Protein AF-0000000085035807 (afdb_homodimer)

Secondary structure (DSSP, 8-state):
-------------TTGGG-HHHHHHHHHHHTTTS-HHHHHHHHTS-HHHHHHHHTTSS---HHHHHHHHHHHHHTTHHHHHHHHH--B-TTS-B-HHHHHT-HHHHHHHHHHHHHHHTTS---EEEEEGGGHHHHHHHHHHHT-EEEEEBSS--TT-SSEEEEEEEETTTTEEEEEEEES-PPTT-EEEEEEEEESS-TTHHHHHHHHHHTT-EEEEEEEEEES-SHHHHHHHHTT--EEEEEEEPP-/-------------TTGGG-HHHHHHHHHHHTTTS-HHHHHHHHTS-HHHHHHHHTTSS---HHHHHHHHHHHHHTTHHHHHHHHH--B-TTS-B-HHHHHT-HHHHHHHHHHHHHHHTTS---EEEEEGGGHHHHHHHHHHHT-EEEEEBSS--TT-SSEEEEEEEETTTTEEEEEEEES-PPTT-EEEEEEEEESS-TTHHHHHHHHHHTT-EEEEEEEEEES-SHHHHHHHHTT--EEEEEEEPP-

Radius of gyration: 22.24 Å; Cα contacts (8 Å, |Δi|>4): 921; chains: 2; bounding box: 63×56×52 Å

Structure (mmCIF, N/CA/C/O backbone):
data_AF-0000000085035807-model_v1
#
loop_
_entity.id
_entity.type
_entity.pdbx_description
1 polymer 'Adenine/guanine phosphoribosyltransferase-related PRPP-binding protein'
#
loop_
_atom_site.group_PDB
_atom_site.id
_atom_site.type_symbol
_atom_site.label_atom_id
_atom_site.label_alt_id
_atom_site.label_comp_id
_atom_site.label_asym_id
_atom_site.label_entity_id
_atom_site.label_seq_id
_atom_site.pdbx_PDB_ins_code
_atom_site.Cartn_x
_atom_site.Cartn_y
_atom_site.Cartn_z
_atom_site.occupancy
_atom_site.B_iso_or_equiv
_atom_site.auth_seq_id
_atom_site.auth_comp_id
_atom_site.auth_asym_id
_atom_site.auth_atom_id
_atom_site.pdbx_PDB_model_num
ATOM 1 N N . MET A 1 1 ? -29.656 -14.234 -16.031 1 18.81 1 MET A N 1
ATOM 2 C CA . MET A 1 1 ? -28.766 -14.711 -14.977 1 18.81 1 MET A CA 1
ATOM 3 C C . MET A 1 1 ? -28.375 -13.578 -14.039 1 18.81 1 MET A C 1
ATOM 5 O O . MET A 1 1 ? -27.812 -12.57 -14.469 1 18.81 1 MET A O 1
ATOM 9 N N . SER A 1 2 ? -29.172 -13.398 -13.008 1 22.33 2 SER A N 1
ATOM 10 C CA . SER A 1 2 ? -29.234 -12.344 -12 1 22.33 2 SER A CA 1
ATOM 11 C C . SER A 1 2 ? -27.891 -12.203 -11.273 1 22.33 2 SER A C 1
ATOM 13 O O . SER A 1 2 ? -27.281 -13.211 -10.891 1 22.33 2 SER A O 1
ATOM 15 N N . TYR A 1 3 ? -27.109 -11.336 -11.719 1 24.78 3 TYR A N 1
ATOM 16 C CA . TYR A 1 3 ? -25.859 -10.922 -11.078 1 24.78 3 TYR A CA 1
ATOM 17 C C . TYR A 1 3 ? -26.016 -10.859 -9.562 1 24.78 3 TYR A C 1
ATOM 19 O O . TYR A 1 3 ? -26.906 -10.164 -9.055 1 24.78 3 TYR A O 1
ATOM 27 N N . ALA A 1 4 ? -25.969 -11.992 -8.938 1 27.95 4 ALA A N 1
ATOM 28 C CA . ALA A 1 4 ? -26.062 -12.016 -7.477 1 27.95 4 ALA A CA 1
ATOM 29 C C . ALA A 1 4 ? -25.281 -10.867 -6.852 1 27.95 4 ALA A C 1
ATOM 31 O O . ALA A 1 4 ? -24.062 -10.805 -6.965 1 27.95 4 ALA A O 1
ATOM 32 N N . SER A 1 5 ? -25.766 -9.656 -7.055 1 31.05 5 SER A N 1
ATOM 33 C CA . SER A 1 5 ? -25.406 -8.492 -6.246 1 31.05 5 SER A CA 1
ATOM 34 C C . SER A 1 5 ? -25.094 -8.891 -4.809 1 31.05 5 SER A C 1
ATOM 36 O O . SER A 1 5 ? -25.812 -9.688 -4.211 1 31.05 5 SER A O 1
ATOM 38 N N . TRP A 1 6 ? -23.969 -9.211 -4.57 1 27.73 6 TRP A N 1
ATOM 39 C CA . TRP A 1 6 ? -23.641 -9.414 -3.164 1 27.73 6 TRP A CA 1
ATOM 40 C C . TRP A 1 6 ? -24.516 -8.539 -2.27 1 27.73 6 TRP A C 1
ATOM 42 O O . TRP A 1 6 ? -24.391 -7.309 -2.297 1 27.73 6 TRP A O 1
ATOM 52 N N . LYS A 1 7 ? -25.734 -8.719 -2.174 1 34.59 7 LYS A N 1
ATOM 53 C CA . LYS A 1 7 ? -26.672 -8.188 -1.187 1 34.59 7 LYS A CA 1
ATOM 54 C C . LYS A 1 7 ? -26.094 -8.289 0.224 1 34.59 7 LYS A C 1
ATOM 56 O O . LYS A 1 7 ? -26.828 -8.211 1.208 1 34.59 7 LYS A O 1
ATOM 61 N N . GLY A 1 8 ? -25 -8.938 0.329 1 32.62 8 GLY A N 1
ATOM 62 C CA . GLY A 1 8 ? -24.656 -8.836 1.738 1 32.62 8 GLY A CA 1
ATOM 63 C C . GLY A 1 8 ? -24.453 -7.41 2.209 1 32.62 8 GLY A C 1
ATOM 64 O O . GLY A 1 8 ? -23.594 -6.695 1.688 1 32.62 8 GLY A O 1
ATOM 65 N N . LYS A 1 9 ? -25.438 -6.824 2.668 1 33.78 9 LYS A N 1
ATOM 66 C CA . LYS A 1 9 ? -25.422 -5.543 3.361 1 33.78 9 LYS A CA 1
ATOM 67 C C . LYS A 1 9 ? -24.156 -5.402 4.227 1 33.78 9 LYS A C 1
ATOM 69 O O . LYS A 1 9 ? -23.875 -6.277 5.043 1 33.78 9 LYS A O 1
ATOM 74 N N . VAL A 1 10 ? -23.062 -4.879 3.674 1 35.53 10 VAL A N 1
ATOM 75 C CA . VAL A 1 10 ? -22.031 -4.43 4.594 1 35.53 10 VAL A CA 1
ATOM 76 C C . VAL A 1 10 ? -22.656 -4.039 5.93 1 35.53 10 VAL A C 1
ATOM 78 O O . VAL A 1 10 ? -23.438 -3.088 6.004 1 35.53 10 VAL A O 1
ATOM 81 N N . VAL A 1 11 ? -22.984 -5 6.691 1 36.94 11 VAL A N 1
ATOM 82 C CA . VAL A 1 11 ? -23.469 -4.633 8.016 1 36.94 11 VAL A CA 1
ATOM 83 C C . VAL A 1 11 ? -22.469 -3.711 8.695 1 36.94 11 VAL A C 1
ATOM 85 O O . VAL A 1 11 ? -21.344 -4.129 9.023 1 36.94 11 VAL A O 1
ATOM 88 N N . MET A 1 12 ? -22.391 -2.533 8.344 1 41.81 12 MET A N 1
ATOM 89 C CA . MET A 1 12 ? -21.562 -1.516 9 1 41.81 12 MET A CA 1
ATOM 90 C C . MET A 1 12 ? -21.906 -1.417 10.484 1 41.81 12 MET A C 1
ATOM 92 O O . MET A 1 12 ? -23.078 -1.415 10.859 1 41.81 12 MET A O 1
ATOM 96 N N . ARG A 1 13 ? -20.984 -1.816 11.305 1 45.69 13 ARG A N 1
ATOM 97 C CA . ARG A 1 13 ? -21.172 -1.625 12.734 1 45.69 13 ARG A CA 1
ATOM 98 C C . ARG A 1 13 ? -21.594 -0.192 13.047 1 45.69 13 ARG A C 1
ATOM 100 O O . ARG A 1 13 ? -21.172 0.745 12.367 1 45.69 13 ARG A O 1
ATOM 107 N N . ASN A 1 14 ? -22.562 -0.029 13.844 1 47.03 14 ASN A N 1
ATOM 108 C CA . ASN A 1 14 ? -23.281 1.172 14.273 1 47.03 14 ASN A CA 1
ATOM 109 C C . ASN A 1 14 ? -22.312 2.336 14.508 1 47.03 14 ASN A C 1
ATOM 111 O O . ASN A 1 14 ? -22.562 3.451 14.039 1 47.03 14 ASN A O 1
ATOM 115 N N . GLY A 1 15 ? -21.125 2.176 15.164 1 53.28 15 GLY A N 1
ATOM 116 C CA . GLY A 1 15 ? -20.266 3.299 15.5 1 53.28 15 GLY A CA 1
ATOM 117 C C . GLY A 1 15 ? -19.375 3.742 14.344 1 53.28 15 GLY A C 1
ATOM 118 O O . GLY A 1 15 ? -19 4.91 14.266 1 53.28 15 GLY A O 1
ATOM 119 N N . ARG A 1 16 ? -19.266 2.875 13.383 1 66.44 16 ARG A N 1
ATOM 120 C CA . ARG A 1 16 ? -18.469 3.168 12.203 1 66.44 16 ARG A CA 1
ATOM 121 C C . ARG A 1 16 ? -19.219 4.059 11.227 1 66.44 16 ARG A C 1
ATOM 123 O O . ARG A 1 16 ? -18.625 4.902 10.562 1 66.44 16 ARG A O 1
ATOM 130 N N . LEU A 1 17 ? -20.484 3.998 11.359 1 72.69 17 LEU A N 1
ATOM 131 C CA . LEU A 1 17 ? -21.297 4.762 10.422 1 72.69 17 LEU A CA 1
ATOM 132 C C . LEU A 1 17 ? -21.312 6.242 10.797 1 72.69 17 LEU A C 1
ATOM 134 O O . LEU A 1 17 ? -21.625 7.094 9.961 1 72.69 17 LEU A O 1
ATOM 138 N N . GLU A 1 18 ? -20.859 6.496 11.953 1 76.75 18 GLU A N 1
ATOM 139 C CA . GLU A 1 18 ? -20.906 7.891 12.391 1 76.75 18 GLU A CA 1
ATOM 140 C C . GLU A 1 18 ? -19.5 8.477 12.523 1 76.75 18 GLU A C 1
ATOM 142 O O . GLU A 1 18 ? -19.312 9.523 13.148 1 76.75 18 GLU A O 1
ATOM 147 N N . SER A 1 19 ? -18.672 7.902 11.883 1 89.94 19 SER A N 1
ATOM 148 C CA . SER A 1 19 ? -17.281 8.289 12.062 1 89.94 19 SER A CA 1
ATOM 149 C C . SER A 1 19 ? -16.875 9.367 11.062 1 89.94 19 SER A C 1
ATOM 151 O O . SER A 1 19 ? -16.859 9.125 9.852 1 89.94 19 SER A O 1
ATOM 153 N N . PRO A 1 20 ? -16.578 10.586 11.547 1 93.25 20 PRO A N 1
ATOM 154 C CA . PRO A 1 20 ? -16.031 11.602 10.656 1 93.25 20 PRO A CA 1
ATOM 155 C C . PRO A 1 20 ? -14.766 11.125 9.93 1 93.25 20 PRO A C 1
ATOM 157 O O . PRO A 1 20 ? -14.57 11.43 8.75 1 93.25 20 PRO A O 1
ATOM 160 N N . TYR A 1 21 ? -14.039 10.32 10.648 1 93.62 21 TYR A N 1
ATOM 161 C CA . TYR A 1 21 ? -12.812 9.766 10.094 1 93.62 21 TYR A CA 1
ATOM 162 C C . TYR A 1 21 ? -13.094 8.914 8.867 1 93.62 21 TYR A C 1
ATOM 164 O O . TYR A 1 21 ? -12.469 9.094 7.82 1 93.62 21 TYR A O 1
ATOM 172 N N . ILE A 1 22 ? -14.055 8.086 8.93 1 96.69 22 ILE A N 1
ATOM 173 C CA . ILE A 1 22 ? -14.406 7.18 7.84 1 96.69 22 ILE A CA 1
ATOM 174 C C . ILE A 1 22 ? -15 7.973 6.68 1 96.69 22 ILE A C 1
ATOM 176 O O . ILE A 1 22 ? -14.633 7.762 5.52 1 96.69 22 ILE A O 1
ATOM 180 N N . SER A 1 23 ? -15.891 8.914 6.988 1 97.12 23 SER A N 1
ATOM 181 C CA . SER A 1 23 ? -16.547 9.672 5.934 1 97.12 23 SER A CA 1
ATOM 182 C C . SER A 1 23 ? -15.539 10.492 5.129 1 97.12 23 SER A C 1
ATOM 184 O O . SER A 1 23 ? -15.609 10.539 3.9 1 97.12 23 SER A O 1
ATOM 186 N N . VAL A 1 24 ? -14.57 11.109 5.805 1 96.88 24 VAL A N 1
ATOM 187 C CA . VAL A 1 24 ? -13.578 11.938 5.129 1 96.88 24 VAL A CA 1
ATOM 188 C C . VAL A 1 24 ? -12.672 11.055 4.266 1 96.88 24 VAL A C 1
ATOM 190 O O . VAL A 1 24 ? -12.352 11.414 3.129 1 96.88 24 VAL A O 1
ATOM 193 N N . ARG A 1 25 ? -12.281 9.898 4.812 1 96.81 25 ARG A N 1
ATOM 194 C CA . ARG A 1 25 ? -11.445 8.977 4.055 1 96.81 25 ARG A CA 1
ATOM 195 C C . ARG A 1 25 ? -12.156 8.5 2.795 1 96.81 25 ARG A C 1
ATOM 197 O O . ARG A 1 25 ? -11.547 8.414 1.726 1 96.81 25 ARG A O 1
ATOM 204 N N . LEU A 1 26 ? -13.422 8.219 2.939 1 98.31 26 LEU A N 1
ATOM 205 C CA . LEU A 1 26 ? -14.195 7.758 1.792 1 98.31 26 LEU A CA 1
ATOM 206 C C . LEU A 1 26 ? -14.352 8.875 0.762 1 98.31 26 LEU A C 1
ATOM 208 O O . LEU A 1 26 ? -14.195 8.641 -0.438 1 98.31 26 LEU A O 1
ATOM 212 N N . LEU A 1 27 ? -14.641 10.078 1.202 1 98.06 27 LEU A N 1
ATOM 213 C CA . LEU A 1 27 ? -14.773 11.211 0.293 1 98.06 27 LEU A CA 1
ATOM 214 C C . LEU A 1 27 ? -13.477 11.461 -0.465 1 98.06 27 LEU A C 1
ATOM 216 O O . LEU A 1 27 ? -13.484 11.641 -1.685 1 98.06 27 LEU A O 1
ATOM 220 N N . SER A 1 28 ? -12.406 11.43 0.285 1 97.25 28 SER A N 1
ATOM 221 C CA . SER A 1 28 ? -11.094 11.656 -0.319 1 97.25 28 SER A CA 1
ATOM 222 C C . SER A 1 28 ? -10.781 10.586 -1.366 1 97.25 28 SER A C 1
ATOM 224 O O . SER A 1 28 ? -10.219 10.891 -2.418 1 97.25 28 SER A O 1
ATOM 226 N N . SER A 1 29 ? -11.148 9.352 -1.085 1 98.38 29 SER A N 1
ATOM 227 C CA . SER A 1 29 ? -10.883 8.242 -1.999 1 98.38 29 SER A CA 1
ATOM 228 C C . SER A 1 29 ? -11.766 8.336 -3.242 1 98.38 29 SER A C 1
ATOM 230 O O . SER A 1 29 ? -11.281 8.141 -4.363 1 98.38 29 SER A O 1
ATOM 232 N N . LEU A 1 30 ? -13.008 8.68 -3.041 1 98.5 30 LEU A N 1
ATOM 233 C CA . LEU A 1 30 ? -13.953 8.742 -4.148 1 98.5 30 LEU A CA 1
ATOM 234 C C . LEU A 1 30 ? -13.602 9.883 -5.098 1 98.5 30 LEU A C 1
ATOM 236 O O . LEU A 1 30 ? -13.922 9.828 -6.289 1 98.5 30 LEU A O 1
ATOM 240 N N . LYS A 1 31 ? -12.945 10.883 -4.57 1 97.38 31 LYS A N 1
ATOM 241 C CA . LYS A 1 31 ? -12.5 12 -5.402 1 97.38 31 LYS A CA 1
ATOM 242 C C . LYS A 1 31 ? -11.555 11.531 -6.5 1 97.38 31 LYS A C 1
ATOM 244 O O . LYS A 1 31 ? -11.375 12.219 -7.508 1 97.38 31 LYS A O 1
ATOM 249 N N . GLY A 1 32 ? -10.953 10.375 -6.289 1 97 32 GLY A N 1
ATOM 250 C CA . GLY A 1 32 ? -10.094 9.805 -7.316 1 97 32 GLY A CA 1
ATOM 251 C C . GLY A 1 32 ? -10.867 9.266 -8.508 1 97 32 GLY A C 1
ATOM 252 O O . GLY A 1 32 ? -10.289 9 -9.562 1 97 32 GLY A O 1
ATOM 253 N N . PHE A 1 33 ? -12.164 9.195 -8.414 1 97.94 33 PHE A N 1
ATOM 254 C CA . PHE A 1 33 ? -12.961 8.531 -9.438 1 97.94 33 PHE A CA 1
ATOM 255 C C . PHE A 1 33 ? -14.102 9.438 -9.906 1 97.94 33 PHE A C 1
ATOM 257 O O . PHE A 1 33 ? -14.695 9.195 -10.961 1 97.94 33 PHE A O 1
ATOM 264 N N . PHE A 1 34 ? -14.445 10.391 -9.102 1 98.06 34 PHE A N 1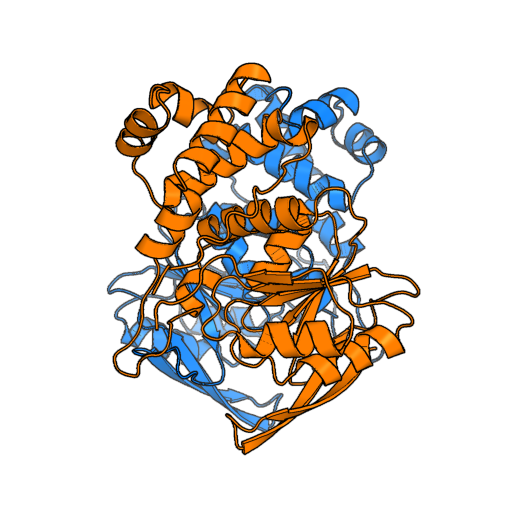
ATOM 265 C CA . PHE A 1 34 ? -15.531 11.32 -9.391 1 98.06 34 PHE A CA 1
ATOM 266 C C . PHE A 1 34 ? -15.055 12.766 -9.297 1 98.06 34 PHE A C 1
ATOM 268 O O . PHE A 1 34 ? -14.211 13.094 -8.453 1 98.06 34 PHE A O 1
ATOM 275 N N . THR A 1 35 ? -15.617 13.633 -10.141 1 97.31 35 THR A N 1
ATOM 276 C CA . THR A 1 35 ? -15.398 15.062 -9.969 1 97.31 35 THR A CA 1
ATOM 277 C C . THR A 1 35 ? -16.156 15.586 -8.75 1 97.31 35 THR A C 1
ATOM 279 O O . THR A 1 35 ? -17.062 14.914 -8.242 1 97.31 35 THR A O 1
ATOM 282 N N . LEU A 1 36 ? -15.758 16.688 -8.25 1 97.06 36 LEU A N 1
ATOM 283 C CA . LEU A 1 36 ? -16.469 17.297 -7.129 1 97.06 36 LEU A CA 1
ATOM 284 C C . LEU A 1 36 ? -17.922 17.547 -7.48 1 97.06 36 LEU A C 1
ATOM 286 O O . LEU A 1 36 ? -18.812 17.391 -6.637 1 97.06 36 LEU A O 1
ATOM 290 N N . LYS A 1 37 ? -18.188 17.875 -8.695 1 97.44 37 LYS A N 1
ATOM 291 C CA . LYS A 1 37 ? -19.547 18.109 -9.148 1 97.44 37 LYS A CA 1
ATOM 292 C C . LYS A 1 37 ? -20.375 16.828 -9.125 1 97.44 37 LYS A C 1
ATOM 294 O O . LYS A 1 37 ? -21.531 16.844 -8.727 1 97.44 37 LYS A O 1
ATOM 299 N N . GLU A 1 38 ? -19.828 15.688 -9.594 1 98.12 38 GLU A N 1
ATOM 300 C CA . GLU A 1 38 ? -20.5 14.398 -9.516 1 98.12 38 GLU A CA 1
ATOM 301 C C . GLU A 1 38 ? -20.812 14.016 -8.078 1 98.12 38 GLU A C 1
ATOM 303 O O . GLU A 1 38 ? -21.922 13.562 -7.777 1 98.12 38 GLU A O 1
ATOM 308 N N . LEU A 1 39 ? -19.812 14.25 -7.188 1 98.38 39 LEU A N 1
ATOM 309 C CA . LEU A 1 39 ? -20 13.898 -5.785 1 98.38 39 LEU A CA 1
ATOM 310 C C . LEU A 1 39 ? -21.078 14.773 -5.148 1 98.38 39 LEU A C 1
ATOM 312 O O . LEU A 1 39 ? -21.891 14.281 -4.355 1 98.38 39 LEU A O 1
ATOM 316 N N . GLU A 1 40 ? -21.062 16.047 -5.48 1 98.19 40 GLU A N 1
ATOM 317 C CA . GLU A 1 40 ? -22.109 16.938 -4.996 1 98.19 40 GLU A CA 1
ATOM 318 C C . GLU A 1 40 ? -23.484 16.453 -5.41 1 98.19 40 GLU A C 1
ATOM 320 O O . GLU A 1 40 ? -24.406 16.375 -4.582 1 98.19 40 GLU A O 1
ATOM 325 N N . SER A 1 41 ? -23.641 16.125 -6.641 1 98.12 41 SER A N 1
ATOM 326 C CA . SER A 1 41 ? -24.922 15.656 -7.168 1 98.12 41 SER A CA 1
ATOM 327 C C . SER A 1 41 ? -25.359 14.352 -6.508 1 98.12 41 SER A C 1
ATOM 329 O O . SER A 1 41 ? -26.531 14.18 -6.164 1 98.12 41 SER A O 1
ATOM 331 N N . LYS A 1 42 ? -24.469 13.445 -6.273 1 97.69 42 LYS A N 1
ATOM 332 C CA . LYS A 1 42 ? -24.781 12.117 -5.754 1 97.69 42 LYS A CA 1
ATOM 333 C C . LYS A 1 42 ? -25.016 12.156 -4.25 1 97.69 42 LYS A C 1
ATOM 335 O O . LYS A 1 42 ? -25.875 11.438 -3.73 1 97.69 42 LYS A O 1
ATOM 340 N N . LEU A 1 43 ? -24.266 12.992 -3.57 1 97.88 43 LEU A N 1
ATOM 341 C CA . LEU A 1 43 ? -24.297 12.945 -2.113 1 97.88 43 LEU A CA 1
ATOM 342 C C . LEU A 1 43 ? -25.203 14.039 -1.555 1 97.88 43 LEU A C 1
ATOM 344 O O . LEU A 1 43 ? -25.609 13.984 -0.388 1 97.88 43 LEU A O 1
ATOM 348 N N . GLY A 1 44 ? -25.453 15.094 -2.344 1 96.62 44 GLY A N 1
ATOM 349 C CA . GLY A 1 44 ? -26.297 16.188 -1.89 1 96.62 44 GLY A CA 1
ATOM 350 C C . GLY A 1 44 ? -25.578 17.141 -0.956 1 96.62 44 GLY A C 1
ATOM 351 O O . GLY A 1 44 ? -26.188 17.703 -0.046 1 96.62 44 GLY A O 1
ATOM 352 N N . ILE A 1 45 ? -24.312 17.172 -0.996 1 97.06 45 ILE A N 1
ATOM 353 C CA . ILE A 1 45 ? -23.453 18.062 -0.228 1 97.06 45 ILE A CA 1
ATOM 354 C C . ILE A 1 45 ? -22.719 19.016 -1.174 1 97.06 45 ILE A C 1
ATOM 356 O O . ILE A 1 45 ? -22.141 18.578 -2.176 1 97.06 45 ILE A O 1
ATOM 360 N N . PRO A 1 46 ? -22.766 20.312 -0.911 1 97.38 46 PRO A N 1
ATOM 361 C CA . PRO A 1 46 ? -22.047 21.234 -1.793 1 97.38 46 PRO A CA 1
ATOM 362 C C . PRO A 1 46 ? -20.578 20.891 -1.947 1 97.38 46 PRO A C 1
ATOM 364 O O . PRO A 1 46 ? -19.938 20.484 -0.981 1 97.38 46 PRO A O 1
ATOM 367 N N . TYR A 1 47 ? -20.047 21.125 -3.158 1 97.19 47 TYR A N 1
ATOM 368 C CA . TYR A 1 47 ? -18.688 20.719 -3.436 1 97.19 47 TYR A CA 1
ATOM 369 C C . TYR A 1 47 ? -17.703 21.484 -2.559 1 97.19 47 TYR A C 1
ATOM 371 O O . TYR A 1 47 ? -16.641 20.953 -2.191 1 97.19 47 TYR A O 1
ATOM 379 N N . GLN A 1 48 ? -18 22.672 -2.127 1 97 48 GLN A N 1
ATOM 380 C CA . GLN A 1 48 ? -17.109 23.438 -1.245 1 97 48 GLN A CA 1
ATOM 381 C C . GLN A 1 48 ? -16.969 22.75 0.113 1 97 48 GLN A C 1
ATOM 383 O O . GLN A 1 48 ? -15.898 22.766 0.716 1 97 48 GLN A O 1
ATOM 388 N N . VAL A 1 49 ? -18.109 22.219 0.568 1 97.56 49 VAL A N 1
ATOM 389 C CA . VAL A 1 49 ? -18.109 21.531 1.85 1 97.56 49 VAL A CA 1
ATOM 390 C C . VAL A 1 49 ? -17.328 20.219 1.734 1 97.56 49 VAL A C 1
ATOM 392 O O . VAL A 1 49 ? -16.516 19.891 2.613 1 97.56 49 VAL A O 1
ATOM 395 N N . ILE A 1 50 ? -17.5 19.484 0.63 1 97.62 50 ILE A N 1
ATOM 396 C CA . ILE A 1 50 ? -16.75 18.266 0.384 1 97.62 50 ILE A CA 1
ATOM 397 C C . ILE A 1 50 ? -15.258 18.562 0.383 1 97.62 50 ILE A C 1
ATOM 399 O O . ILE A 1 50 ? -14.477 17.844 1.011 1 97.62 50 ILE A O 1
ATOM 403 N N . TRP A 1 51 ? -14.891 19.656 -0.225 1 95.94 51 TRP A N 1
ATOM 404 C CA . TRP A 1 51 ? -13.492 20.047 -0.318 1 95.94 51 TRP A CA 1
ATOM 405 C C . TRP A 1 51 ? -12.922 20.375 1.06 1 95.94 51 TRP A C 1
ATOM 407 O O . TRP A 1 51 ? -11.781 20.016 1.367 1 95.94 51 TRP A O 1
ATOM 417 N N . ARG A 1 52 ? -13.688 21.016 1.859 1 94.88 52 ARG A N 1
ATOM 418 C CA . ARG A 1 52 ? -13.227 21.359 3.201 1 94.88 52 ARG A CA 1
ATOM 419 C C . ARG A 1 52 ? -13 20.094 4.039 1 94.88 52 ARG A C 1
ATOM 421 O O . ARG A 1 52 ? -12.078 20.047 4.852 1 94.88 52 ARG A O 1
ATOM 428 N N . TYR A 1 53 ? -13.922 19.109 3.877 1 95.69 53 TYR A N 1
ATOM 429 C CA . TYR A 1 53 ? -13.75 17.859 4.594 1 95.69 53 TYR A CA 1
ATOM 430 C C . TYR A 1 53 ? -12.469 17.156 4.156 1 95.69 53 TYR A C 1
ATOM 432 O O . TYR A 1 53 ? -11.656 16.75 4.996 1 95.69 53 TYR A O 1
ATOM 440 N N . ILE A 1 54 ? -12.195 17.125 2.844 1 95.19 54 ILE A N 1
ATOM 441 C CA . ILE A 1 54 ? -11.086 16.359 2.285 1 95.19 54 ILE A CA 1
ATOM 442 C C . ILE A 1 54 ? -9.766 17.047 2.633 1 95.19 54 ILE A C 1
ATOM 444 O O . ILE A 1 54 ? -8.758 16.375 2.865 1 95.19 54 ILE A O 1
ATOM 448 N N . SER A 1 55 ? -9.82 18.391 2.793 1 92.38 55 SER A N 1
ATOM 449 C CA . SER A 1 55 ? -8.609 19.156 3.094 1 92.38 55 SER A CA 1
ATOM 450 C C . SER A 1 55 ? -8.445 19.359 4.598 1 92.38 55 SER A C 1
ATOM 452 O O . SER A 1 55 ? -7.492 20 5.039 1 92.38 55 SER A O 1
ATOM 454 N N . LEU A 1 56 ? -9.406 18.891 5.371 1 94.06 56 LEU A N 1
ATOM 455 C CA . LEU A 1 56 ? -9.414 18.938 6.828 1 94.06 56 LEU A CA 1
ATOM 456 C C . LEU A 1 56 ? -9.438 20.375 7.324 1 94.06 56 LEU A C 1
ATOM 458 O O . LEU A 1 56 ? -8.828 20.688 8.344 1 94.06 56 LEU A O 1
ATOM 462 N N . LYS A 1 57 ? -10.023 21.188 6.504 1 92.12 57 LYS A N 1
ATOM 463 C CA . LYS A 1 57 ? -10.336 22.531 6.992 1 92.12 57 LYS A CA 1
ATOM 464 C C . LYS A 1 57 ? -11.508 22.5 7.965 1 92.12 57 LYS A C 1
ATOM 466 O O . LYS A 1 57 ? -11.648 23.391 8.812 1 92.12 57 LYS A O 1
ATOM 471 N N . SER A 1 58 ? -12.305 21.438 7.84 1 92.62 58 SER A N 1
ATOM 472 C CA . SER A 1 58 ? -13.383 21.125 8.773 1 92.62 58 SER A CA 1
ATOM 473 C C . SER A 1 58 ? -13.68 19.641 8.805 1 92.62 58 SER A C 1
ATOM 475 O O . SER A 1 58 ? -13.234 18.891 7.926 1 92.62 58 SER A O 1
ATOM 477 N N . THR A 1 59 ? -14.375 19.25 9.82 1 94.06 59 THR A N 1
ATOM 478 C CA . THR A 1 59 ? -14.781 17.844 9.945 1 94.06 59 THR A CA 1
ATOM 479 C C . THR A 1 59 ? -16.297 17.734 10.031 1 94.06 59 THR A C 1
ATOM 481 O O . THR A 1 59 ? -16.953 18.594 10.641 1 94.06 59 THR A O 1
ATOM 484 N N . PRO A 1 60 ? -16.844 16.719 9.406 1 94.81 60 PRO A N 1
ATOM 485 C CA . PRO A 1 60 ? -18.297 16.562 9.508 1 94.81 60 PRO A CA 1
ATOM 486 C C . PRO A 1 60 ? -18.75 16.125 10.906 1 94.81 60 PRO A C 1
ATOM 488 O O . PRO A 1 60 ? -18.047 15.352 11.57 1 94.81 60 PRO A O 1
ATOM 491 N N . GLU A 1 61 ? -19.891 16.594 11.242 1 93.25 61 GLU A N 1
ATOM 492 C CA . GLU A 1 61 ? -20.516 16.094 12.461 1 93.25 61 GLU A CA 1
ATOM 493 C C . GLU A 1 61 ? -20.969 14.641 12.289 1 93.25 61 GLU A C 1
ATOM 495 O O . GLU A 1 61 ? -21.078 14.148 11.164 1 93.25 61 GLU A O 1
ATOM 500 N N . LYS A 1 62 ? -21.25 14.039 13.414 1 93.56 62 LYS A N 1
ATOM 501 C CA . LYS A 1 62 ? -21.578 12.617 13.422 1 93.56 62 LYS A CA 1
ATOM 502 C C . LYS A 1 62 ? -22.766 12.312 12.508 1 93.56 62 LYS A C 1
ATOM 504 O O . LYS A 1 62 ? -22.734 11.352 11.742 1 93.56 62 LYS A O 1
ATOM 509 N N . THR A 1 63 ? -23.797 13.156 12.555 1 94.31 63 THR A N 1
ATOM 510 C CA . THR A 1 63 ? -25 12.938 11.758 1 94.31 63 THR A CA 1
ATOM 511 C C . THR A 1 63 ? -24.688 13.086 10.266 1 94.31 63 THR A C 1
ATOM 513 O O . THR A 1 63 ? -25.172 12.297 9.453 1 94.31 63 THR A O 1
ATOM 516 N N . THR A 1 64 ? -23.891 14.086 9.93 1 95.12 64 THR A N 1
ATOM 517 C CA . THR A 1 64 ? -23.5 14.312 8.539 1 95.12 64 THR A CA 1
ATOM 518 C C . THR A 1 64 ? -22.609 13.172 8.039 1 95.12 64 THR A C 1
ATOM 520 O O . THR A 1 64 ? -22.781 12.695 6.91 1 95.12 64 THR A O 1
ATOM 523 N N . ALA A 1 65 ? -21.703 12.734 8.898 1 96.12 65 ALA A N 1
ATOM 524 C CA . ALA A 1 65 ? -20.844 11.617 8.555 1 96.12 65 ALA A CA 1
ATOM 525 C C . ALA A 1 65 ? -21.656 10.367 8.242 1 96.12 65 ALA A C 1
ATOM 527 O O . ALA A 1 65 ? -21.391 9.68 7.246 1 96.12 65 ALA A O 1
ATOM 528 N N . ARG A 1 66 ? -22.625 10.141 9.016 1 95.62 66 ARG A N 1
ATOM 529 C CA . ARG A 1 66 ? -23.5 8.984 8.812 1 95.62 66 ARG A CA 1
ATOM 530 C C . ARG A 1 66 ? -24.219 9.07 7.469 1 95.62 66 ARG A C 1
ATOM 532 O O . ARG A 1 66 ? -24.266 8.094 6.723 1 95.62 66 ARG A O 1
ATOM 539 N N . LYS A 1 67 ? -24.75 10.227 7.184 1 95.81 67 LYS A N 1
ATOM 540 C CA . LYS A 1 67 ? -25.469 10.422 5.93 1 95.81 67 LYS A CA 1
ATOM 541 C C . LYS A 1 67 ? -24.562 10.195 4.73 1 95.81 67 LYS A C 1
ATOM 543 O O . LYS A 1 67 ? -24.969 9.578 3.742 1 95.81 67 LYS A O 1
ATOM 548 N N . ILE A 1 68 ? -23.359 10.719 4.836 1 97.25 68 ILE A N 1
ATOM 549 C CA . ILE A 1 68 ? -22.391 10.578 3.762 1 97.25 68 ILE A CA 1
ATOM 550 C C . ILE A 1 68 ? -22.109 9.094 3.518 1 97.25 68 ILE A C 1
ATOM 552 O O . ILE A 1 68 ? -22.188 8.617 2.381 1 97.25 68 ILE A O 1
ATOM 556 N N . ILE A 1 69 ? -21.812 8.359 4.555 1 97.25 69 ILE A N 1
ATOM 557 C CA . ILE A 1 69 ? -21.453 6.945 4.445 1 97.25 69 ILE A CA 1
ATOM 558 C C . ILE A 1 69 ? -22.641 6.148 3.91 1 97.25 69 ILE A C 1
ATOM 560 O O . ILE A 1 69 ? -22.5 5.324 3.01 1 97.25 69 ILE A O 1
ATOM 564 N N . GLU A 1 70 ? -23.828 6.426 4.391 1 96.19 70 GLU A N 1
ATOM 565 C CA . GLU A 1 70 ? -25.031 5.734 3.957 1 96.19 70 GLU A CA 1
ATOM 566 C C . GLU A 1 70 ? -25.297 5.965 2.471 1 96.19 70 GLU A C 1
ATOM 568 O O . GLU A 1 70 ? -25.688 5.039 1.754 1 96.19 70 GLU A O 1
ATOM 573 N N . ARG A 1 71 ? -25.156 7.172 2.066 1 96.94 71 ARG A N 1
ATOM 574 C CA . ARG A 1 71 ? -25.375 7.496 0.661 1 96.94 71 ARG A CA 1
ATOM 575 C C . ARG A 1 71 ? -24.359 6.797 -0.233 1 96.94 71 ARG A C 1
ATOM 577 O O . ARG A 1 71 ? -24.703 6.289 -1.3 1 96.94 71 ARG A O 1
ATOM 584 N N . ILE A 1 72 ? -23.109 6.785 0.225 1 97.69 72 ILE A N 1
ATOM 585 C CA . ILE A 1 72 ? -22.062 6.117 -0.53 1 97.69 72 ILE A CA 1
ATOM 586 C C . ILE A 1 72 ? -22.406 4.637 -0.698 1 97.69 72 ILE A C 1
ATOM 588 O O . ILE A 1 72 ? -22.281 4.082 -1.792 1 97.69 72 ILE A O 1
ATOM 592 N N . GLU A 1 73 ? -22.922 4.074 0.348 1 96.25 73 GLU A N 1
ATOM 593 C CA . GLU A 1 73 ? -23.266 2.656 0.327 1 96.25 73 GLU A CA 1
ATOM 594 C C . GLU A 1 73 ? -24.531 2.41 -0.495 1 96.25 73 GLU A C 1
ATOM 596 O O . GLU A 1 73 ? -24.562 1.5 -1.326 1 96.25 73 GLU A O 1
ATOM 601 N N . SER A 1 74 ? -25.547 3.223 -0.299 1 96.38 74 SER A N 1
ATOM 602 C CA . SER A 1 74 ? -26.844 3.006 -0.947 1 96.38 74 SER A CA 1
ATOM 603 C C . SER A 1 74 ? -26.734 3.209 -2.455 1 96.38 74 SER A C 1
ATOM 605 O O . SER A 1 74 ? -27.453 2.553 -3.223 1 96.38 74 SER A O 1
ATOM 607 N N . LEU A 1 75 ? -25.844 4.074 -2.869 1 97.44 75 LEU A N 1
ATOM 608 C CA . LEU A 1 75 ? -25.688 4.371 -4.289 1 97.44 75 LEU A CA 1
ATOM 609 C C . LEU A 1 75 ? -24.641 3.467 -4.926 1 97.44 75 LEU A C 1
ATOM 611 O O . LEU A 1 75 ? -24.344 3.594 -6.113 1 97.44 75 LEU A O 1
ATOM 615 N N . ASN A 1 76 ? -23.984 2.564 -4.172 1 97.44 76 ASN A N 1
ATOM 616 C CA . ASN A 1 76 ? -22.953 1.632 -4.637 1 97.44 76 ASN A CA 1
ATOM 617 C C . ASN A 1 76 ? -21.812 2.357 -5.336 1 97.44 76 ASN A C 1
ATOM 619 O O . ASN A 1 76 ? -21.375 1.944 -6.41 1 97.44 76 ASN A O 1
ATOM 623 N N . LEU A 1 77 ? -21.406 3.494 -4.695 1 98.38 77 LEU A N 1
ATOM 624 C CA . LEU A 1 77 ? -20.391 4.34 -5.32 1 98.38 77 LEU A CA 1
ATOM 625 C C . LEU A 1 77 ? -19.031 3.629 -5.359 1 98.38 77 LEU A C 1
ATOM 627 O O . LEU A 1 77 ? -18.219 3.881 -6.25 1 98.38 77 LEU A O 1
ATOM 631 N N . ILE A 1 78 ? -18.766 2.715 -4.395 1 98.5 78 ILE A N 1
ATOM 632 C CA . ILE A 1 78 ? -17.516 1.984 -4.379 1 98.5 78 ILE A CA 1
ATOM 633 C C . ILE A 1 78 ? -17.469 1.004 -5.551 1 98.5 78 ILE A C 1
ATOM 635 O O . ILE A 1 78 ? -16.438 0.876 -6.223 1 98.5 78 ILE A O 1
ATOM 639 N N . GLU A 1 79 ? -18.531 0.335 -5.809 1 98.25 79 GLU A N 1
ATOM 640 C CA . GLU A 1 79 ? -18.609 -0.544 -6.969 1 98.25 79 GLU A CA 1
ATOM 641 C C . GLU A 1 79 ? -18.453 0.244 -8.266 1 98.25 79 GLU A C 1
ATOM 643 O O . GLU A 1 79 ? -17.812 -0.216 -9.211 1 98.25 79 GLU A O 1
ATOM 648 N N . GLU A 1 80 ? -19.109 1.388 -8.32 1 98.12 80 GLU A N 1
ATOM 649 C CA . GLU A 1 80 ? -18.969 2.232 -9.508 1 98.12 80 GLU A CA 1
ATOM 650 C C . GLU A 1 80 ? -17.5 2.627 -9.727 1 98.12 80 GLU A C 1
ATOM 652 O O . GLU A 1 80 ? -17.031 2.639 -10.867 1 98.12 80 GLU A O 1
ATOM 657 N N . ALA A 1 81 ? -16.797 3.004 -8.641 1 98.12 81 ALA A N 1
ATOM 658 C CA . ALA A 1 81 ? -15.383 3.324 -8.742 1 98.12 81 ALA A CA 1
ATOM 659 C C . ALA A 1 81 ? -14.594 2.154 -9.328 1 98.12 81 ALA A C 1
ATOM 661 O O . ALA A 1 81 ? -13.727 2.348 -10.18 1 98.12 81 ALA A O 1
ATOM 662 N N . LEU A 1 82 ? -14.891 0.89 -8.875 1 98.19 82 LEU A N 1
ATOM 663 C CA . LEU A 1 82 ? -14.25 -0.306 -9.414 1 98.19 82 LEU A CA 1
ATOM 664 C C . LEU A 1 82 ? -14.516 -0.436 -10.906 1 98.19 82 LEU A C 1
ATOM 666 O O . LEU A 1 82 ? -13.586 -0.641 -11.688 1 98.19 82 LEU A O 1
ATOM 670 N N . ARG A 1 83 ? -15.727 -0.284 -11.312 1 97.06 83 ARG A N 1
ATOM 671 C CA . ARG A 1 83 ? -16.125 -0.48 -12.711 1 97.06 83 ARG A CA 1
ATOM 672 C C . ARG A 1 83 ? -15.453 0.543 -13.617 1 97.06 83 ARG A C 1
ATOM 674 O O . ARG A 1 83 ? -15.07 0.224 -14.742 1 97.06 83 ARG A O 1
ATOM 681 N N . ARG A 1 84 ? -15.281 1.756 -13.133 1 95.69 84 ARG A N 1
ATOM 682 C CA . ARG A 1 84 ? -14.641 2.814 -13.906 1 95.69 84 ARG A CA 1
ATOM 683 C C . ARG A 1 84 ? -13.164 2.5 -14.148 1 95.69 84 ARG A C 1
ATOM 685 O O . ARG A 1 84 ? -12.57 2.998 -15.109 1 95.69 84 ARG A O 1
ATOM 692 N N . ASN A 1 85 ? -12.602 1.629 -13.312 1 93.62 85 ASN A N 1
ATOM 693 C CA . ASN A 1 85 ? -11.164 1.37 -13.391 1 93.62 85 ASN A CA 1
ATOM 694 C C . ASN A 1 85 ? -10.883 -0.063 -13.836 1 93.62 85 ASN A C 1
ATOM 696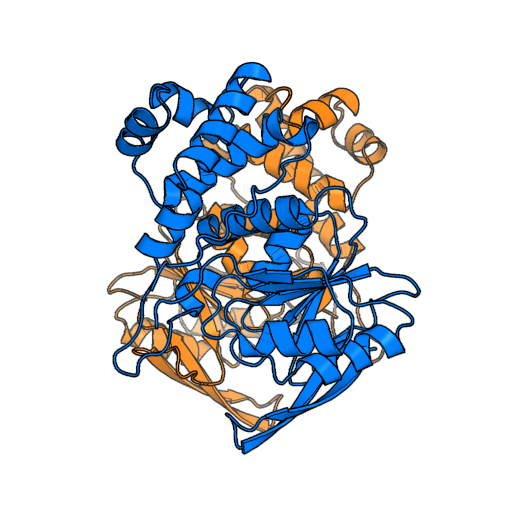 O O . ASN A 1 85 ? -9.719 -0.443 -14.008 1 93.62 85 ASN A O 1
ATOM 700 N N . LEU A 1 86 ? -11.914 -0.829 -14 1 96.38 86 LEU A N 1
ATOM 701 C CA . LEU A 1 86 ? -11.781 -2.229 -14.391 1 96.38 86 LEU A CA 1
ATOM 702 C C . LEU A 1 86 ? -11.461 -2.352 -15.875 1 96.38 86 LEU A C 1
ATOM 704 O O . LEU A 1 86 ? -12.125 -1.744 -16.719 1 96.38 86 LEU A O 1
ATOM 708 N N . ARG A 1 87 ? -10.391 -2.992 -16.234 1 96.19 87 ARG A N 1
ATOM 709 C CA . ARG A 1 87 ? -9.984 -3.232 -17.609 1 96.19 87 ARG A CA 1
ATOM 710 C C . ARG A 1 87 ? -9.711 -4.711 -17.859 1 96.19 87 ARG A C 1
ATOM 712 O O . ARG A 1 87 ? -9.062 -5.367 -17.031 1 96.19 87 ARG A O 1
ATOM 719 N N . VAL A 1 88 ? -10.242 -5.242 -18.859 1 96.12 88 VAL A N 1
ATOM 720 C CA . VAL A 1 88 ? -9.977 -6.59 -19.359 1 96.12 88 VAL A CA 1
ATOM 721 C C . VAL A 1 88 ? -9.227 -6.512 -20.688 1 96.12 88 VAL A C 1
ATOM 723 O O . VAL A 1 88 ? -9.664 -5.832 -21.609 1 96.12 88 VAL A O 1
ATOM 726 N N . ASN A 1 89 ? -8.125 -7.207 -20.75 1 95 89 ASN A N 1
ATOM 727 C CA . ASN A 1 89 ? -7.293 -7.055 -21.938 1 95 89 ASN A CA 1
ATOM 728 C C . ASN A 1 89 ? -7.738 -7.984 -23.062 1 95 89 ASN A C 1
ATOM 730 O O . ASN A 1 89 ? -8.742 -8.688 -22.922 1 95 89 ASN A O 1
ATOM 734 N N . ARG A 1 90 ? -7.031 -7.891 -24.188 1 93.81 90 ARG A N 1
ATOM 735 C CA . ARG A 1 90 ? -7.426 -8.602 -25.406 1 93.81 90 ARG A CA 1
ATOM 736 C C . ARG A 1 90 ? -7.363 -10.109 -25.203 1 93.81 90 ARG A C 1
ATOM 738 O O . ARG A 1 90 ? -7.934 -10.867 -26 1 93.81 90 ARG A O 1
ATOM 745 N N . TYR A 1 91 ? -6.684 -10.578 -24.078 1 92.19 91 TYR A N 1
ATOM 746 C CA . TYR A 1 91 ? -6.578 -12 -23.781 1 92.19 91 TYR A CA 1
ATOM 747 C C . TYR A 1 91 ? -7.598 -12.414 -22.719 1 92.19 91 TYR A C 1
ATOM 749 O O . TYR A 1 91 ? -7.535 -13.523 -22.203 1 92.19 91 TYR A O 1
ATOM 757 N N . ASN A 1 92 ? -8.445 -11.484 -22.297 1 92 92 ASN A N 1
ATOM 758 C CA . ASN A 1 92 ? -9.531 -11.711 -21.344 1 92 92 ASN A CA 1
ATOM 759 C C . ASN A 1 92 ? -9.016 -11.828 -19.906 1 92 92 ASN A C 1
ATOM 761 O O . ASN A 1 92 ? -9.602 -12.531 -19.094 1 92 92 ASN A O 1
ATOM 765 N N . TYR A 1 93 ? -7.879 -11.227 -19.781 1 94.56 93 TYR A N 1
ATOM 766 C CA . TYR A 1 93 ? -7.359 -11.125 -18.422 1 94.56 93 TYR A CA 1
ATOM 767 C C . TYR A 1 93 ? -7.645 -9.75 -17.828 1 94.56 93 TYR A C 1
ATOM 769 O O . TYR A 1 93 ? -7.562 -8.734 -18.531 1 94.56 93 TYR A O 1
ATOM 777 N N . ILE A 1 94 ? -7.949 -9.789 -16.578 1 96.69 94 ILE A N 1
ATOM 778 C CA . ILE A 1 94 ? -8.148 -8.531 -15.867 1 96.69 94 ILE A CA 1
ATOM 779 C C . ILE A 1 94 ? -6.801 -7.883 -15.57 1 96.69 94 ILE A C 1
ATOM 781 O O . ILE A 1 94 ? -5.883 -8.547 -15.078 1 96.69 94 ILE A O 1
ATOM 785 N N . GLU A 1 95 ? -6.621 -6.645 -15.922 1 96.56 95 GLU A N 1
ATOM 786 C CA . GLU A 1 95 ? -5.41 -5.898 -15.586 1 96.56 95 GLU A CA 1
ATOM 787 C C . GLU A 1 95 ? -5.445 -5.41 -14.141 1 96.56 95 GLU A C 1
ATOM 789 O O . GLU A 1 95 ? -5.473 -4.203 -13.883 1 96.56 95 GLU A O 1
ATOM 794 N N . SER A 1 96 ? -5.23 -6.363 -13.242 1 95.88 96 SER A N 1
ATOM 795 C CA . SER A 1 96 ? -5.426 -6.098 -11.82 1 95.88 96 SER A CA 1
ATOM 796 C C . SER A 1 96 ? -4.344 -5.172 -11.273 1 95.88 96 SER A C 1
ATOM 798 O O . SER A 1 96 ? -4.52 -4.559 -10.219 1 95.88 96 SER A O 1
ATOM 800 N N . TRP A 1 97 ? -3.191 -5.082 -12.023 1 95.69 97 TRP A N 1
ATOM 801 C CA . TRP A 1 97 ? -2.141 -4.172 -11.586 1 95.69 97 TRP A CA 1
ATOM 802 C C . TRP A 1 97 ? -2.654 -2.736 -11.523 1 95.69 97 TRP A C 1
ATOM 804 O O . TRP A 1 97 ? -2.221 -1.953 -10.672 1 95.69 97 TRP A O 1
ATOM 814 N N . ARG A 1 98 ? -3.631 -2.373 -12.367 1 96.62 98 ARG A N 1
ATOM 815 C CA . ARG A 1 98 ? -4.211 -1.034 -12.367 1 96.62 98 ARG A CA 1
ATOM 816 C C . ARG A 1 98 ? -4.934 -0.747 -11.055 1 96.62 98 ARG A C 1
ATOM 818 O O . ARG A 1 98 ? -4.859 0.365 -10.531 1 96.62 98 ARG A O 1
ATOM 825 N N . LEU A 1 99 ? -5.617 -1.772 -10.547 1 97.75 99 LEU A N 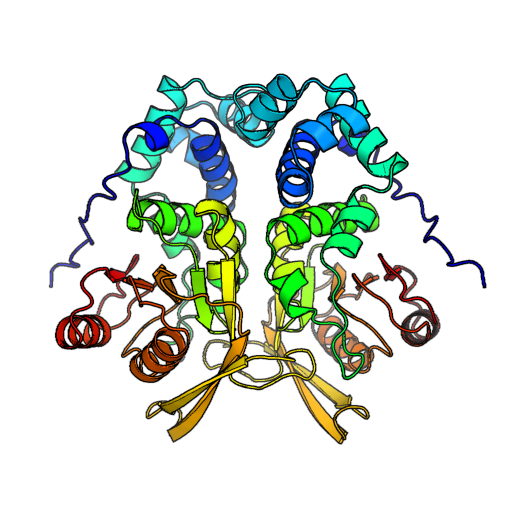1
ATOM 826 C CA . LEU A 1 99 ? -6.336 -1.635 -9.289 1 97.75 99 LEU A CA 1
ATOM 827 C C . LEU A 1 99 ? -5.371 -1.603 -8.109 1 97.75 99 LEU A C 1
ATOM 829 O O . LEU A 1 99 ? -5.527 -0.792 -7.195 1 97.75 99 LEU A O 1
ATOM 833 N N . MET A 1 100 ? -4.289 -2.402 -8.172 1 97.94 100 MET A N 1
ATOM 834 C CA . MET A 1 100 ? -3.352 -2.562 -7.066 1 97.94 100 MET A CA 1
ATOM 835 C C . MET A 1 100 ? -2.381 -1.39 -7 1 97.94 100 MET A C 1
ATOM 837 O O . MET A 1 100 ? -1.697 -1.2 -5.992 1 97.94 100 MET A O 1
ATOM 841 N N . SER A 1 101 ? -2.408 -0.587 -8.078 1 98.06 101 SER A N 1
ATOM 842 C CA . SER A 1 101 ? -1.525 0.574 -8.102 1 98.06 101 SER A CA 1
ATOM 843 C C . SER A 1 101 ? -2.289 1.856 -7.785 1 98.06 101 SER A C 1
ATOM 845 O O . SER A 1 101 ? -1.717 2.947 -7.812 1 98.06 101 SER A O 1
ATOM 847 N N . ASN A 1 102 ? -3.562 1.721 -7.582 1 98.38 102 ASN A N 1
ATOM 848 C CA . ASN A 1 102 ? -4.406 2.883 -7.324 1 98.38 102 ASN A CA 1
ATOM 849 C C . ASN A 1 102 ? -4.703 3.037 -5.832 1 98.38 102 ASN A C 1
ATOM 851 O O . ASN A 1 102 ? -5.594 2.373 -5.305 1 98.38 102 ASN A O 1
ATOM 855 N N . TYR A 1 103 ? -4.023 3.934 -5.207 1 98.62 103 TYR A N 1
ATOM 856 C CA . TYR A 1 103 ? -4.125 4.137 -3.766 1 98.62 103 TYR A CA 1
ATOM 857 C C . TYR A 1 103 ? -5.566 4.418 -3.357 1 98.62 103 TYR A C 1
ATOM 859 O O . TYR A 1 103 ? -6.059 3.861 -2.371 1 98.62 103 TYR A O 1
ATOM 867 N N . LYS A 1 104 ? -6.211 5.305 -4.078 1 98.56 104 LYS A N 1
ATOM 868 C CA . LYS A 1 104 ? -7.578 5.695 -3.736 1 98.56 104 LYS A CA 1
ATOM 869 C C . LYS A 1 104 ? -8.523 4.504 -3.834 1 98.56 104 LYS A C 1
ATOM 871 O O . LYS A 1 104 ? -9.414 4.344 -2.996 1 98.56 104 LYS A O 1
ATOM 876 N N . PHE A 1 105 ? -8.352 3.703 -4.809 1 98.75 105 PHE A N 1
ATOM 877 C CA . PHE A 1 105 ? -9.164 2.502 -4.93 1 98.75 105 PHE A CA 1
ATOM 878 C C . PHE A 1 105 ? -8.945 1.568 -3.748 1 98.75 105 PHE A C 1
ATOM 880 O O . PHE A 1 105 ? -9.898 1.035 -3.18 1 98.75 105 PHE A O 1
ATOM 887 N N . LEU A 1 106 ? -7.688 1.388 -3.434 1 98.88 106 LEU A N 1
ATOM 888 C CA . LEU A 1 106 ? -7.348 0.459 -2.361 1 98.88 106 LEU A CA 1
ATOM 889 C C . LEU A 1 106 ? -7.875 0.961 -1.021 1 98.88 106 LEU A C 1
ATOM 891 O O . LEU A 1 106 ? -8.25 0.163 -0.16 1 98.88 106 LEU A O 1
ATOM 895 N N . GLU A 1 107 ? -7.926 2.295 -0.837 1 98.62 107 GLU A N 1
ATOM 896 C CA . GLU A 1 107 ? -8.547 2.867 0.353 1 98.62 107 GLU A CA 1
ATOM 897 C C . GLU A 1 107 ? -10.023 2.482 0.444 1 98.62 107 GLU A C 1
ATOM 899 O O . GLU A 1 107 ? -10.523 2.164 1.525 1 98.62 107 GLU A O 1
ATOM 904 N N . LEU A 1 108 ? -10.703 2.547 -0.68 1 98.75 108 LEU A N 1
ATOM 905 C CA . LEU A 1 108 ? -12.102 2.123 -0.702 1 98.75 108 LEU A CA 1
ATOM 906 C C . LEU A 1 108 ? -12.227 0.648 -0.332 1 98.75 108 LEU A C 1
ATOM 908 O O . LEU A 1 108 ? -13.117 0.271 0.434 1 98.75 108 LEU A O 1
ATOM 912 N N . MET A 1 109 ? -11.328 -0.144 -0.829 1 98.69 109 MET A N 1
ATOM 913 C CA . MET A 1 109 ? -11.352 -1.568 -0.508 1 98.69 109 MET A CA 1
ATOM 914 C C . MET A 1 109 ? -11.047 -1.799 0.968 1 98.69 109 MET A C 1
ATOM 916 O O . MET A 1 109 ? -11.578 -2.727 1.579 1 98.69 109 MET A O 1
ATOM 920 N N . GLY A 1 110 ? -10.109 -0.963 1.503 1 98.44 110 GLY A N 1
ATOM 921 C CA . GLY A 1 110 ? -9.875 -1.043 2.936 1 98.44 110 GLY A CA 1
ATOM 922 C C . GLY A 1 110 ? -11.148 -0.911 3.754 1 98.44 110 GLY A C 1
ATOM 923 O O . GLY A 1 110 ? -11.359 -1.666 4.707 1 98.44 110 GLY A O 1
ATOM 924 N N . TYR A 1 111 ? -11.977 0.042 3.373 1 97.81 111 TYR A N 1
ATOM 925 C CA . TYR A 1 111 ? -13.266 0.23 4.031 1 97.81 111 TYR A CA 1
ATOM 926 C C . TYR A 1 111 ? -14.141 -1.01 3.881 1 97.81 111 TYR A C 1
ATOM 928 O O . TYR A 1 111 ? -14.734 -1.478 4.855 1 97.81 111 TYR A O 1
ATOM 936 N N . VAL A 1 112 ? -14.188 -1.578 2.67 1 98.25 112 VAL A N 1
ATOM 937 C CA . VAL A 1 112 ? -15.023 -2.742 2.389 1 98.25 112 VAL A CA 1
ATOM 938 C C . VAL A 1 112 ? -14.562 -3.926 3.232 1 98.25 112 VAL A C 1
ATOM 940 O O . VAL A 1 112 ? -15.375 -4.613 3.852 1 98.25 112 VAL A O 1
ATOM 943 N N . ILE A 1 113 ? -13.281 -4.137 3.27 1 98.38 113 ILE A N 1
ATOM 944 C CA . ILE A 1 113 ? -12.719 -5.25 4.031 1 98.38 113 ILE A CA 1
ATOM 945 C C . ILE A 1 113 ? -13.016 -5.055 5.52 1 98.38 113 ILE A C 1
ATOM 947 O O . ILE A 1 113 ? -13.398 -6.004 6.211 1 98.38 113 ILE A O 1
ATOM 951 N N . SER A 1 114 ? -12.836 -3.826 6.023 1 97.06 114 SER A N 1
ATOM 952 C CA . SER A 1 114 ? -13.109 -3.545 7.43 1 97.06 114 SER A CA 1
ATOM 953 C C . SER A 1 114 ? -14.578 -3.795 7.766 1 97.06 114 SER A C 1
ATOM 955 O O . SER A 1 114 ? -14.891 -4.289 8.852 1 97.06 114 SER A O 1
ATOM 957 N N . SER A 1 115 ? -15.477 -3.439 6.824 1 95.75 115 SER A N 1
ATOM 958 C CA . SER A 1 115 ? -16.906 -3.682 7.016 1 95.75 115 SER A CA 1
ATOM 959 C C . SER A 1 115 ? -17.219 -5.172 7.012 1 95.75 115 SER A C 1
ATOM 961 O O . SER A 1 115 ? -18.047 -5.645 7.793 1 95.75 115 SER A O 1
ATOM 963 N N . PHE A 1 116 ? -16.609 -5.934 6.125 1 97.25 116 PHE A N 1
ATOM 964 C CA . PHE A 1 116 ? -16.75 -7.379 6.031 1 97.25 116 PHE A CA 1
ATOM 965 C C . PHE A 1 116 ? -16.312 -8.055 7.328 1 97.25 116 PHE A C 1
ATOM 967 O O . PHE A 1 116 ? -17 -8.938 7.836 1 97.25 116 PHE A O 1
ATOM 974 N N . VAL A 1 117 ? -15.172 -7.609 7.918 1 96.88 117 VAL A N 1
ATOM 975 C CA . VAL A 1 117 ? -14.648 -8.18 9.148 1 96.88 117 VAL A CA 1
ATOM 976 C C . VAL A 1 117 ? -15.539 -7.781 10.328 1 96.88 117 VAL A C 1
ATOM 978 O O . VAL A 1 117 ? -15.789 -8.586 11.227 1 96.88 117 VAL A O 1
ATOM 981 N N . GLY A 1 118 ? -15.969 -6.496 10.297 1 93.44 118 GLY A N 1
ATOM 982 C CA . GLY A 1 118 ? -16.844 -6.012 11.352 1 93.44 118 GLY A CA 1
ATOM 983 C C . GLY A 1 118 ? -16.172 -5.969 12.711 1 93.44 118 GLY A C 1
ATOM 984 O O . GLY A 1 118 ? -15.07 -5.438 12.852 1 93.44 118 GLY A O 1
ATOM 985 N N . ASP A 1 119 ? -16.766 -6.559 13.711 1 91.94 119 ASP A N 1
ATOM 986 C CA . ASP A 1 119 ? -16.281 -6.484 15.086 1 91.94 119 ASP A CA 1
ATOM 987 C C . ASP A 1 119 ? -15.438 -7.707 15.438 1 91.94 119 ASP A C 1
ATOM 989 O O . ASP A 1 119 ? -15.047 -7.879 16.594 1 91.94 119 ASP A O 1
ATOM 993 N N . GLU A 1 120 ? -15.156 -8.508 14.406 1 93.94 120 GLU A N 1
ATOM 994 C CA . GLU A 1 120 ? -14.328 -9.688 14.656 1 93.94 120 GLU A CA 1
ATOM 995 C C . GLU A 1 120 ? -12.875 -9.297 14.875 1 93.94 120 GLU A C 1
ATOM 997 O O . GLU A 1 120 ? -12.414 -8.266 14.375 1 93.94 120 GLU A O 1
ATOM 1002 N N . GLU A 1 121 ? -12.211 -10.07 15.648 1 93.88 121 GLU A N 1
ATOM 1003 C CA . GLU A 1 121 ? -10.812 -9.812 15.961 1 93.88 121 GLU A CA 1
ATOM 1004 C C . GLU A 1 121 ? -9.891 -10.438 14.914 1 93.88 121 GLU A C 1
ATOM 1006 O O . GLU A 1 121 ? -9.328 -11.516 15.141 1 93.88 121 GLU A O 1
ATOM 1011 N N . VAL A 1 122 ? -9.727 -9.961 13.836 1 97.5 122 VAL A N 1
ATOM 1012 C CA . VAL A 1 122 ? -8.766 -10.336 12.812 1 97.5 122 VAL A CA 1
ATOM 1013 C C . VAL A 1 122 ? -7.504 -9.492 12.953 1 97.5 122 VAL A C 1
ATOM 1015 O O . VAL A 1 122 ? -7.562 -8.258 12.875 1 97.5 122 VAL A O 1
ATOM 1018 N N . ASN A 1 123 ? -6.41 -10.141 13.195 1 98.19 123 ASN A N 1
ATOM 1019 C CA . ASN A 1 123 ? -5.242 -9.344 13.562 1 98.19 123 ASN A CA 1
ATOM 1020 C C . ASN A 1 123 ? -4.094 -9.547 12.578 1 98.19 123 ASN A C 1
ATOM 1022 O O . ASN A 1 123 ? -3.066 -8.875 12.672 1 98.19 123 ASN A O 1
ATOM 1026 N N . VAL A 1 124 ? -4.281 -10.469 11.562 1 98.81 124 VAL A N 1
ATOM 1027 C CA . VAL A 1 124 ? -3.275 -10.648 10.516 1 98.81 124 VAL A CA 1
ATOM 1028 C C . VAL A 1 124 ? -3.955 -10.727 9.148 1 98.81 124 VAL A C 1
ATOM 1030 O O . VAL A 1 124 ? -4.988 -11.383 9 1 98.81 124 VAL A O 1
ATOM 1033 N N . ILE A 1 125 ? -3.434 -10.055 8.211 1 98.88 125 ILE A N 1
ATOM 1034 C CA . ILE A 1 125 ? -3.857 -10.117 6.82 1 98.88 125 ILE A CA 1
ATOM 1035 C C . ILE A 1 125 ? -2.734 -10.703 5.965 1 98.88 125 ILE A C 1
ATOM 1037 O O . ILE A 1 125 ? -1.602 -10.219 6 1 98.88 125 ILE A O 1
ATOM 1041 N N . VAL A 1 126 ? -3.004 -11.719 5.242 1 98.81 126 VAL A N 1
ATOM 1042 C CA . VAL A 1 126 ? -2.041 -12.312 4.32 1 98.81 126 VAL A CA 1
ATOM 1043 C C . VAL A 1 126 ? -2.527 -12.148 2.885 1 98.81 126 VAL A C 1
ATOM 1045 O O . VAL A 1 126 ? -3.729 -12.219 2.617 1 98.81 126 VAL A O 1
ATOM 1048 N N . SER A 1 127 ? -1.639 -11.875 2.041 1 98.56 127 SER A N 1
ATOM 1049 C CA . SER A 1 127 ? -1.939 -11.758 0.619 1 98.56 127 SER A CA 1
ATOM 1050 C C . SER A 1 127 ? -0.741 -12.156 -0.236 1 98.56 127 SER A C 1
ATOM 1052 O O . SER A 1 127 ? 0.408 -11.977 0.177 1 98.56 127 SER A O 1
ATOM 1054 N N . PRO A 1 128 ? -1.011 -12.695 -1.445 1 96.81 128 PRO A N 1
ATOM 1055 C CA . PRO A 1 128 ? 0.105 -12.836 -2.385 1 96.81 128 PRO A CA 1
ATOM 1056 C C . PRO A 1 128 ? 0.778 -11.5 -2.705 1 96.81 128 PRO A C 1
ATOM 1058 O O . PRO A 1 128 ? 0.176 -10.438 -2.516 1 96.81 128 PRO A O 1
ATOM 1061 N N . GLN A 1 129 ? 1.957 -11.586 -3.193 1 94.19 129 GLN A N 1
ATOM 1062 C CA . GLN A 1 129 ? 2.77 -10.398 -3.451 1 94.19 129 GLN A CA 1
ATOM 1063 C C . GLN A 1 129 ? 2.059 -9.438 -4.398 1 94.19 129 GLN A C 1
ATOM 1065 O O . GLN A 1 129 ? 2.037 -8.227 -4.164 1 94.19 129 GLN A O 1
ATOM 1070 N N . GLY A 1 130 ? 1.429 -9.969 -5.406 1 94.06 130 GLY A N 1
ATOM 1071 C CA . GLY A 1 130 ? 0.771 -9.125 -6.391 1 94.06 130 GLY A CA 1
ATOM 1072 C C . GLY A 1 130 ? -0.405 -8.352 -5.824 1 94.06 130 GLY A C 1
ATOM 1073 O O . GLY A 1 130 ? -0.742 -7.27 -6.32 1 94.06 130 GLY A O 1
ATOM 1074 N N . SER A 1 131 ? -1.02 -8.836 -4.75 1 97.38 131 SER A N 1
ATOM 1075 C CA . SER A 1 131 ? -2.18 -8.203 -4.129 1 97.38 131 SER A CA 1
ATOM 1076 C C . SER A 1 131 ? -1.812 -7.562 -2.793 1 97.38 131 SER A C 1
ATOM 1078 O O . SER A 1 131 ? -2.688 -7.09 -2.066 1 97.38 131 SER A O 1
ATOM 1080 N N . PHE A 1 132 ? -0.517 -7.516 -2.486 1 98.56 132 PHE A N 1
ATOM 1081 C CA . PHE A 1 132 ? -0.073 -7.074 -1.169 1 98.56 132 PHE A CA 1
ATOM 1082 C C . PHE A 1 132 ? -0.49 -5.633 -0.909 1 98.56 132 PHE A C 1
ATOM 1084 O O . PHE A 1 132 ? -0.78 -5.262 0.23 1 98.56 132 PHE A O 1
ATOM 1091 N N . PRO A 1 133 ? -0.552 -4.75 -1.933 1 98.81 133 PRO A N 1
ATOM 1092 C CA . PRO A 1 133 ? -1.052 -3.395 -1.682 1 98.81 133 PRO A CA 1
ATOM 1093 C C . PRO A 1 133 ? -2.426 -3.387 -1.015 1 98.81 133 PRO A C 1
ATOM 1095 O O . PRO A 1 133 ? -2.703 -2.527 -0.175 1 98.81 133 PRO A O 1
ATOM 1098 N N . LEU A 1 134 ? -3.229 -4.344 -1.403 1 98.88 134 LEU A N 1
ATOM 1099 C CA . LEU A 1 134 ? -4.547 -4.484 -0.796 1 98.88 134 LEU A CA 1
ATOM 1100 C C . LEU A 1 134 ? -4.43 -4.793 0.693 1 98.88 134 LEU A C 1
ATOM 1102 O O . LEU A 1 134 ? -5.102 -4.168 1.517 1 98.88 134 LEU A O 1
ATOM 1106 N N . ALA A 1 135 ? -3.588 -5.738 1.029 1 98.94 135 ALA A N 1
ATOM 1107 C CA . ALA A 1 135 ? -3.367 -6.117 2.422 1 98.94 135 ALA A CA 1
ATOM 1108 C C . ALA A 1 135 ? -2.783 -4.957 3.221 1 98.94 135 ALA A C 1
ATOM 1110 O O . ALA A 1 135 ? -3.164 -4.734 4.371 1 98.94 135 ALA A O 1
ATOM 1111 N N . LEU A 1 136 ? -1.896 -4.242 2.592 1 98.88 136 LEU A N 1
ATOM 1112 C CA . LEU A 1 136 ? -1.239 -3.121 3.258 1 98.88 136 LEU A CA 1
ATOM 1113 C C . LEU A 1 136 ? -2.256 -2.064 3.676 1 98.88 136 LEU A C 1
ATOM 1115 O O . LEU A 1 136 ? -2.301 -1.666 4.84 1 98.88 136 LEU A O 1
ATOM 1119 N N . ILE A 1 137 ? -3.082 -1.647 2.732 1 98.88 137 ILE A N 1
ATOM 1120 C CA . ILE A 1 137 ? -4.055 -0.601 3.027 1 98.88 137 ILE A CA 1
ATOM 1121 C C . ILE A 1 137 ? -5.09 -1.124 4.02 1 98.88 137 ILE A C 1
ATOM 1123 O O . ILE A 1 137 ? -5.457 -0.427 4.969 1 98.88 137 ILE A O 1
ATOM 1127 N N . ALA A 1 138 ? -5.512 -2.355 3.854 1 98.69 138 ALA A N 1
ATOM 1128 C CA . ALA A 1 138 ? -6.48 -2.955 4.766 1 98.69 138 ALA A CA 1
ATOM 1129 C C . ALA A 1 138 ? -5.922 -3.043 6.184 1 98.69 138 ALA A C 1
ATOM 1131 O O . ALA A 1 138 ? -6.668 -2.957 7.16 1 98.69 138 ALA A O 1
ATOM 1132 N N . SER A 1 139 ? -4.641 -3.219 6.277 1 98.56 139 SER A N 1
ATOM 1133 C CA . SER A 1 139 ? -4.02 -3.365 7.59 1 98.56 139 SER A CA 1
ATOM 1134 C C . SER A 1 139 ? -4.215 -2.111 8.438 1 98.56 139 SER A C 1
ATOM 1136 O O . SER A 1 139 ? -4.359 -2.197 9.656 1 98.56 139 SER A O 1
ATOM 1138 N N . ASP A 1 140 ? -4.195 -0.988 7.789 1 97.44 140 ASP A N 1
ATOM 1139 C CA . ASP A 1 140 ? -4.445 0.25 8.523 1 97.44 140 ASP A CA 1
ATOM 1140 C C . ASP A 1 140 ? -5.895 0.316 9.008 1 97.44 140 ASP A C 1
ATOM 1142 O O . ASP A 1 140 ? -6.156 0.741 10.133 1 97.44 140 ASP A O 1
ATOM 1146 N N . TRP A 1 141 ? -6.844 -0.077 8.195 1 96.94 141 TRP A N 1
ATOM 1147 C CA . TRP A 1 141 ? -8.266 -0.034 8.516 1 96.94 141 TRP A CA 1
ATOM 1148 C C . TRP A 1 141 ? -8.594 -0.992 9.656 1 96.94 141 TRP A C 1
ATOM 1150 O O . TRP A 1 141 ? -9.453 -0.7 10.492 1 96.94 141 TRP A O 1
ATOM 1160 N N . LEU A 1 142 ? -7.895 -2.135 9.688 1 96.94 142 LEU A N 1
ATOM 1161 C CA . LEU A 1 142 ? -8.211 -3.186 10.648 1 96.94 142 LEU A CA 1
ATOM 1162 C C . LEU A 1 142 ? -7.273 -3.119 11.852 1 96.94 142 LEU A C 1
ATOM 1164 O O . LEU A 1 142 ? -7.477 -3.83 12.844 1 96.94 142 LEU A O 1
ATOM 1168 N N . LYS A 1 143 ? -6.234 -2.27 11.75 1 96 143 LYS A N 1
ATOM 1169 C CA . LYS A 1 143 ? -5.176 -2.273 12.758 1 96 143 LYS A CA 1
ATOM 1170 C C . LYS A 1 143 ? -4.594 -3.672 12.938 1 96 143 LYS A C 1
ATOM 1172 O O . LYS A 1 143 ? -4.473 -4.16 14.062 1 96 143 LYS A O 1
ATOM 1177 N N . ALA A 1 144 ? -4.309 -4.281 11.859 1 98.19 144 ALA A N 1
ATOM 1178 C CA . ALA A 1 144 ? -3.777 -5.641 11.797 1 98.19 144 ALA A CA 1
ATOM 1179 C C . ALA A 1 144 ? -2.41 -5.66 11.117 1 98.19 144 ALA A C 1
ATOM 1181 O O . ALA A 1 144 ? -2.01 -4.684 10.477 1 98.19 144 ALA A O 1
ATOM 1182 N N . LYS A 1 145 ? -1.712 -6.711 11.25 1 98.12 145 LYS A N 1
ATOM 1183 C CA . LYS A 1 145 ? -0.454 -6.926 10.539 1 98.12 145 LYS A CA 1
ATOM 1184 C C . LYS A 1 145 ? -0.702 -7.398 9.109 1 98.12 145 LYS A C 1
ATOM 1186 O O . LYS A 1 145 ? -1.583 -8.227 8.867 1 98.12 145 LYS A O 1
ATOM 1191 N N . ALA A 1 146 ? -0.003 -6.844 8.227 1 98.75 146 ALA A N 1
ATOM 1192 C CA . ALA A 1 146 ? -0.038 -7.32 6.848 1 98.75 146 ALA A CA 1
ATOM 1193 C C . ALA A 1 146 ? 1.212 -8.133 6.516 1 98.75 146 ALA A C 1
ATOM 1195 O O . ALA A 1 146 ? 2.332 -7.707 6.812 1 98.75 146 ALA A O 1
ATOM 1196 N N . LEU A 1 147 ? 1.004 -9.258 5.941 1 98.62 147 LEU A N 1
ATOM 1197 C CA . LEU A 1 147 ? 2.115 -10.117 5.547 1 98.62 147 LEU A CA 1
ATOM 1198 C C . LEU A 1 147 ? 1.958 -10.578 4.102 1 98.62 147 LEU A C 1
ATOM 1200 O O . LEU A 1 147 ? 0.885 -11.039 3.707 1 98.62 147 LEU A O 1
ATOM 1204 N N . SER A 1 148 ? 3.018 -10.43 3.387 1 97.81 148 SER A N 1
ATOM 1205 C CA . SER A 1 148 ? 3.021 -10.906 2.01 1 97.81 148 SER A CA 1
ATOM 1206 C C . SER A 1 148 ? 3.391 -12.383 1.941 1 97.81 148 SER A C 1
ATOM 1208 O O . SER A 1 148 ? 4.301 -12.836 2.641 1 97.81 148 SER A O 1
ATOM 1210 N N . CYS A 1 149 ? 2.633 -13.094 1.229 1 97.12 149 CYS A N 1
ATOM 1211 C CA . CYS A 1 149 ? 2.988 -14.453 0.841 1 97.12 149 CYS A CA 1
ATOM 1212 C C . CYS A 1 149 ? 3.791 -14.461 -0.455 1 97.12 149 CYS A C 1
ATOM 1214 O O . CYS A 1 149 ? 3.236 -14.25 -1.534 1 97.12 149 CYS A O 1
ATOM 1216 N N . MET A 1 150 ? 5.02 -14.789 -0.364 1 95.81 150 MET A N 1
ATOM 1217 C CA . MET A 1 150 ? 5.941 -14.664 -1.488 1 95.81 150 MET A CA 1
ATOM 1218 C C . MET A 1 150 ? 6.234 -16.031 -2.102 1 95.81 150 MET A C 1
ATOM 1220 O O . MET A 1 150 ? 6.164 -17.047 -1.416 1 95.81 150 MET A O 1
ATOM 1224 N N . GLU A 1 151 ? 6.633 -15.984 -3.336 1 94.81 151 GLU A N 1
ATOM 1225 C CA . GLU A 1 151 ? 6.93 -17.234 -4.023 1 94.81 151 GLU A CA 1
ATOM 1226 C C . GLU A 1 151 ? 8.43 -17.516 -4.047 1 94.81 151 GLU A C 1
ATOM 1228 O O . GLU A 1 151 ? 8.867 -18.547 -4.566 1 94.81 151 GLU A O 1
ATOM 1233 N N . HIS A 1 152 ? 9.219 -16.578 -3.521 1 90.19 152 HIS A N 1
ATOM 1234 C CA . HIS A 1 152 ? 10.656 -16.75 -3.365 1 90.19 152 HIS A CA 1
ATOM 1235 C C . HIS A 1 152 ? 11.125 -16.266 -1.994 1 90.19 152 HIS A C 1
ATOM 1237 O O . HIS A 1 152 ? 10.617 -15.273 -1.471 1 90.19 152 HIS A O 1
ATOM 1243 N N . ALA A 1 153 ? 12.031 -17.047 -1.494 1 87.31 153 ALA A N 1
ATOM 1244 C CA . ALA A 1 153 ? 12.641 -16.609 -0.24 1 87.31 153 ALA A CA 1
ATOM 1245 C C . ALA A 1 153 ? 13.711 -15.555 -0.49 1 87.31 153 ALA A C 1
ATOM 1247 O O . ALA A 1 153 ? 14.5 -15.664 -1.432 1 87.31 153 ALA A O 1
ATOM 1248 N N . SER A 1 154 ? 13.617 -14.484 0.261 1 85.75 154 SER A N 1
ATOM 1249 C CA . SER A 1 154 ? 14.656 -13.461 0.158 1 85.75 154 SER A CA 1
ATOM 1250 C C . SER A 1 154 ? 15.633 -13.539 1.325 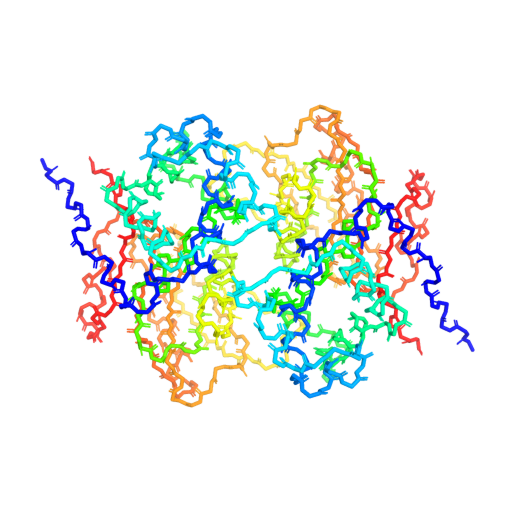1 85.75 154 SER A C 1
ATOM 1252 O O . SER A 1 154 ? 15.336 -14.164 2.348 1 85.75 154 SER A O 1
ATOM 1254 N N . LEU A 1 155 ? 16.75 -12.938 1.149 1 86.31 155 LEU A N 1
ATOM 1255 C CA . LEU A 1 155 ? 17.766 -12.898 2.203 1 86.31 155 LEU A CA 1
ATOM 1256 C C . LEU A 1 155 ? 17.281 -12.062 3.385 1 86.31 155 LEU A C 1
ATOM 1258 O O . LEU A 1 155 ? 17.828 -12.156 4.484 1 86.31 155 LEU A O 1
ATOM 1262 N N . SER A 1 156 ? 16.25 -11.328 3.137 1 88.75 156 SER A N 1
ATOM 1263 C CA . SER A 1 156 ? 15.719 -10.5 4.211 1 88.75 156 SER A CA 1
ATOM 1264 C C . SER A 1 156 ? 14.844 -11.312 5.156 1 88.75 156 SER A C 1
ATOM 1266 O O . SER A 1 156 ? 14.516 -10.859 6.254 1 88.75 156 SER A O 1
ATOM 1268 N N . LEU A 1 157 ? 14.445 -12.477 4.684 1 91.75 157 LEU A N 1
ATOM 1269 C CA . LEU A 1 157 ? 13.602 -13.352 5.504 1 91.75 157 LEU A CA 1
ATOM 1270 C C . LEU A 1 157 ? 14.453 -14.211 6.434 1 91.75 157 LEU A C 1
ATOM 1272 O O . LEU A 1 157 ? 14.945 -15.266 6.027 1 91.75 157 LEU A O 1
ATOM 1276 N N . GLU A 1 158 ? 14.664 -13.781 7.621 1 91.25 158 GLU A N 1
ATOM 1277 C CA . GLU A 1 158 ? 15.422 -14.617 8.547 1 91.25 158 GLU A CA 1
ATOM 1278 C C . GLU A 1 158 ? 14.625 -15.844 8.961 1 91.25 158 GLU A C 1
ATOM 1280 O O . GLU A 1 158 ? 15.133 -16.969 8.922 1 91.25 158 GLU A O 1
ATOM 1285 N N . SER A 1 159 ? 13.438 -15.664 9.469 1 95 159 SER A N 1
ATOM 1286 C CA . SER A 1 159 ? 12.508 -16.703 9.875 1 95 159 SER A CA 1
ATOM 1287 C C . SER A 1 159 ? 11.219 -16.641 9.062 1 95 159 SER A C 1
ATOM 1289 O O . SER A 1 159 ? 10.617 -15.578 8.922 1 95 159 SER A O 1
ATOM 1291 N N . TYR A 1 160 ? 10.852 -17.797 8.492 1 97.19 160 TYR A N 1
ATOM 1292 C CA . TYR A 1 160 ? 9.656 -17.844 7.656 1 97.19 160 TYR A CA 1
ATOM 1293 C C . TYR A 1 160 ? 8.938 -19.172 7.797 1 97.19 160 TYR A C 1
ATOM 1295 O O . TYR A 1 160 ? 9.531 -20.172 8.242 1 97.19 160 TYR A 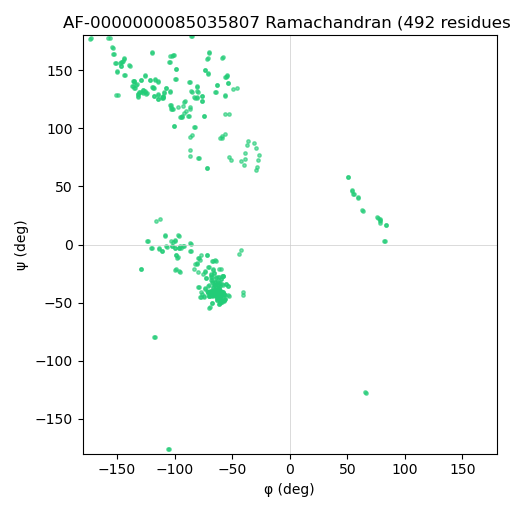O 1
ATOM 1303 N N . LEU A 1 161 ? 7.668 -19.141 7.48 1 97.94 161 LEU A N 1
ATOM 1304 C CA . LEU A 1 161 ? 6.859 -20.328 7.27 1 97.94 161 LEU A CA 1
ATOM 1305 C C . LEU A 1 161 ? 6.727 -20.641 5.781 1 97.94 161 LEU A C 1
ATOM 1307 O O . LEU A 1 161 ? 6.812 -19.75 4.945 1 97.94 161 LEU A O 1
ATOM 1311 N N . ARG A 1 162 ? 6.559 -21.906 5.492 1 97.94 162 ARG A N 1
ATOM 1312 C CA . ARG A 1 162 ? 6.527 -22.25 4.074 1 97.94 162 ARG A CA 1
ATOM 1313 C C . ARG A 1 162 ? 5.582 -23.422 3.816 1 97.94 162 ARG A C 1
ATOM 1315 O O . ARG A 1 162 ? 5.301 -24.219 4.719 1 97.94 162 ARG A O 1
ATOM 1322 N N . SER A 1 163 ? 5.07 -23.5 2.699 1 98.38 163 SER A N 1
ATOM 1323 C CA . SER A 1 163 ? 4.277 -24.594 2.125 1 98.38 163 SER A CA 1
ATOM 1324 C C . SER A 1 163 ? 4.309 -24.547 0.6 1 98.38 163 SER A C 1
ATOM 1326 O O . SER A 1 163 ? 5.023 -23.734 0.011 1 98.38 163 SER A O 1
ATOM 1328 N N . SER A 1 164 ? 3.689 -25.469 -0.054 1 98.25 164 SER A N 1
ATOM 1329 C CA . SER A 1 164 ? 3.656 -25.5 -1.513 1 98.25 164 SER A CA 1
ATOM 1330 C C . SER A 1 164 ? 2.309 -26 -2.025 1 98.25 164 SER A C 1
ATOM 1332 O O . SER A 1 164 ? 1.522 -26.562 -1.267 1 98.25 164 SER A O 1
ATOM 1334 N N . TYR A 1 165 ? 2.068 -25.672 -3.205 1 97.56 165 TYR A N 1
ATOM 1335 C CA . TYR A 1 165 ? 0.857 -26.156 -3.859 1 97.56 165 TYR A CA 1
ATOM 1336 C C . TYR A 1 165 ? 1.099 -26.391 -5.344 1 97.56 165 TYR A C 1
ATOM 1338 O O . TYR A 1 165 ? 2.049 -25.859 -5.922 1 97.56 165 TYR A O 1
ATOM 1346 N N . VAL A 1 166 ? 0.28 -27.25 -5.934 1 96.75 166 VAL A N 1
ATOM 1347 C CA . VAL A 1 166 ? 0.303 -27.5 -7.371 1 96.75 166 VAL A CA 1
ATOM 1348 C C . VAL A 1 166 ? -0.581 -26.484 -8.086 1 96.75 166 VAL A C 1
ATOM 1350 O O . VAL A 1 166 ? -1.765 -26.344 -7.77 1 96.75 166 VAL A O 1
ATOM 1353 N N . SER A 1 167 ? 0.042 -25.688 -8.922 1 95.62 167 SER A N 1
ATOM 1354 C CA . SER A 1 167 ? -0.717 -24.781 -9.781 1 95.62 167 SER A CA 1
ATOM 1355 C C . SER A 1 167 ? -0.98 -25.406 -11.148 1 95.62 167 SER A C 1
ATOM 1357 O O . SER A 1 167 ? -0.071 -25.516 -11.977 1 95.62 167 SER A O 1
ATOM 1359 N N . LEU A 1 168 ? -2.221 -25.766 -11.43 1 93.25 168 LEU A N 1
ATOM 1360 C CA . LEU A 1 168 ? -2.584 -26.328 -12.727 1 93.25 168 LEU A CA 1
ATOM 1361 C C . LEU A 1 168 ? -2.521 -25.25 -13.812 1 93.25 168 LEU A C 1
ATOM 1363 O O . LEU A 1 168 ? -2.109 -25.531 -14.945 1 93.25 168 LEU A O 1
ATOM 1367 N N . ASP A 1 169 ? -2.902 -23.984 -13.445 1 86.81 169 ASP A N 1
ATOM 1368 C CA . ASP A 1 169 ? -2.867 -22.859 -14.383 1 86.81 169 ASP A CA 1
ATOM 1369 C C . ASP A 1 169 ? -1.447 -22.609 -14.883 1 86.81 169 ASP A C 1
ATOM 1371 O O . ASP A 1 169 ? -1.246 -22.281 -16.062 1 86.81 169 ASP A O 1
ATOM 1375 N N . ARG A 1 170 ? -0.494 -22.828 -13.953 1 89.69 170 ARG A N 1
ATOM 1376 C CA . ARG A 1 170 ? 0.895 -22.547 -14.289 1 89.69 170 ARG A CA 1
ATOM 1377 C C . ARG A 1 170 ? 1.63 -23.812 -14.703 1 89.69 170 ARG A C 1
ATOM 1379 O O . ARG A 1 170 ? 2.727 -23.75 -15.266 1 89.69 170 ARG A O 1
ATOM 1386 N N . GLY A 1 171 ? 1.045 -24.984 -14.492 1 94.25 171 GLY A N 1
ATOM 1387 C CA . GLY A 1 171 ? 1.728 -26.25 -14.734 1 94.25 171 GLY A CA 1
ATOM 1388 C C . GLY A 1 171 ? 2.992 -26.406 -13.914 1 94.25 171 GLY A C 1
ATOM 1389 O O . GLY A 1 171 ? 4.027 -26.828 -14.43 1 94.25 171 GLY A O 1
ATOM 1390 N N . ALA A 1 172 ? 2.957 -25.984 -12.609 1 96.25 172 ALA A N 1
ATOM 1391 C CA . ALA A 1 172 ? 4.16 -25.969 -11.773 1 96.25 172 ALA A CA 1
ATOM 1392 C C . ALA A 1 172 ? 3.809 -26.156 -10.305 1 96.25 172 ALA A C 1
ATOM 1394 O O . ALA A 1 172 ? 2.66 -25.953 -9.898 1 96.25 172 ALA A O 1
ATOM 1395 N N . VAL A 1 173 ? 4.797 -26.641 -9.547 1 97.44 173 VAL A N 1
ATOM 1396 C CA . VAL A 1 173 ? 4.723 -26.562 -8.094 1 97.44 173 VAL A CA 1
ATOM 1397 C C . VAL A 1 173 ? 5.207 -25.188 -7.633 1 97.44 173 VAL A C 1
ATOM 1399 O O . VAL A 1 173 ? 6.293 -24.734 -8.016 1 97.44 173 VAL A O 1
ATOM 1402 N N . VAL A 1 174 ? 4.379 -24.562 -6.867 1 97.31 174 VAL A N 1
ATOM 1403 C CA . VAL A 1 174 ? 4.715 -23.203 -6.426 1 97.31 174 VAL A CA 1
ATOM 1404 C C . VAL A 1 174 ? 5.012 -23.219 -4.93 1 97.31 174 VAL A C 1
ATOM 1406 O O . VAL A 1 174 ? 4.215 -23.719 -4.133 1 97.31 174 VAL A O 1
ATOM 1409 N N . GLU A 1 175 ? 6.172 -22.703 -4.562 1 97.75 175 GLU A N 1
ATOM 1410 C CA . GLU A 1 175 ? 6.527 -22.531 -3.156 1 97.75 175 GLU A CA 1
ATOM 1411 C C . GLU A 1 175 ? 6.016 -21.203 -2.615 1 97.75 175 GLU A C 1
ATOM 1413 O O . GLU A 1 175 ? 6.051 -20.188 -3.314 1 97.75 175 GLU A O 1
ATOM 1418 N N . LEU A 1 176 ? 5.52 -21.234 -1.376 1 98 176 LEU A N 1
ATOM 1419 C CA . LEU A 1 176 ? 5.059 -20.031 -0.698 1 98 176 LEU A CA 1
ATOM 1420 C C . LEU A 1 176 ? 5.855 -19.781 0.577 1 98 176 LEU A C 1
ATOM 1422 O O . LEU A 1 176 ? 6.145 -20.719 1.325 1 98 176 LEU A O 1
ATOM 1426 N N . TYR A 1 177 ? 6.242 -18.594 0.784 1 97.94 177 TYR A N 1
ATOM 1427 C CA . TYR A 1 177 ? 6.969 -18.172 1.976 1 97.94 177 TYR A CA 1
ATOM 1428 C C . TYR A 1 177 ? 6.27 -17 2.65 1 97.94 177 TYR A C 1
ATOM 1430 O O . TYR A 1 177 ? 5.887 -16.031 1.988 1 97.94 177 TYR A O 1
ATOM 1438 N N . VAL A 1 178 ? 6.07 -17.078 3.947 1 98.06 178 VAL A N 1
ATOM 1439 C CA . VAL A 1 178 ? 5.508 -16 4.75 1 98.06 178 VAL A CA 1
ATOM 1440 C C . VAL A 1 178 ? 6.422 -15.711 5.938 1 98.06 178 VAL A C 1
ATOM 1442 O O . VAL A 1 178 ? 6.867 -16.625 6.629 1 98.06 178 VAL A O 1
ATOM 1445 N N . PRO A 1 179 ? 6.734 -14.414 6.203 1 96.88 179 PRO A N 1
ATOM 1446 C CA . PRO A 1 179 ? 7.531 -14.117 7.398 1 96.88 179 PRO A CA 1
ATOM 1447 C C . PRO A 1 179 ? 6.93 -14.711 8.672 1 96.88 179 PRO A C 1
ATOM 1449 O O . PRO A 1 179 ? 5.711 -14.703 8.844 1 96.88 179 PRO A O 1
ATOM 1452 N N . SER A 1 180 ? 7.766 -15.266 9.555 1 96.25 180 SER A N 1
ATOM 1453 C CA . SER A 1 180 ? 7.324 -15.898 10.789 1 96.25 180 SER A CA 1
ATOM 1454 C C . SER A 1 180 ? 6.84 -14.859 11.797 1 96.25 180 SER A C 1
ATOM 1456 O O . SER A 1 180 ? 7.441 -14.695 12.859 1 96.25 180 SER A O 1
ATOM 1458 N N . GLN A 1 181 ? 5.762 -14.211 11.43 1 97.19 181 GLN A N 1
ATOM 1459 C CA . GLN A 1 181 ? 5.207 -13.156 12.281 1 97.19 181 GLN A CA 1
ATOM 1460 C C . GLN A 1 181 ? 3.752 -13.445 12.633 1 97.19 181 GLN A C 1
ATOM 1462 O O . GLN A 1 181 ? 3.072 -12.602 13.219 1 97.19 181 GLN A O 1
ATOM 1467 N N . ILE A 1 182 ? 3.271 -14.602 12.172 1 98.44 182 ILE A N 1
ATOM 1468 C CA . ILE A 1 182 ? 1.975 -15.086 12.625 1 98.44 182 ILE A CA 1
ATOM 1469 C C . ILE A 1 182 ? 2.127 -15.758 13.992 1 98.44 182 ILE A C 1
ATOM 1471 O O . ILE A 1 182 ? 2.996 -16.609 14.172 1 98.44 182 ILE A O 1
ATOM 1475 N N . GLU A 1 183 ? 1.335 -15.32 14.945 1 97.94 183 GLU A N 1
ATOM 1476 C CA . GLU A 1 183 ? 1.428 -15.852 16.297 1 97.94 183 GLU A CA 1
ATOM 1477 C C . GLU A 1 183 ? 0.327 -16.875 16.578 1 97.94 183 GLU A C 1
ATOM 1479 O O . GLU A 1 183 ? -0.667 -16.922 15.852 1 97.94 183 GLU A O 1
ATOM 1484 N N . VAL A 1 184 ? 0.57 -17.625 17.609 1 98.5 184 VAL A N 1
ATOM 1485 C CA . VAL A 1 184 ? -0.425 -18.594 18.062 1 98.5 184 VAL A CA 1
ATOM 1486 C C . VAL A 1 184 ? -1.749 -17.875 18.344 1 98.5 184 VAL A C 1
ATOM 1488 O O . VAL A 1 184 ? -1.77 -16.797 18.922 1 98.5 184 VAL A O 1
ATOM 1491 N N . ASP A 1 185 ? -2.867 -18.391 17.75 1 98.25 185 ASP A N 1
ATOM 1492 C CA . ASP A 1 185 ? -4.246 -17.984 18 1 98.25 185 ASP A CA 1
ATOM 1493 C C . ASP A 1 185 ? -4.605 -16.734 17.203 1 98.25 185 ASP A C 1
ATOM 1495 O O . ASP A 1 185 ? -5.691 -16.172 17.375 1 98.25 185 ASP A O 1
ATOM 1499 N N . ASP A 1 186 ? -3.604 -16.297 16.391 1 98.62 186 ASP A N 1
ATOM 1500 C CA . ASP A 1 186 ? -3.973 -15.234 15.461 1 98.62 186 ASP A CA 1
ATOM 1501 C C . ASP A 1 186 ? -5.168 -15.648 14.602 1 98.62 186 ASP A C 1
ATOM 1503 O O . ASP A 1 186 ? -5.344 -16.828 14.297 1 98.62 186 ASP A O 1
ATOM 1507 N N . ARG A 1 187 ? -5.996 -14.727 14.305 1 98.69 187 ARG A N 1
ATOM 1508 C CA . ARG A 1 187 ? -7.039 -14.875 13.289 1 98.69 187 ARG A CA 1
ATOM 1509 C C . ARG A 1 187 ? -6.645 -14.18 11.992 1 98.69 187 ARG A C 1
ATOM 1511 O O . ARG A 1 187 ? -6.516 -12.953 11.953 1 98.69 187 ARG A O 1
ATOM 1518 N N . VAL A 1 188 ? -6.504 -14.977 10.945 1 98.81 188 VAL A N 1
ATOM 1519 C CA . VAL A 1 188 ? -5.875 -14.531 9.711 1 98.81 188 VAL A CA 1
ATOM 1520 C C . VAL A 1 188 ? -6.926 -14.406 8.609 1 98.81 188 VAL A C 1
ATOM 1522 O O . VAL A 1 188 ? -7.777 -15.281 8.453 1 98.81 188 VAL A O 1
ATOM 1525 N N . ILE A 1 189 ? -6.98 -13.336 7.914 1 98.88 189 ILE A N 1
ATOM 1526 C CA . ILE A 1 189 ? -7.785 -13.219 6.707 1 98.88 189 ILE A CA 1
ATOM 1527 C C . ILE A 1 189 ? -6.879 -13.211 5.477 1 98.88 189 ILE A C 1
ATOM 1529 O O . ILE A 1 189 ? -5.805 -12.609 5.496 1 98.88 189 ILE A O 1
ATOM 1533 N N . LEU A 1 190 ? -7.211 -13.953 4.449 1 98.94 190 LEU A N 1
ATOM 1534 C CA . LEU A 1 190 ? -6.578 -13.914 3.137 1 98.94 190 LEU A CA 1
ATOM 1535 C C . LEU A 1 190 ? -7.289 -12.93 2.219 1 98.94 190 LEU A C 1
ATOM 1537 O O . LEU A 1 190 ? -8.508 -13.008 2.031 1 98.94 190 LEU A O 1
ATOM 1541 N N . VAL A 1 191 ? -6.559 -11.953 1.688 1 98.88 191 VAL A N 1
ATOM 1542 C CA . VAL A 1 191 ? -7.168 -11.016 0.75 1 98.88 191 VAL A CA 1
ATOM 1543 C C . VAL A 1 191 ? -6.492 -11.141 -0.613 1 98.88 191 VAL A C 1
ATOM 1545 O O . VAL A 1 191 ? -5.273 -11.328 -0.693 1 98.88 191 VAL A O 1
ATOM 1548 N N . ARG A 1 192 ? -7.262 -11.023 -1.664 1 98.44 192 ARG A N 1
ATOM 1549 C CA . ARG A 1 192 ? -6.785 -11.164 -3.035 1 98.44 192 ARG A CA 1
ATOM 1550 C C . ARG A 1 192 ? -7.43 -10.125 -3.945 1 98.44 192 ARG A C 1
ATOM 1552 O O . ARG A 1 192 ? -8.555 -9.688 -3.697 1 98.44 192 ARG A O 1
ATOM 1559 N N . ASP A 1 193 ? -6.691 -9.844 -4.996 1 98 193 ASP A N 1
ATOM 1560 C CA . ASP A 1 193 ? -7.273 -8.969 -6.012 1 98 193 ASP A CA 1
ATOM 1561 C C . ASP A 1 193 ? -8.258 -9.734 -6.891 1 98 193 ASP A C 1
ATOM 1563 O O . ASP A 1 193 ? -9.383 -9.273 -7.117 1 98 193 ASP A O 1
ATOM 1567 N N . ILE A 1 194 ? -7.824 -10.922 -7.305 1 97.69 194 ILE A N 1
ATOM 1568 C CA . ILE A 1 194 ? -8.656 -11.773 -8.148 1 97.69 194 ILE A CA 1
ATOM 1569 C C . ILE A 1 194 ? -8.617 -13.211 -7.645 1 97.69 194 ILE A C 1
ATOM 1571 O O . ILE A 1 194 ? -7.551 -13.711 -7.273 1 97.69 194 ILE A O 1
ATOM 1575 N N . VAL A 1 195 ? -9.766 -13.812 -7.703 1 97.12 195 VAL A N 1
ATOM 1576 C CA . VAL A 1 195 ? -9.789 -15.219 -7.32 1 97.12 195 VAL A CA 1
ATOM 1577 C C . VAL A 1 195 ? -10.586 -16.031 -8.352 1 97.12 195 VAL A C 1
ATOM 1579 O O . VAL A 1 195 ? -11.594 -15.547 -8.867 1 97.12 195 VAL A O 1
ATOM 1582 N N . LYS A 1 196 ? -10.102 -17.109 -8.68 1 94.19 196 LYS A N 1
ATOM 1583 C CA . LYS A 1 196 ? -10.805 -18.109 -9.492 1 94.19 196 LYS A CA 1
ATOM 1584 C C . LYS A 1 196 ? -11.008 -19.406 -8.711 1 94.19 196 LYS A C 1
ATOM 1586 O O . LYS A 1 196 ? -12.016 -19.562 -8.016 1 94.19 196 LYS A O 1
ATOM 1591 N N . ASN A 1 197 ? -10.055 -20.234 -8.594 1 94.25 197 ASN A N 1
ATOM 1592 C CA . ASN A 1 197 ? -10.172 -21.5 -7.875 1 94.25 197 ASN A CA 1
ATOM 1593 C C . ASN A 1 197 ? -9.352 -21.5 -6.586 1 94.25 197 ASN A C 1
ATOM 1595 O O . ASN A 1 197 ? -9.438 -22.422 -5.785 1 94.25 197 ASN A O 1
ATOM 1599 N N . LEU A 1 198 ? -8.586 -20.422 -6.402 1 96.56 198 LEU A N 1
ATOM 1600 C CA . LEU A 1 198 ? -7.785 -20.266 -5.191 1 96.56 198 LEU A CA 1
ATOM 1601 C C . LEU A 1 198 ? -6.949 -21.516 -4.934 1 96.56 198 LEU A C 1
ATOM 1603 O O . LEU A 1 198 ? -6.992 -22.078 -3.838 1 96.56 198 LEU A O 1
ATOM 1607 N N . GLU A 1 199 ? -6.113 -21.891 -5.883 1 96.5 199 GLU A N 1
ATOM 1608 C CA . GLU A 1 199 ? -5.297 -23.109 -5.848 1 96.5 199 GLU A CA 1
ATOM 1609 C C . GLU A 1 199 ? -4.387 -23.125 -4.621 1 96.5 199 GLU A C 1
ATOM 1611 O O . GLU A 1 199 ? -4.062 -24.188 -4.094 1 96.5 199 GLU A O 1
ATOM 1616 N N . SER A 1 200 ? -4.051 -21.953 -4.137 1 97 200 SER A N 1
ATOM 1617 C CA . SER A 1 200 ? -3.057 -21.844 -3.076 1 97 200 SER A CA 1
ATOM 1618 C C . SER A 1 200 ? -3.693 -22 -1.7 1 97 200 SER A C 1
ATOM 1620 O O . SER A 1 200 ? -3.002 -21.984 -0.681 1 97 200 SER A O 1
ATOM 1622 N N . LEU A 1 201 ? -5 -22.234 -1.601 1 97.25 201 LEU A N 1
ATOM 1623 C CA . LEU A 1 201 ? -5.734 -22.172 -0.342 1 97.25 201 LEU A CA 1
ATOM 1624 C C . LEU A 1 201 ? -5.172 -23.156 0.67 1 97.25 201 LEU A C 1
ATOM 1626 O O . LEU A 1 201 ? -4.875 -22.797 1.81 1 97.25 201 LEU A O 1
ATOM 1630 N N . GLU A 1 202 ? -4.973 -24.406 0.297 1 96.88 202 GLU A N 1
ATOM 1631 C CA . GLU A 1 202 ? -4.5 -25.438 1.229 1 96.88 202 GLU A CA 1
ATOM 1632 C C . GLU A 1 202 ? -3.096 -25.109 1.735 1 96.88 202 GLU A C 1
ATOM 1634 O O . GLU A 1 202 ? -2.785 -25.344 2.906 1 96.88 202 GLU A O 1
ATOM 1639 N N . ALA A 1 203 ? -2.24 -24.625 0.808 1 98.25 203 ALA A N 1
ATOM 1640 C CA . ALA A 1 203 ? -0.895 -24.234 1.217 1 98.25 203 ALA A CA 1
ATOM 1641 C C . ALA A 1 203 ? -0.94 -23.094 2.23 1 98.25 203 ALA A C 1
ATOM 1643 O O . ALA A 1 203 ? -0.161 -23.078 3.188 1 98.25 203 ALA A O 1
ATOM 1644 N N . ILE A 1 204 ? -1.844 -22.125 2.055 1 98.38 204 ILE A N 1
ATOM 1645 C CA . ILE A 1 204 ? -1.989 -21 2.967 1 98.38 204 ILE A CA 1
ATOM 1646 C C . ILE A 1 204 ? -2.508 -21.5 4.316 1 98.38 204 ILE A C 1
ATOM 1648 O O . ILE A 1 204 ? -2.006 -21.078 5.367 1 98.38 204 ILE A O 1
ATOM 1652 N N . ILE A 1 205 ? -3.465 -22.375 4.277 1 98.31 205 ILE A N 1
ATOM 1653 C CA . ILE A 1 205 ? -4.004 -22.953 5.504 1 98.31 205 ILE A CA 1
ATOM 1654 C C . ILE A 1 205 ? -2.896 -23.688 6.262 1 98.31 205 ILE A C 1
ATOM 1656 O O . ILE A 1 205 ? -2.789 -23.562 7.484 1 98.31 205 ILE A O 1
ATOM 1660 N N . ASP A 1 206 ? -2.057 -24.406 5.5 1 98.31 206 ASP A N 1
ATOM 1661 C CA . ASP A 1 206 ? -0.927 -25.094 6.113 1 98.31 206 ASP A CA 1
ATOM 1662 C C . ASP A 1 206 ? -0.022 -24.125 6.859 1 98.31 206 ASP A C 1
ATOM 1664 O O . ASP A 1 206 ? 0.365 -24.375 8 1 98.31 206 ASP A O 1
ATOM 1668 N N . ILE A 1 207 ? 0.325 -23.062 6.258 1 98.62 207 ILE A N 1
ATOM 1669 C CA . ILE A 1 207 ? 1.201 -22.047 6.832 1 98.62 207 ILE A CA 1
ATOM 1670 C C . ILE A 1 207 ? 0.564 -21.469 8.094 1 98.62 207 ILE A C 1
ATOM 1672 O O . ILE A 1 207 ? 1.221 -21.359 9.133 1 98.62 207 ILE A O 1
ATOM 1676 N N . VAL A 1 208 ? -0.71 -21.125 8.023 1 98.69 208 VAL A N 1
ATOM 1677 C CA . VAL A 1 208 ? -1.438 -20.516 9.133 1 98.69 208 VAL A CA 1
ATOM 1678 C C . VAL A 1 208 ? -1.532 -21.516 10.289 1 98.69 208 VAL A C 1
ATOM 1680 O O . VAL A 1 208 ? -1.279 -21.156 11.445 1 98.69 208 VAL A O 1
ATOM 1683 N N . ASN A 1 209 ? -1.808 -22.766 9.984 1 98.31 209 ASN A N 1
ATOM 1684 C CA . ASN A 1 209 ? -1.912 -23.812 11 1 98.31 209 ASN A CA 1
ATOM 1685 C C . ASN A 1 209 ? -0.563 -24.094 11.656 1 98.31 209 ASN A C 1
ATOM 1687 O O . ASN A 1 209 ? -0.492 -24.312 12.867 1 98.31 209 ASN A O 1
ATOM 1691 N N . ASP A 1 210 ? 0.454 -24.094 10.836 1 98.31 210 ASP A N 1
ATOM 1692 C CA . ASP A 1 210 ? 1.799 -24.328 11.359 1 98.31 210 ASP A CA 1
ATOM 1693 C C . ASP A 1 210 ? 2.17 -23.297 12.414 1 98.31 210 ASP A C 1
ATOM 1695 O O . ASP A 1 210 ? 2.955 -23.578 13.32 1 98.31 210 ASP A O 1
ATOM 1699 N N . ALA A 1 211 ? 1.602 -22.109 12.367 1 98.38 211 ALA A N 1
ATOM 1700 C CA . ALA A 1 211 ? 1.864 -21.031 13.32 1 98.38 211 ALA A CA 1
ATOM 1701 C C . ALA A 1 211 ? 0.967 -21.172 14.547 1 98.38 211 ALA A C 1
ATOM 1703 O O . ALA A 1 211 ? 1.087 -20.391 15.5 1 98.38 211 ALA A O 1
ATOM 1704 N N . GLY A 1 212 ? 0.085 -22.125 14.461 1 98.5 212 GLY A N 1
ATOM 1705 C CA . GLY A 1 212 ? -0.886 -22.25 15.539 1 98.5 212 GLY A CA 1
ATOM 1706 C C . GLY A 1 212 ? -2.008 -21.234 15.453 1 98.5 212 GLY A C 1
ATOM 1707 O O . GLY A 1 212 ? -2.656 -20.938 16.453 1 98.5 212 GLY A O 1
ATOM 1708 N N . ALA A 1 213 ? -2.193 -20.688 14.273 1 98.62 213 ALA A N 1
ATOM 1709 C CA . ALA A 1 213 ? -3.229 -19.688 14.008 1 98.62 213 ALA A CA 1
ATOM 1710 C C . ALA A 1 213 ? -4.383 -20.297 13.211 1 98.62 213 ALA A C 1
ATOM 1712 O O . ALA A 1 213 ? -4.434 -21.5 13.008 1 98.62 213 ALA A O 1
ATOM 1713 N N . LYS A 1 214 ? -5.379 -19.469 12.82 1 98 214 LYS A N 1
ATOM 1714 C CA . LYS A 1 214 ? -6.547 -19.938 12.078 1 98 214 LYS A CA 1
ATOM 1715 C C . LYS A 1 214 ? -6.895 -18.984 10.945 1 98 214 LYS A C 1
ATOM 1717 O O . LYS A 1 214 ? -6.848 -17.766 11.117 1 98 214 LYS A O 1
ATOM 1722 N N . LEU A 1 215 ? -7.176 -19.578 9.859 1 98.56 215 LEU A N 1
ATOM 1723 C CA . LEU A 1 215 ? -7.734 -18.781 8.773 1 98.56 215 LEU A CA 1
ATOM 1724 C C . LEU A 1 215 ? -9.188 -18.422 9.055 1 98.56 215 LEU A C 1
ATOM 1726 O O . LEU A 1 215 ? -10.062 -19.297 9.039 1 98.56 215 LEU A O 1
ATOM 1730 N N . TRP A 1 216 ? -9.43 -17.141 9.32 1 98.31 216 TRP A N 1
ATOM 1731 C CA . TRP A 1 216 ? -10.758 -16.656 9.688 1 98.31 216 TRP A CA 1
ATOM 1732 C C . TRP A 1 216 ? -11.656 -16.547 8.469 1 98.31 216 TRP A C 1
ATOM 1734 O O . TRP A 1 216 ? -12.836 -16.906 8.523 1 98.31 216 TRP A O 1
ATOM 1744 N N . GLY A 1 217 ? -11.078 -16.062 7.367 1 98.5 217 GLY A N 1
ATOM 1745 C CA . GLY A 1 217 ? -11.883 -15.867 6.172 1 98.5 217 GLY A CA 1
ATOM 1746 C C . GLY A 1 217 ? -11.055 -15.461 4.961 1 98.5 217 GLY A C 1
ATOM 1747 O O . GLY A 1 217 ? -9.836 -15.359 5.043 1 98.5 217 GLY A O 1
ATOM 1748 N N . VAL A 1 218 ? -11.75 -15.328 3.814 1 98.75 218 VAL A N 1
ATOM 1749 C CA . VAL A 1 218 ? -11.133 -14.961 2.543 1 98.75 218 VAL A CA 1
ATOM 1750 C C . VAL A 1 218 ? -11.93 -13.836 1.892 1 98.75 218 VAL A C 1
ATOM 1752 O O . VAL A 1 218 ? -13.156 -13.883 1.849 1 98.75 218 VAL A O 1
ATOM 1755 N N . PHE A 1 219 ? -11.25 -12.805 1.499 1 98.69 219 PHE A N 1
ATOM 1756 C CA . PHE A 1 219 ? -11.828 -11.688 0.759 1 98.69 219 PHE A CA 1
ATOM 1757 C C . PHE A 1 219 ? -11.172 -11.555 -0.612 1 98.69 219 PHE A C 1
ATOM 1759 O O . PHE A 1 219 ? -9.953 -11.68 -0.739 1 98.69 219 PHE A O 1
ATOM 1766 N N . SER A 1 220 ? -11.961 -11.367 -1.636 1 98.75 220 SER A N 1
ATOM 1767 C CA . SER A 1 220 ? -11.438 -11.039 -2.957 1 98.75 220 SER A CA 1
ATOM 1768 C C . SER A 1 220 ? -12.133 -9.82 -3.545 1 98.75 220 SER A C 1
ATOM 1770 O O . SER A 1 220 ? -13.344 -9.664 -3.41 1 98.75 220 SER A O 1
ATOM 1772 N N . VAL A 1 221 ? -11.359 -8.984 -4.219 1 98.69 221 VAL A N 1
ATOM 1773 C CA . VAL A 1 221 ? -11.953 -7.836 -4.902 1 98.69 221 VAL A CA 1
ATOM 1774 C C . VAL A 1 221 ? -12.828 -8.32 -6.059 1 98.69 221 VAL A C 1
ATOM 1776 O O . VAL A 1 221 ? -14 -7.965 -6.148 1 98.69 221 VAL A O 1
ATOM 1779 N N . ILE A 1 222 ? -12.258 -9.172 -6.875 1 98.31 222 ILE A N 1
ATOM 1780 C CA . ILE A 1 222 ? -12.969 -9.68 -8.047 1 98.31 222 ILE A CA 1
ATOM 1781 C C . ILE A 1 222 ? -13 -11.203 -8.008 1 98.31 222 ILE A C 1
ATOM 1783 O O . ILE A 1 222 ? -11.977 -11.852 -7.785 1 98.31 222 ILE A O 1
ATOM 1787 N N . SE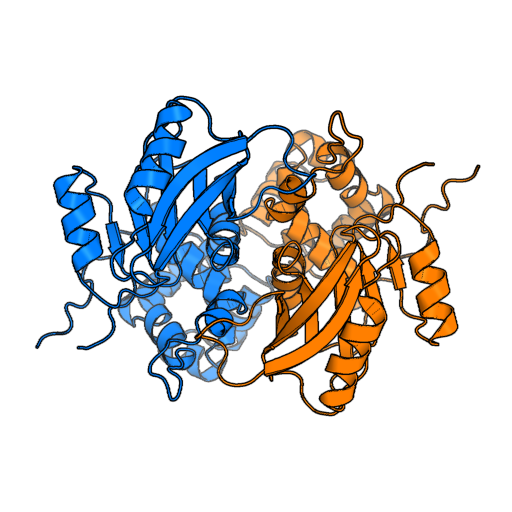R A 1 223 ? -14.109 -11.797 -8.18 1 97.88 223 SER A N 1
ATOM 1788 C CA . SER A 1 223 ? -14.273 -13.242 -8.336 1 97.88 223 SER A CA 1
ATOM 1789 C C . SER A 1 223 ? -14.695 -13.594 -9.758 1 97.88 223 SER A C 1
ATOM 1791 O O . SER A 1 223 ? -15.648 -13.016 -10.289 1 97.88 223 SER A O 1
ATOM 1793 N N . ILE A 1 224 ? -13.945 -14.492 -10.344 1 95.25 224 ILE A N 1
ATOM 1794 C CA . ILE A 1 224 ? -14.281 -14.828 -11.719 1 95.25 224 ILE A CA 1
ATOM 1795 C C . ILE A 1 224 ? -14.93 -16.203 -11.773 1 95.25 224 ILE A C 1
ATOM 1797 O O . ILE A 1 224 ? -15.305 -16.688 -12.844 1 95.25 224 ILE A O 1
ATOM 1801 N N . SER A 1 225 ? -15.078 -16.938 -10.609 1 94.06 225 SER A N 1
ATOM 1802 C CA . SER A 1 225 ? -15.789 -18.203 -10.477 1 94.06 225 SER A CA 1
ATOM 1803 C C . SER A 1 225 ? -16.297 -18.406 -9.055 1 94.06 225 SER A C 1
ATOM 1805 O O . SER A 1 225 ? -15.93 -17.656 -8.148 1 94.06 225 SER A O 1
ATOM 1807 N N . ASP A 1 226 ? -17.109 -19.422 -8.93 1 93.25 226 ASP A N 1
ATOM 1808 C CA . ASP A 1 226 ? -17.609 -19.734 -7.602 1 93.25 226 ASP A CA 1
ATOM 1809 C C . ASP A 1 226 ? -16.875 -20.938 -7.008 1 93.25 226 ASP A C 1
ATOM 1811 O O . ASP A 1 226 ? -17.141 -21.328 -5.871 1 93.25 226 ASP A O 1
ATOM 1815 N N . GLU A 1 227 ? -15.945 -21.422 -7.684 1 94.69 227 GLU A N 1
ATOM 1816 C CA . GLU A 1 227 ? -15.25 -22.641 -7.281 1 94.69 227 GLU A CA 1
ATOM 1817 C C . GLU A 1 227 ? -14.531 -22.438 -5.949 1 94.69 227 GLU A C 1
ATOM 1819 O O . GLU A 1 227 ? -14.508 -23.344 -5.109 1 94.69 227 GLU A O 1
ATOM 1824 N N . TRP A 1 228 ? -13.953 -21.266 -5.758 1 96.19 228 TRP A N 1
ATOM 1825 C CA . TRP A 1 228 ? -13.188 -21.031 -4.539 1 96.19 228 TRP A CA 1
ATOM 1826 C C . TRP A 1 228 ? -14.094 -21.016 -3.316 1 96.19 228 TRP A C 1
ATOM 1828 O O . TRP A 1 228 ? -13.695 -21.438 -2.232 1 96.19 228 TRP A O 1
ATOM 1838 N N . GLU A 1 229 ? -15.32 -20.578 -3.436 1 96.31 229 GLU A N 1
ATOM 1839 C CA . GLU A 1 229 ? -16.25 -20.531 -2.316 1 96.31 229 GLU A CA 1
ATOM 1840 C C . GLU A 1 229 ? -16.656 -21.938 -1.881 1 96.31 229 GLU A C 1
ATOM 1842 O O . GLU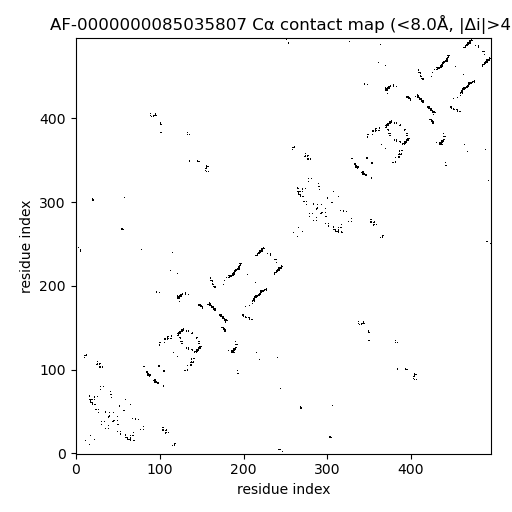 A 1 229 ? -16.781 -22.219 -0.686 1 96.31 229 GLU A O 1
ATOM 1847 N N . LYS A 1 230 ? -16.859 -22.812 -2.879 1 95.19 230 LYS A N 1
ATOM 1848 C CA . LYS A 1 230 ? -17.156 -24.203 -2.578 1 95.19 230 LYS A CA 1
ATOM 1849 C C . LYS A 1 230 ? -16.016 -24.859 -1.821 1 95.19 230 LYS A C 1
ATOM 1851 O O . LYS A 1 230 ? -16.234 -25.625 -0.875 1 95.19 230 LYS A O 1
ATOM 1856 N N . LYS A 1 231 ? -14.828 -24.547 -2.273 1 95.75 231 LYS A N 1
ATOM 1857 C CA . LYS A 1 231 ? -13.641 -25.078 -1.61 1 95.75 231 LYS A CA 1
ATOM 1858 C C . LYS A 1 231 ? -13.594 -24.641 -0.148 1 95.75 231 LYS A C 1
ATOM 1860 O O . LYS A 1 231 ? -13.242 -25.438 0.729 1 95.75 231 LYS A O 1
ATOM 1865 N N . LEU A 1 232 ? -13.906 -23.375 0.157 1 97.31 232 LEU A N 1
ATOM 1866 C CA . LEU A 1 232 ? -13.938 -22.859 1.521 1 97.31 232 LEU A CA 1
ATOM 1867 C C . LEU A 1 232 ? -14.992 -23.578 2.354 1 97.31 232 LEU A C 1
ATOM 1869 O O . LEU A 1 232 ? -14.742 -23.953 3.502 1 97.31 232 LEU A O 1
ATOM 1873 N N . ASP A 1 233 ? -16.156 -23.812 1.754 1 96.06 233 ASP A N 1
ATOM 1874 C CA . ASP A 1 233 ? -17.234 -24.5 2.447 1 96.06 233 ASP A CA 1
ATOM 1875 C C . ASP A 1 233 ? -16.812 -25.922 2.84 1 96.06 233 ASP A C 1
ATOM 1877 O O . ASP A 1 233 ? -17.078 -26.359 3.959 1 96.06 233 ASP A O 1
ATOM 1881 N N . ASP A 1 234 ? -16.172 -26.562 1.909 1 95.81 234 ASP A N 1
ATOM 1882 C CA . ASP A 1 234 ? -15.719 -27.938 2.148 1 95.81 234 ASP A CA 1
ATOM 1883 C C . ASP A 1 234 ? -14.727 -27.984 3.309 1 95.81 234 ASP A C 1
ATOM 1885 O O . ASP A 1 234 ? -14.633 -28.984 4.008 1 95.81 234 ASP A O 1
ATOM 1889 N N . LEU A 1 235 ? -14.008 -26.891 3.541 1 95.31 235 LEU A N 1
ATOM 1890 C CA . LEU A 1 235 ? -12.984 -26.844 4.582 1 95.31 235 LEU A CA 1
ATOM 1891 C C . LEU A 1 235 ? -13.547 -26.234 5.859 1 95.31 235 LEU A C 1
ATOM 1893 O O . LEU A 1 235 ? -12.82 -26.031 6.836 1 95.31 235 LEU A O 1
ATOM 1897 N N . GLY A 1 236 ? -14.852 -25.781 5.82 1 94.75 236 GLY A N 1
ATOM 1898 C CA . GLY A 1 236 ? -15.516 -25.266 7.004 1 94.75 236 GLY A CA 1
ATOM 1899 C C . GLY A 1 236 ? -15.203 -23.797 7.258 1 94.75 236 GLY A C 1
ATOM 1900 O O . GLY A 1 236 ? -15.32 -23.312 8.391 1 94.75 236 GLY A O 1
ATOM 1901 N N . ILE A 1 237 ? -14.703 -23.141 6.27 1 95.44 237 ILE A N 1
ATOM 1902 C CA . ILE A 1 237 ? -14.453 -21.703 6.375 1 95.44 237 ILE A CA 1
ATOM 1903 C C . ILE A 1 237 ? -15.656 -20.922 5.836 1 95.44 237 ILE A C 1
ATOM 1905 O O . ILE A 1 237 ? -15.898 -20.906 4.625 1 95.44 237 ILE A O 1
ATOM 1909 N N . GLY A 1 238 ? -16.344 -20.281 6.742 1 93.19 238 GLY A N 1
ATOM 1910 C CA . GLY A 1 238 ? -17.609 -19.656 6.359 1 93.19 238 GLY A CA 1
ATOM 1911 C C . GLY A 1 238 ? -17.469 -18.188 6.008 1 93.19 238 GLY A C 1
ATOM 1912 O O . GLY A 1 238 ? -18.328 -17.641 5.309 1 93.19 238 GLY A O 1
ATOM 1913 N N . LYS A 1 239 ? -16.453 -17.562 6.523 1 97.44 239 LYS A N 1
ATOM 1914 C CA . LYS A 1 239 ? -16.281 -16.141 6.27 1 97.44 239 LYS A CA 1
ATOM 1915 C C . LYS A 1 239 ? -15.609 -15.898 4.918 1 97.44 239 LYS A C 1
ATOM 1917 O O . LYS A 1 239 ? -14.414 -16.141 4.762 1 97.44 239 LYS A O 1
ATOM 1922 N N . LYS A 1 240 ? -16.438 -15.539 3.938 1 98 240 LYS A N 1
ATOM 1923 C CA . LYS A 1 240 ? -15.961 -15.273 2.588 1 98 240 LYS A CA 1
ATOM 1924 C C . LYS A 1 240 ? -16.734 -14.125 1.941 1 98 240 LYS A C 1
ATOM 1926 O O . LYS A 1 240 ? -17.906 -13.914 2.24 1 98 240 LYS A O 1
ATOM 1931 N N . MET A 1 241 ? -16.031 -13.359 1.113 1 97.38 241 MET A N 1
ATOM 1932 C CA . MET A 1 241 ? -16.688 -12.281 0.378 1 97.38 241 MET A CA 1
ATOM 1933 C C . MET A 1 241 ? -15.977 -12.031 -0.952 1 97.38 241 MET A C 1
ATOM 1935 O O . MET A 1 241 ? -14.75 -11.977 -1.009 1 97.38 241 MET A O 1
ATOM 1939 N N . ALA A 1 242 ? -16.688 -12.016 -1.974 1 97.62 242 ALA A N 1
ATOM 1940 C CA . ALA A 1 242 ? -16.297 -11.438 -3.26 1 97.62 242 ALA A CA 1
ATOM 1941 C C . ALA A 1 242 ? -16.969 -10.078 -3.469 1 97.62 242 ALA A C 1
ATOM 1943 O O . ALA A 1 242 ? -18.188 -9.984 -3.568 1 97.62 242 ALA A O 1
ATOM 1944 N N . PHE A 1 243 ? -16.203 -9.047 -3.584 1 98.06 243 PHE A N 1
ATOM 1945 C CA . PHE A 1 243 ? -16.781 -7.711 -3.691 1 98.06 243 PHE A CA 1
ATOM 1946 C C . PHE A 1 243 ? -17.484 -7.531 -5.035 1 98.06 243 PHE A C 1
ATOM 1948 O O . PHE A 1 243 ? -18.578 -6.973 -5.098 1 98.06 243 PHE A O 1
ATOM 1955 N N . TYR A 1 244 ? -16.828 -7.988 -6.086 1 97.44 244 TYR A N 1
ATOM 1956 C CA . TYR A 1 244 ? -17.375 -7.891 -7.43 1 97.44 244 TYR A CA 1
ATOM 1957 C C . TYR A 1 244 ? -17.281 -9.219 -8.164 1 97.44 244 TYR A C 1
ATOM 1959 O O . TYR A 1 244 ? -16.203 -9.812 -8.242 1 97.44 244 TYR A O 1
ATOM 1967 N N . ARG A 1 245 ? -18.359 -9.695 -8.688 1 96.06 245 ARG A N 1
ATOM 1968 C CA . ARG A 1 245 ? -18.391 -10.938 -9.461 1 96.06 245 ARG A CA 1
ATOM 1969 C C . ARG A 1 245 ? -18.484 -10.648 -10.953 1 96.06 245 ARG A C 1
ATOM 1971 O O . ARG A 1 245 ? -19.406 -9.977 -11.406 1 96.06 245 ARG A O 1
ATOM 1978 N N . MET A 1 246 ? -17.438 -11.148 -11.656 1 92.44 246 MET A N 1
ATOM 1979 C CA . MET A 1 246 ? -17.438 -10.953 -13.102 1 92.44 246 MET A CA 1
ATOM 1980 C C . MET A 1 246 ? -18.625 -11.688 -13.742 1 92.44 246 MET A C 1
ATOM 1982 O O . MET A 1 246 ? -18.906 -12.836 -13.398 1 92.44 246 MET A O 1
ATOM 1986 N N . PRO A 1 247 ? -19.312 -10.93 -14.586 1 81.69 247 PRO A N 1
ATOM 1987 C CA . PRO A 1 247 ? -20.422 -11.602 -15.266 1 81.69 247 PRO A CA 1
ATOM 1988 C C . PRO A 1 247 ? -19.953 -12.742 -16.172 1 81.69 247 PRO A C 1
ATOM 1990 O O . PRO A 1 247 ? -18.891 -12.656 -16.766 1 81.69 247 PRO A O 1
ATOM 1993 N N . ARG A 1 248 ? -20.609 -13.945 -16.219 1 69.19 248 ARG A N 1
ATOM 1994 C CA . ARG A 1 248 ? -20.312 -15.102 -17.047 1 69.19 248 ARG A CA 1
ATOM 1995 C C . ARG A 1 248 ? -20.688 -14.836 -18.5 1 69.19 248 ARG A C 1
ATOM 1997 O O . ARG A 1 248 ? -21.609 -14.062 -18.781 1 69.19 248 ARG A O 1
ATOM 2004 N N . MET B 1 1 ? 34.375 9.234 11.953 1 19.38 1 MET B N 1
ATOM 2005 C CA . MET B 1 1 ? 33.75 9.18 10.633 1 19.38 1 MET B CA 1
ATOM 2006 C C . MET B 1 1 ? 32.312 9.68 10.695 1 19.38 1 MET B C 1
ATOM 2008 O O . MET B 1 1 ? 31.484 9.148 11.453 1 19.38 1 MET B O 1
ATOM 2012 N N . SER B 1 2 ? 32.062 10.977 10.453 1 20.92 2 SER B N 1
ATOM 2013 C CA . SER B 1 2 ? 30.922 11.867 10.602 1 20.92 2 SER B CA 1
ATOM 2014 C C . SER B 1 2 ? 29.734 11.375 9.797 1 20.92 2 SER B C 1
ATOM 2016 O O . SER B 1 2 ? 29.859 11.031 8.617 1 20.92 2 SER B O 1
ATOM 2018 N N . TYR B 1 3 ? 28.906 10.609 10.367 1 23.58 3 TYR B N 1
ATOM 2019 C CA . TYR B 1 3 ? 27.594 10.234 9.859 1 23.58 3 TYR B CA 1
ATOM 2020 C C . TYR B 1 3 ? 26.906 11.414 9.195 1 23.58 3 TYR B C 1
ATOM 2022 O O . TYR B 1 3 ? 26.641 12.438 9.836 1 23.58 3 TYR B O 1
ATOM 2030 N N . ALA B 1 4 ? 27.375 11.789 8.008 1 27.66 4 ALA B N 1
ATOM 2031 C CA . ALA B 1 4 ? 26.781 12.906 7.285 1 27.66 4 ALA B CA 1
ATOM 2032 C C . ALA B 1 4 ? 25.25 12.867 7.355 1 27.66 4 ALA B C 1
ATOM 2034 O O . ALA B 1 4 ? 24.625 11.922 6.859 1 27.66 4 ALA B O 1
ATOM 2035 N N . SER B 1 5 ? 24.656 13.164 8.508 1 29.34 5 SER B N 1
ATOM 2036 C CA . SER B 1 5 ? 23.266 13.555 8.688 1 29.34 5 SER B CA 1
ATOM 2037 C C . SER B 1 5 ? 22.734 14.273 7.453 1 29.34 5 SER B C 1
ATOM 2039 O O . SER B 1 5 ? 23.391 15.164 6.914 1 29.34 5 SER B O 1
ATOM 2041 N N . TRP B 1 6 ? 22.344 13.586 6.555 1 27.78 6 TRP B N 1
ATOM 2042 C CA . TRP B 1 6 ? 21.703 14.297 5.457 1 27.78 6 TRP B CA 1
ATOM 2043 C C . TRP B 1 6 ? 21.031 15.578 5.949 1 27.78 6 TRP B C 1
ATOM 2045 O O . TRP B 1 6 ? 20.062 15.531 6.699 1 27.78 6 TRP B O 1
ATOM 2055 N N . LYS B 1 7 ? 21.703 16.531 6.445 1 34.06 7 LYS B N 1
ATOM 2056 C CA . LYS B 1 7 ? 21.328 17.922 6.719 1 34.06 7 LYS B CA 1
ATOM 2057 C C . LYS B 1 7 ? 20.516 18.5 5.57 1 34.06 7 LYS B C 1
ATOM 2059 O O . LYS B 1 7 ? 20.469 19.734 5.406 1 34.06 7 LYS B O 1
ATOM 2064 N N . GLY B 1 8 ? 20.359 17.75 4.508 1 32.88 8 GLY B N 1
ATOM 2065 C CA . GLY B 1 8 ? 19.5 18.516 3.609 1 32.88 8 GLY B CA 1
ATOM 2066 C C . GLY B 1 8 ? 18.156 18.859 4.219 1 32.88 8 GLY B C 1
ATOM 2067 O O . GLY B 1 8 ? 17.422 17.984 4.645 1 32.88 8 GLY B O 1
ATOM 2068 N N . LYS B 1 9 ? 18.078 19.953 4.785 1 32.22 9 LYS B N 1
ATOM 2069 C CA . LYS B 1 9 ? 16.844 20.578 5.246 1 32.22 9 LYS B CA 1
ATOM 2070 C C . LYS B 1 9 ? 15.695 20.312 4.289 1 32.22 9 LYS B C 1
ATOM 2072 O O . LYS B 1 9 ? 15.797 20.578 3.092 1 32.22 9 LYS B O 1
ATOM 2077 N N . VAL B 1 10 ? 15.016 19.219 4.414 1 34.31 10 VAL B N 1
ATOM 2078 C CA . VAL B 1 10 ? 13.719 19.188 3.734 1 34.31 10 VAL B CA 1
ATOM 2079 C C . VAL B 1 10 ? 13.156 20.594 3.621 1 34.31 10 VAL B C 1
ATOM 2081 O O . VAL B 1 10 ? 12.836 21.234 4.629 1 34.31 10 VAL B O 1
ATOM 2084 N N . VAL B 1 11 ? 13.727 21.391 2.764 1 34.12 11 VAL B N 1
ATOM 2085 C CA . VAL B 1 11 ? 13.117 22.703 2.553 1 34.12 11 VAL B CA 1
ATOM 2086 C C . VAL B 1 11 ? 11.625 22.531 2.273 1 34.12 11 VAL B C 1
ATOM 2088 O O . VAL B 1 11 ? 11.234 22 1.23 1 34.12 11 VAL B O 1
ATOM 2091 N N . MET B 1 12 ? 10.82 22.203 3.189 1 41.25 12 MET B N 1
ATOM 2092 C CA . MET B 1 12 ? 9.367 22.125 3.102 1 41.25 12 MET B CA 1
ATOM 2093 C C . MET B 1 12 ? 8.789 23.438 2.561 1 41.25 12 MET B C 1
ATOM 2095 O O . MET B 1 12 ? 9.203 24.516 2.973 1 41.25 12 MET B O 1
ATOM 2099 N N . ARG B 1 13 ? 8.219 23.391 1.348 1 45.16 13 ARG B N 1
ATOM 2100 C CA . ARG B 1 13 ? 7.508 24.562 0.847 1 45.16 13 ARG B CA 1
ATOM 2101 C C . ARG B 1 13 ? 6.59 25.141 1.918 1 45.16 13 ARG B C 1
ATOM 2103 O O . ARG B 1 13 ? 6.055 24.406 2.752 1 45.16 13 ARG B O 1
ATOM 2110 N N . ASN B 1 14 ? 6.59 26.375 2.086 1 47.94 14 ASN B N 1
ATOM 2111 C CA . ASN B 1 14 ? 5.914 27.266 3.023 1 47.94 14 ASN B CA 1
ATOM 2112 C C . ASN B 1 14 ? 4.469 26.844 3.26 1 47.94 14 ASN B C 1
ATOM 2114 O O . ASN B 1 14 ? 4.012 26.797 4.402 1 47.94 14 ASN B O 1
ATOM 2118 N N . GLY B 1 15 ? 3.701 26.422 2.215 1 53.84 15 GLY B N 1
ATOM 2119 C CA . GLY B 1 15 ? 2.289 26.125 2.41 1 53.84 15 GLY B CA 1
ATOM 2120 C C . GLY B 1 15 ? 2.033 24.734 2.957 1 53.84 15 GLY B C 1
ATOM 2121 O O . GLY B 1 15 ? 1.052 24.516 3.668 1 53.84 15 GLY B O 1
ATOM 2122 N N . ARG B 1 16 ? 2.975 23.859 2.787 1 67.75 16 ARG B N 1
ATOM 2123 C CA . ARG B 1 16 ? 2.877 22.484 3.281 1 67.75 16 ARG B CA 1
ATOM 2124 C C . ARG B 1 16 ? 3.082 22.438 4.793 1 67.75 16 ARG B C 1
ATOM 2126 O O . ARG B 1 16 ? 2.441 21.641 5.48 1 67.75 16 ARG B O 1
ATOM 2133 N N . LEU B 1 17 ? 3.77 23.406 5.25 1 73.88 17 LEU B N 1
ATOM 2134 C CA . LEU B 1 17 ? 4.086 23.406 6.672 1 73.88 17 LEU B CA 1
ATOM 2135 C C . LEU B 1 17 ? 2.881 23.844 7.5 1 73.88 17 LEU B C 1
ATOM 2137 O O . LEU B 1 17 ? 2.826 23.594 8.703 1 73.88 17 LEU B O 1
ATOM 2141 N N . GLU B 1 18 ? 1.905 24.297 6.812 1 78.06 18 GLU B N 1
ATOM 2142 C CA . GLU B 1 18 ? 0.746 24.781 7.551 1 78.06 18 GLU B CA 1
ATOM 2143 C C . GLU B 1 18 ? -0.49 23.938 7.258 1 78.06 18 GLU B C 1
ATOM 2145 O O . GLU B 1 18 ? -1.612 24.344 7.578 1 78.06 18 GLU B O 1
ATOM 2150 N N . SER B 1 19 ? -0.252 22.875 6.832 1 89.88 19 SER B N 1
ATOM 2151 C CA . SER B 1 19 ? -1.373 22.062 6.379 1 89.88 19 SER B CA 1
ATOM 2152 C C . SER B 1 19 ? -1.92 21.188 7.512 1 89.88 19 SER B C 1
ATOM 2154 O O . SER B 1 19 ? -1.217 20.328 8.031 1 89.88 19 SER B O 1
ATOM 2156 N N . PRO B 1 20 ? -3.174 21.453 7.93 1 93.19 20 PRO B N 1
ATOM 2157 C CA . PRO B 1 20 ? -3.799 20.547 8.891 1 93.19 20 PRO B CA 1
ATOM 2158 C C . PRO B 1 20 ? -3.818 19.094 8.414 1 93.19 20 PRO B C 1
ATOM 2160 O O . PRO B 1 20 ? -3.617 18.172 9.203 1 93.19 20 PRO B O 1
ATOM 2163 N N . TYR B 1 21 ? -3.959 18.984 7.133 1 93.69 21 TYR B N 1
ATOM 2164 C CA . TYR B 1 21 ? -3.982 17.656 6.512 1 93.69 21 TYR B CA 1
ATOM 2165 C C . TYR B 1 21 ? -2.672 16.922 6.754 1 93.69 21 TYR B C 1
ATOM 2167 O O . TYR B 1 21 ? -2.672 15.773 7.191 1 93.69 21 TYR B O 1
ATOM 2175 N N . ILE B 1 22 ? -1.583 17.562 6.578 1 96.75 22 ILE B N 1
ATOM 2176 C CA . ILE B 1 22 ? -0.264 16.969 6.727 1 96.75 22 ILE B CA 1
ATOM 2177 C C . ILE B 1 22 ? 0.005 16.672 8.203 1 96.75 22 ILE B C 1
ATOM 2179 O O . ILE B 1 22 ? 0.468 15.578 8.555 1 96.75 22 ILE B O 1
ATOM 2183 N N . SER B 1 23 ? -0.321 17.625 9.07 1 97.12 23 SER B N 1
ATOM 2184 C CA . SER B 1 23 ? -0.041 17.438 10.484 1 97.12 23 SER B CA 1
ATOM 2185 C C . SER B 1 23 ? -0.814 16.266 11.062 1 97.12 23 SER B C 1
ATOM 2187 O O . SER B 1 23 ? -0.266 15.469 11.828 1 97.12 23 SER B O 1
ATOM 2189 N N . VAL B 1 24 ? -2.076 16.094 10.672 1 96.88 24 VAL B N 1
ATOM 2190 C CA . VAL B 1 24 ? -2.908 15.016 11.18 1 96.88 24 VAL B CA 1
ATOM 2191 C C . VAL B 1 24 ? -2.389 13.672 10.664 1 96.88 24 VAL B C 1
ATOM 2193 O O . VAL B 1 24 ? -2.309 12.695 11.414 1 96.88 24 VAL B O 1
ATOM 2196 N N . ARG B 1 25 ? -2.016 13.656 9.383 1 96.81 25 ARG B N 1
ATOM 2197 C CA . ARG B 1 25 ? -1.473 12.43 8.797 1 96.81 25 ARG B CA 1
ATOM 2198 C C . ARG B 1 25 ? -0.188 12.016 9.508 1 96.81 25 ARG B C 1
ATOM 2200 O O . ARG B 1 25 ? 0.016 10.828 9.781 1 96.81 25 ARG B O 1
ATOM 2207 N N . LEU B 1 26 ? 0.632 12.977 9.797 1 98.31 26 LEU B N 1
ATOM 2208 C CA . LEU B 1 26 ? 1.889 12.688 10.477 1 98.31 26 LEU B CA 1
ATOM 2209 C C . LEU B 1 26 ? 1.637 12.211 11.906 1 98.31 26 LEU B C 1
ATOM 2211 O O . LEU B 1 26 ? 2.246 11.234 12.359 1 98.31 26 LEU B O 1
ATOM 2215 N N . LEU B 1 27 ? 0.739 12.852 12.609 1 98.06 27 LEU B N 1
ATOM 2216 C CA . LEU B 1 27 ? 0.408 12.445 13.969 1 98.06 27 LEU B CA 1
ATOM 2217 C C . LEU B 1 27 ? -0.139 11.023 13.992 1 98.06 27 LEU B C 1
ATOM 2219 O O . LEU B 1 27 ? 0.281 10.203 14.82 1 98.06 27 LEU B O 1
ATOM 2223 N N . SER B 1 28 ? -1.038 10.773 13.078 1 97.19 28 SER B N 1
ATOM 2224 C CA . SER B 1 28 ? -1.639 9.445 12.984 1 97.19 28 SER B CA 1
ATOM 2225 C C . SER B 1 28 ? -0.585 8.383 12.711 1 97.19 28 SER B C 1
ATOM 2227 O O . SER B 1 28 ? -0.648 7.281 13.258 1 97.19 28 SER B O 1
ATOM 2229 N N . SER B 1 29 ? 0.377 8.703 11.859 1 98.38 29 SER B N 1
ATOM 2230 C CA . SER B 1 29 ? 1.429 7.762 11.5 1 98.38 29 SER B CA 1
ATOM 2231 C C . SER B 1 29 ? 2.393 7.539 12.656 1 98.38 29 SER B C 1
ATOM 2233 O O . SER B 1 29 ? 2.768 6.402 12.953 1 98.38 29 SER B O 1
ATOM 2235 N N . LEU B 1 30 ? 2.725 8.609 13.336 1 98.5 30 LEU B N 1
ATOM 2236 C CA . LEU B 1 30 ? 3.688 8.523 14.43 1 98.5 30 LEU B CA 1
ATOM 2237 C C . LEU B 1 30 ? 3.105 7.738 15.609 1 98.5 30 LEU B C 1
ATOM 2239 O O . LEU B 1 30 ? 3.85 7.133 16.375 1 98.5 30 LEU B O 1
ATOM 2243 N N . LYS B 1 31 ? 1.806 7.734 15.695 1 97.25 31 LYS B N 1
ATOM 2244 C CA . LYS B 1 31 ? 1.138 6.969 16.75 1 97.25 31 LYS B CA 1
ATOM 2245 C C . LYS B 1 31 ? 1.446 5.48 16.625 1 97.25 31 LYS B C 1
ATOM 2247 O O . LYS B 1 31 ? 1.312 4.73 17.594 1 97.25 31 LYS B O 1
ATOM 2252 N N . GLY B 1 32 ? 1.846 5.07 15.438 1 96.88 32 GLY B N 1
ATOM 2253 C CA . GLY B 1 32 ? 2.246 3.688 15.242 1 96.88 32 GLY B CA 1
ATOM 2254 C C . GLY B 1 32 ? 3.576 3.355 15.891 1 96.88 32 GLY B C 1
ATOM 2255 O O . GLY B 1 32 ? 3.922 2.184 16.047 1 96.88 32 GLY B O 1
ATOM 2256 N N . PHE B 1 33 ? 4.293 4.336 16.375 1 97.88 33 PHE B N 1
ATOM 2257 C CA . PHE B 1 33 ? 5.652 4.125 16.844 1 97.88 33 PHE B CA 1
ATOM 2258 C C . PHE B 1 33 ? 5.828 4.707 18.25 1 97.88 33 PHE B C 1
ATOM 2260 O O . PHE B 1 33 ? 6.785 4.371 18.953 1 97.88 33 PHE B O 1
ATOM 2267 N N . PHE B 1 34 ? 4.977 5.613 18.609 1 98 34 PHE B N 1
ATOM 2268 C CA . PHE B 1 34 ? 5.031 6.293 19.891 1 98 34 PHE B CA 1
ATOM 2269 C C . PHE B 1 34 ? 3.699 6.176 20.625 1 98 34 PHE B C 1
ATOM 2271 O O . PHE B 1 34 ? 2.637 6.195 20 1 98 34 PHE B O 1
ATOM 2278 N N . THR B 1 35 ? 3.754 6.074 21.953 1 97.19 35 THR B N 1
ATOM 2279 C CA . THR B 1 35 ? 2.537 6.195 22.75 1 97.19 35 THR B CA 1
ATOM 2280 C C . THR B 1 35 ? 2.031 7.637 22.75 1 97.19 35 THR B C 1
ATOM 2282 O O . THR B 1 35 ? 2.771 8.562 22.406 1 97.19 35 THR B O 1
ATOM 2285 N N . LEU B 1 36 ? 0.812 7.816 23.062 1 96.94 36 LEU B N 1
ATOM 2286 C CA . LEU B 1 36 ? 0.263 9.164 23.156 1 96.94 36 LEU B CA 1
ATOM 2287 C C . LEU B 1 36 ? 1.025 9.992 24.188 1 96.94 36 LEU B C 1
ATOM 2289 O O . LEU B 1 36 ? 1.249 11.188 23.984 1 96.94 36 LEU B O 1
ATOM 2293 N N . LYS B 1 37 ? 1.47 9.367 25.219 1 97.38 37 LYS B N 1
ATOM 2294 C CA . LYS B 1 37 ? 2.236 10.055 26.25 1 97.38 37 LYS B CA 1
ATOM 2295 C C . LYS B 1 37 ? 3.592 10.516 25.719 1 97.38 37 LYS B C 1
ATOM 2297 O O . LYS B 1 37 ? 4.035 11.625 26.016 1 97.38 37 LYS B O 1
ATOM 2302 N N . GLU B 1 38 ? 4.309 9.688 24.938 1 98.06 38 GLU B N 1
ATOM 2303 C CA . GLU B 1 38 ? 5.562 10.078 24.312 1 98.06 38 GLU B CA 1
ATOM 2304 C C . GLU B 1 38 ? 5.363 11.266 23.375 1 98.06 38 GLU B C 1
ATOM 2306 O O . GLU B 1 38 ? 6.156 12.211 23.375 1 98.06 38 GLU B O 1
ATOM 2311 N N . LEU B 1 39 ? 4.273 11.188 22.594 1 98.38 39 LEU B N 1
ATOM 2312 C CA . LEU B 1 39 ? 4.008 12.258 21.625 1 98.38 39 LEU B CA 1
ATOM 2313 C C . LEU B 1 39 ? 3.688 13.562 22.344 1 98.38 39 LEU B C 1
ATOM 2315 O O . LEU B 1 39 ? 4.125 14.633 21.922 1 98.38 39 LEU B O 1
ATOM 2319 N N . GLU B 1 40 ? 2.918 13.453 23.406 1 98.19 40 GLU B N 1
ATOM 2320 C CA . GLU B 1 40 ? 2.627 14.633 24.219 1 98.19 40 GLU B CA 1
ATOM 2321 C C . GLU B 1 40 ? 3.912 15.281 24.734 1 98.19 40 GLU B C 1
ATOM 2323 O O . GLU B 1 40 ? 4.09 16.5 24.625 1 98.19 40 GLU B O 1
ATOM 2328 N N . SER B 1 41 ? 4.773 14.5 25.266 1 98.12 41 SER B N 1
ATOM 2329 C CA . SER B 1 41 ? 6.031 14.992 25.828 1 98.12 41 SER B CA 1
ATOM 2330 C C . SER B 1 41 ? 6.902 15.609 24.734 1 98.12 41 SER B C 1
ATOM 2332 O O . SER B 1 41 ? 7.508 16.656 24.953 1 98.12 41 SER B O 1
ATOM 2334 N N . LYS B 1 42 ? 6.965 15.047 23.578 1 97.69 42 LYS B N 1
ATOM 2335 C CA . LYS B 1 42 ? 7.852 15.477 22.516 1 97.69 42 LYS B CA 1
ATOM 2336 C C . LYS B 1 42 ? 7.289 16.703 21.781 1 97.69 42 LYS B C 1
ATOM 2338 O O . LYS B 1 42 ? 8.039 17.578 21.375 1 97.69 42 LYS B O 1
ATOM 2343 N N . LEU B 1 43 ? 5.984 16.719 21.641 1 97.88 43 LEU B N 1
ATOM 2344 C CA . LEU B 1 43 ? 5.387 17.75 20.797 1 97.88 43 LEU B CA 1
ATOM 2345 C C . LEU B 1 43 ? 4.852 18.906 21.641 1 97.88 43 LEU B C 1
ATOM 2347 O O . LEU B 1 43 ? 4.586 19.984 21.125 1 97.88 43 LEU B O 1
ATOM 2351 N N . GLY B 1 44 ? 4.594 18.656 22.922 1 96.62 44 GLY B N 1
ATOM 2352 C CA . GLY B 1 44 ? 4.062 19.688 23.797 1 96.62 44 GLY B CA 1
ATOM 2353 C C . GLY B 1 44 ? 2.578 19.922 23.609 1 96.62 44 GLY B C 1
ATOM 2354 O O . GLY B 1 44 ? 2.104 21.062 23.75 1 96.62 44 GLY B O 1
ATOM 2355 N N . ILE B 1 45 ? 1.885 19 23.078 1 97 45 ILE B N 1
ATOM 2356 C CA . ILE B 1 45 ? 0.44 19.031 22.875 1 97 45 ILE B CA 1
ATOM 2357 C C . ILE B 1 45 ? -0.217 17.953 23.75 1 97 45 ILE B C 1
ATOM 2359 O O . ILE B 1 45 ? 0.225 16.797 23.75 1 97 45 ILE B O 1
ATOM 2363 N N . PRO B 1 46 ? -1.231 18.297 24.516 1 97.38 46 PRO B N 1
ATOM 2364 C CA . PRO B 1 46 ? -1.89 17.281 25.344 1 97.38 46 PRO B CA 1
ATOM 2365 C C . PRO B 1 46 ? -2.371 16.078 24.516 1 97.38 46 PRO B C 1
ATOM 2367 O O . PRO B 1 46 ? -2.85 16.25 23.391 1 97.38 46 PRO B O 1
ATOM 2370 N N . TYR B 1 47 ? -2.297 14.898 25.156 1 97.12 47 TYR B N 1
ATOM 2371 C CA . TYR B 1 47 ? -2.627 13.68 24.422 1 97.12 47 TYR B CA 1
ATOM 2372 C C . TYR B 1 47 ? -4.094 13.68 24 1 97.12 47 TYR B C 1
ATOM 2374 O O . TYR B 1 47 ? -4.449 13.117 22.969 1 97.12 47 TYR B O 1
ATOM 2382 N N . GLN B 1 48 ? -4.977 14.328 24.719 1 96.88 48 GLN B N 1
ATOM 2383 C CA . GLN B 1 48 ? -6.383 14.398 24.344 1 96.88 48 GLN B CA 1
ATOM 2384 C C . GLN B 1 48 ? -6.57 15.164 23.031 1 96.88 48 GLN B C 1
ATOM 2386 O O . GLN B 1 48 ? -7.43 14.82 22.219 1 96.88 48 GLN B O 1
ATOM 2391 N N . VAL B 1 49 ? -5.785 16.219 22.906 1 97.5 49 VAL B N 1
ATOM 2392 C CA . VAL B 1 49 ? -5.848 17.047 21.703 1 97.5 49 VAL B CA 1
ATOM 2393 C C . VAL B 1 49 ? -5.293 16.25 20.516 1 97.5 49 VAL B C 1
ATOM 2395 O O . VAL B 1 49 ? -5.879 16.25 19.438 1 97.5 49 VAL B O 1
ATOM 2398 N N . ILE B 1 50 ? -4.184 15.531 20.719 1 97.56 50 ILE B N 1
ATOM 2399 C CA . ILE B 1 50 ? -3.602 14.695 19.672 1 97.56 50 ILE B CA 1
ATOM 2400 C C . ILE B 1 50 ? -4.625 13.656 19.219 1 97.56 50 ILE B C 1
ATOM 2402 O O . ILE B 1 50 ? -4.816 13.461 18.016 1 97.56 50 ILE B O 1
ATOM 2406 N N . TRP B 1 51 ? -5.328 13.102 20.172 1 95.75 51 TRP B N 1
ATOM 2407 C CA . TRP B 1 51 ? -6.324 12.078 19.859 1 95.75 51 TRP B CA 1
ATOM 2408 C C . TRP B 1 51 ? -7.473 12.664 19.047 1 95.75 51 TRP B C 1
ATOM 2410 O O . TRP B 1 51 ? -7.969 12.023 18.109 1 95.75 51 TRP B O 1
ATOM 2420 N N . ARG B 1 52 ? -7.871 13.836 19.375 1 94.69 52 ARG B N 1
ATOM 2421 C CA . ARG B 1 52 ? -8.961 14.477 18.641 1 94.69 52 ARG B CA 1
ATOM 2422 C C . ARG B 1 52 ? -8.555 14.758 17.188 1 94.69 52 ARG B C 1
ATOM 2424 O O . ARG B 1 52 ? -9.383 14.648 16.281 1 94.69 52 ARG B O 1
ATOM 2431 N N . TYR B 1 53 ? -7.297 15.188 17.016 1 95.62 53 TYR B N 1
ATOM 2432 C CA . TYR B 1 53 ? -6.809 15.422 15.664 1 95.62 53 TYR B CA 1
ATOM 2433 C C . TYR B 1 53 ? -6.801 14.133 14.852 1 95.62 53 TYR B C 1
ATOM 2435 O O . TYR B 1 53 ? -7.324 14.086 13.734 1 95.62 53 TYR B O 1
ATOM 2443 N N . ILE B 1 54 ? -6.348 13.023 15.469 1 95 54 ILE B N 1
ATOM 2444 C CA . ILE B 1 54 ? -6.156 11.758 14.766 1 95 54 ILE B CA 1
ATOM 2445 C C . ILE B 1 54 ? -7.512 11.133 14.453 1 95 54 ILE B C 1
ATOM 2447 O O . ILE B 1 54 ? -7.684 10.492 13.414 1 95 54 ILE B O 1
ATOM 2451 N N . SER B 1 55 ? -8.516 11.43 15.312 1 92.12 55 SER B N 1
ATOM 2452 C CA . SER B 1 55 ? -9.844 10.859 15.125 1 92.12 55 SER B CA 1
ATOM 2453 C C . SER B 1 55 ? -10.75 11.812 14.352 1 92.12 55 SER B C 1
ATOM 2455 O O . SER B 1 55 ? -11.922 11.508 14.117 1 92.12 55 SER B O 1
ATOM 2457 N N . LEU B 1 56 ? -10.234 12.984 14 1 93.94 56 LEU B N 1
ATOM 2458 C CA . LEU B 1 56 ? -10.906 14.008 13.211 1 93.94 56 LEU B CA 1
ATOM 2459 C C . LEU B 1 56 ? -12.141 14.523 13.938 1 93.94 56 LEU B C 1
ATOM 2461 O O . LEU B 1 56 ? -13.156 14.836 13.305 1 93.94 56 LEU B O 1
ATOM 2465 N N . LYS B 1 57 ? -12.039 14.461 15.219 1 92 57 LYS B N 1
ATOM 2466 C CA . LYS B 1 57 ? -13.047 15.164 16.016 1 92 57 LYS B CA 1
ATOM 2467 C C . LYS B 1 57 ? -12.82 16.672 15.953 1 92 57 LYS B C 1
ATOM 2469 O O . LYS B 1 57 ? -13.758 17.453 16.156 1 92 57 LYS B O 1
ATOM 2474 N N . SER B 1 58 ? -11.586 17.047 15.656 1 92.62 58 SER B N 1
ATOM 2475 C CA . SER B 1 58 ? -11.203 18.422 15.383 1 92.62 58 SER B CA 1
ATOM 2476 C C . SER B 1 58 ? -9.992 18.484 14.461 1 92.62 58 SER B C 1
ATOM 2478 O O . SER B 1 58 ? -9.32 17.484 14.234 1 92.62 58 SER B O 1
ATOM 2480 N N . THR B 1 59 ? -9.789 19.625 13.922 1 94 59 THR B N 1
ATOM 2481 C CA . THR B 1 59 ? -8.625 19.859 13.07 1 94 59 THR B CA 1
ATOM 2482 C C . THR B 1 59 ? -7.762 20.984 13.617 1 94 59 THR B C 1
ATOM 2484 O O . THR B 1 59 ? -8.281 21.969 14.156 1 94 59 THR B O 1
ATOM 2487 N N . PRO B 1 60 ? -6.457 20.828 13.516 1 94.81 60 PRO B N 1
ATOM 2488 C CA . PRO B 1 60 ? -5.602 21.922 14 1 94.81 60 PRO B CA 1
ATOM 2489 C C . PRO B 1 60 ? -5.664 23.156 13.102 1 94.81 60 PRO B C 1
ATOM 2491 O O . PRO B 1 60 ? -5.789 23.031 11.883 1 94.81 60 PRO B O 1
ATOM 2494 N N . GLU B 1 61 ? -5.527 24.266 13.742 1 93.12 61 GLU B N 1
ATOM 2495 C CA . GLU B 1 61 ? -5.371 25.5 12.977 1 93.12 61 GLU B CA 1
ATOM 2496 C C . GLU B 1 61 ? -4.016 25.547 12.273 1 93.12 61 GLU B C 1
ATOM 2498 O O . GLU B 1 61 ? -3.105 24.781 12.625 1 93.12 61 GLU B O 1
ATOM 2503 N N . LYS B 1 62 ? -3.928 26.469 11.352 1 93.62 62 LYS B N 1
ATOM 2504 C CA . LYS B 1 62 ? -2.736 26.547 10.508 1 93.62 62 LYS B CA 1
ATOM 2505 C C . LYS B 1 62 ? -1.479 26.719 11.352 1 93.62 62 LYS B C 1
ATOM 2507 O O . LYS B 1 62 ? -0.467 26.062 11.117 1 93.62 62 LYS B O 1
ATOM 2512 N N . THR B 1 63 ? -1.541 27.578 12.375 1 94.38 63 THR B N 1
ATOM 2513 C CA . THR B 1 63 ? -0.382 27.859 13.219 1 94.38 63 THR B CA 1
ATOM 2514 C C . THR B 1 63 ? 0.007 26.625 14.031 1 94.38 63 THR B C 1
ATOM 2516 O O . THR B 1 63 ? 1.192 26.312 14.164 1 94.38 63 THR B O 1
ATOM 2519 N N . THR B 1 64 ? -0.99 25.922 14.539 1 95.06 64 THR B N 1
ATOM 2520 C CA . THR B 1 64 ? -0.752 24.719 15.305 1 95.06 64 THR B CA 1
ATOM 2521 C C . THR B 1 64 ? -0.191 23.609 14.414 1 95.06 64 THR B C 1
ATOM 2523 O O . THR B 1 64 ? 0.737 22.891 14.812 1 95.06 64 THR B O 1
ATOM 2526 N N . ALA B 1 65 ? -0.755 23.5 13.227 1 96.12 65 ALA B N 1
ATOM 2527 C CA . ALA B 1 65 ? -0.268 22.516 12.258 1 96.12 65 ALA B CA 1
ATOM 2528 C C . ALA B 1 65 ? 1.207 22.75 11.945 1 96.12 65 ALA B C 1
ATOM 2530 O O . ALA B 1 65 ? 1.996 21.797 11.922 1 96.12 65 ALA B O 1
ATOM 2531 N N . ARG B 1 66 ? 1.549 23.969 11.773 1 95.75 66 ARG B N 1
ATOM 2532 C CA . ARG B 1 66 ? 2.936 24.312 11.484 1 95.75 66 ARG B CA 1
ATOM 2533 C C . ARG B 1 66 ? 3.855 23.906 12.633 1 95.75 66 ARG B C 1
ATOM 2535 O O . ARG B 1 66 ? 4.918 23.328 12.398 1 95.75 66 ARG B O 1
ATOM 2542 N N . LYS B 1 67 ? 3.451 24.219 13.836 1 95.88 67 LYS B N 1
ATOM 2543 C CA . LYS B 1 67 ? 4.254 23.891 15.008 1 95.88 67 LYS B CA 1
ATOM 2544 C C . LYS B 1 67 ? 4.457 22.375 15.125 1 95.88 67 LYS B C 1
ATOM 2546 O O . LYS B 1 67 ? 5.555 21.906 15.445 1 95.88 67 LYS B O 1
ATOM 2551 N N . ILE B 1 68 ? 3.398 21.656 14.883 1 97.31 68 ILE B N 1
ATOM 2552 C CA . ILE B 1 68 ? 3.449 20.203 14.961 1 97.31 68 ILE B CA 1
ATOM 2553 C C . ILE B 1 68 ? 4.461 19.656 13.953 1 97.31 68 ILE B C 1
ATOM 2555 O O . ILE B 1 68 ? 5.348 18.875 14.305 1 97.31 68 ILE B O 1
ATOM 2559 N N . ILE B 1 69 ? 4.367 20.094 12.727 1 97.38 69 ILE B N 1
ATOM 2560 C CA . ILE B 1 69 ? 5.227 19.609 11.648 1 97.38 69 ILE B CA 1
ATOM 2561 C C . ILE B 1 69 ? 6.676 20 11.938 1 97.38 69 ILE B C 1
ATOM 2563 O O . ILE B 1 69 ? 7.582 19.172 11.812 1 97.38 69 ILE B O 1
ATOM 2567 N N . GLU B 1 70 ? 6.902 21.203 12.375 1 96.38 70 GLU B N 1
ATOM 2568 C CA . GLU B 1 70 ? 8.242 21.688 12.688 1 96.38 70 GLU B CA 1
ATOM 2569 C C . GLU B 1 70 ? 8.883 20.875 13.805 1 96.38 70 GLU B C 1
ATOM 2571 O O . GLU B 1 70 ? 10.07 20.562 13.75 1 96.38 70 GLU B O 1
ATOM 2576 N N . ARG B 1 71 ? 8.125 20.625 14.805 1 97 71 ARG B N 1
ATOM 2577 C CA . ARG B 1 71 ? 8.641 19.844 15.93 1 97 71 ARG B CA 1
ATOM 2578 C C . ARG B 1 71 ? 8.984 18.422 15.5 1 97 71 ARG B C 1
ATOM 2580 O O . ARG B 1 71 ? 10.016 17.875 15.914 1 97 71 ARG B O 1
ATOM 2587 N N . ILE B 1 72 ? 8.109 17.859 14.68 1 97.81 72 ILE B N 1
ATOM 2588 C CA . ILE B 1 72 ? 8.359 16.516 14.18 1 97.81 72 ILE B CA 1
ATOM 2589 C C . ILE B 1 72 ? 9.672 16.484 13.406 1 97.81 72 ILE B C 1
ATOM 2591 O O . ILE B 1 72 ? 10.484 15.562 13.586 1 97.81 72 ILE B O 1
ATOM 2595 N N . GLU B 1 73 ? 9.891 17.5 12.648 1 96.5 73 GLU B N 1
ATOM 2596 C CA . GLU B 1 73 ? 11.102 17.578 11.836 1 96.5 73 GLU B CA 1
ATOM 2597 C C . GLU B 1 73 ? 12.328 17.891 12.695 1 96.5 73 GLU B C 1
ATOM 2599 O O . GLU B 1 73 ? 13.367 17.234 12.562 1 96.5 73 GLU B O 1
ATOM 2604 N N . SER B 1 74 ? 12.203 18.828 13.602 1 96.44 74 SER B N 1
ATOM 2605 C CA . SER B 1 74 ? 13.344 19.281 14.398 1 96.44 74 SER B CA 1
ATOM 2606 C C . SER B 1 74 ? 13.812 18.188 15.352 1 96.44 74 SER B C 1
ATOM 2608 O O . SER B 1 74 ? 15.008 18.094 15.648 1 96.44 74 SER B O 1
ATOM 2610 N N . LEU B 1 75 ? 12.891 17.359 15.781 1 97.56 75 LEU B N 1
ATOM 2611 C CA . LEU B 1 75 ? 13.234 16.312 16.719 1 97.56 75 LEU B CA 1
ATOM 2612 C C . LEU B 1 75 ? 13.594 15.016 15.992 1 97.56 75 LEU B C 1
ATOM 2614 O O . LEU B 1 75 ? 13.867 13.992 16.625 1 97.56 75 LEU B O 1
ATOM 2618 N N . ASN B 1 76 ? 13.539 14.969 14.648 1 97.56 76 ASN B N 1
ATOM 2619 C CA . ASN B 1 76 ? 13.852 13.82 13.805 1 97.56 76 ASN B CA 1
ATOM 2620 C C . ASN B 1 76 ? 13.023 12.602 14.195 1 97.56 76 ASN B C 1
ATOM 2622 O O . ASN B 1 76 ? 13.562 11.5 14.328 1 97.56 76 ASN B O 1
ATOM 2626 N N . LEU B 1 77 ? 11.719 12.875 14.43 1 98.44 77 LEU B N 1
ATOM 2627 C CA . LEU B 1 77 ? 10.844 11.812 14.914 1 98.44 77 LEU B CA 1
ATOM 2628 C C . LEU B 1 77 ? 10.633 10.75 13.844 1 98.44 77 LEU B C 1
ATOM 2630 O O . LEU B 1 77 ? 10.414 9.578 14.164 1 98.44 77 LEU B O 1
ATOM 2634 N N . ILE B 1 78 ? 10.711 11.117 12.562 1 98.56 78 ILE B N 1
ATOM 2635 C CA . ILE B 1 78 ? 10.547 10.148 11.484 1 98.56 78 ILE B CA 1
ATOM 2636 C C . ILE B 1 78 ? 11.742 9.195 11.461 1 98.56 78 ILE B C 1
ATOM 2638 O O . ILE B 1 78 ? 11.578 7.988 11.297 1 98.56 78 ILE B O 1
ATOM 2642 N N . GLU B 1 79 ? 12.906 9.711 11.617 1 98.31 79 GLU B N 1
ATOM 2643 C CA . GLU B 1 79 ? 14.094 8.859 11.695 1 98.31 79 GLU B CA 1
ATOM 2644 C C . GLU B 1 79 ? 14.031 7.945 12.914 1 98.31 79 GLU B C 1
ATOM 2646 O O . GLU B 1 79 ? 14.422 6.781 12.844 1 98.31 79 GLU B O 1
ATOM 2651 N N . GLU B 1 80 ? 13.586 8.5 14.023 1 98.19 80 GLU B N 1
ATOM 2652 C CA . GLU B 1 80 ? 13.438 7.672 15.219 1 98.19 80 GLU B CA 1
ATOM 2653 C C . GLU B 1 80 ? 12.461 6.523 14.969 1 98.19 80 GLU B C 1
ATOM 2655 O O . GLU B 1 80 ? 12.703 5.398 15.414 1 98.19 80 GLU B O 1
ATOM 2660 N N . ALA B 1 81 ? 11.328 6.809 14.297 1 98.19 81 ALA B N 1
ATOM 2661 C CA . ALA B 1 81 ? 10.375 5.762 13.938 1 98.19 81 ALA B CA 1
ATOM 2662 C C . ALA B 1 81 ? 11.047 4.668 13.117 1 98.19 81 ALA B C 1
ATOM 2664 O O . ALA B 1 81 ? 10.82 3.477 13.344 1 98.19 81 ALA B O 1
ATOM 2665 N N . LEU B 1 82 ? 11.914 5.059 12.117 1 98.25 82 LEU B N 1
ATOM 2666 C CA . LEU B 1 82 ? 12.656 4.098 11.312 1 98.25 82 LEU B CA 1
ATOM 2667 C C . LEU B 1 82 ? 13.562 3.236 12.195 1 98.25 82 LEU B C 1
ATOM 2669 O O . LEU B 1 82 ? 13.547 2.008 12.078 1 98.25 82 LEU B O 1
ATOM 2673 N N . ARG B 1 83 ? 14.289 3.84 13.07 1 97.12 83 ARG B N 1
ATOM 2674 C CA . ARG B 1 83 ? 15.266 3.137 13.898 1 97.12 83 ARG B CA 1
ATOM 2675 C C . ARG B 1 83 ? 14.57 2.143 14.828 1 97.12 83 ARG B C 1
ATOM 2677 O O . ARG B 1 83 ? 15.094 1.057 15.086 1 97.12 83 ARG B O 1
ATOM 2684 N N . ARG B 1 84 ? 13.398 2.48 15.305 1 95.69 84 ARG B N 1
ATOM 2685 C CA . ARG B 1 84 ? 12.641 1.606 16.188 1 95.69 84 ARG B CA 1
ATOM 2686 C C . ARG B 1 84 ? 12.18 0.349 15.461 1 95.69 84 ARG B C 1
ATOM 2688 O O . ARG B 1 84 ? 11.922 -0.681 16.094 1 95.69 84 ARG B O 1
ATOM 2695 N N . ASN B 1 85 ? 12.109 0.424 14.133 1 93.5 85 ASN B N 1
ATOM 2696 C CA . ASN B 1 85 ? 11.555 -0.689 13.3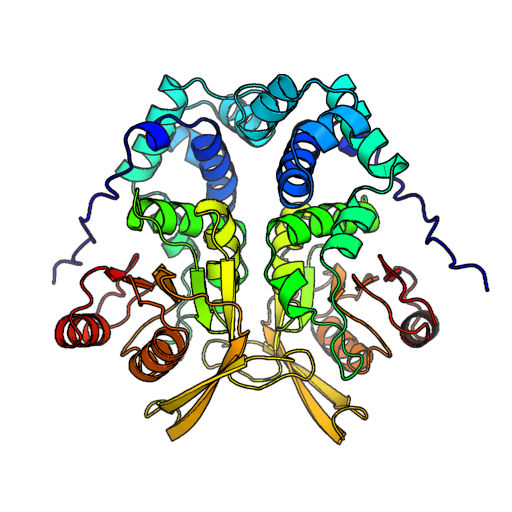67 1 93.5 85 ASN B CA 1
ATOM 2697 C C . ASN B 1 85 ? 12.625 -1.355 12.5 1 93.5 85 ASN B C 1
ATOM 2699 O O . ASN B 1 85 ? 12.344 -2.342 11.812 1 93.5 85 ASN B O 1
ATOM 2703 N N . LEU B 1 86 ? 13.797 -0.817 12.523 1 96.38 86 LEU B N 1
ATOM 2704 C CA . LEU B 1 86 ? 14.898 -1.331 11.719 1 96.38 86 LEU B CA 1
ATOM 2705 C C . LEU B 1 86 ? 15.469 -2.607 12.328 1 96.38 86 LEU B C 1
ATOM 2707 O O . LEU B 1 86 ? 15.766 -2.65 13.531 1 96.38 86 LEU B O 1
ATOM 2711 N N . ARG B 1 87 ? 15.516 -3.682 11.602 1 96.19 87 ARG B N 1
ATOM 2712 C CA . ARG B 1 87 ? 16.078 -4.953 12.047 1 96.19 87 ARG B CA 1
ATOM 2713 C C . ARG B 1 87 ? 17.094 -5.484 11.031 1 96.19 87 ARG B C 1
ATOM 2715 O O . ARG B 1 87 ? 16.844 -5.445 9.828 1 96.19 87 ARG B O 1
ATOM 2722 N N . VAL B 1 88 ? 18.203 -5.855 11.484 1 96.12 88 VAL B N 1
ATOM 2723 C CA . VAL B 1 88 ? 19.234 -6.539 10.719 1 96.12 88 VAL B CA 1
ATOM 2724 C C . VAL B 1 88 ? 19.359 -7.984 11.188 1 96.12 88 VAL B C 1
ATOM 2726 O O . VAL B 1 88 ? 19.516 -8.242 12.383 1 96.12 88 VAL B O 1
ATOM 2729 N N . ASN B 1 89 ? 19.281 -8.891 10.258 1 95 89 ASN B N 1
ATOM 2730 C CA . ASN B 1 89 ? 19.25 -10.289 10.664 1 95 89 ASN B CA 1
ATOM 2731 C C . ASN B 1 89 ? 20.656 -10.852 10.867 1 95 89 ASN B C 1
ATOM 2733 O O . ASN B 1 89 ? 21.641 -10.125 10.75 1 95 89 ASN B O 1
ATOM 2737 N N . ARG B 1 90 ? 20.703 -12.133 11.25 1 93.69 90 ARG B N 1
ATOM 2738 C CA . ARG B 1 90 ? 21.969 -12.766 11.625 1 93.69 90 ARG B CA 1
ATOM 2739 C C . ARG B 1 90 ? 22.922 -12.844 10.445 1 93.69 90 ARG B C 1
ATOM 2741 O O . ARG B 1 90 ? 24.125 -13.062 10.617 1 93.69 90 ARG B O 1
ATOM 2748 N N . TYR B 1 91 ? 22.391 -12.602 9.172 1 92.12 91 TYR B N 1
ATOM 2749 C CA . TYR B 1 91 ? 23.219 -12.633 7.969 1 92.12 91 TYR B CA 1
ATOM 2750 C C . TYR B 1 91 ? 23.609 -11.219 7.539 1 92.12 91 TYR B C 1
ATOM 2752 O O . TYR B 1 91 ? 24.125 -11.023 6.445 1 92.12 91 TYR B O 1
ATOM 2760 N N . ASN B 1 92 ? 23.219 -10.203 8.328 1 92 92 ASN B N 1
ATOM 2761 C CA . ASN B 1 92 ? 23.547 -8.805 8.109 1 92 92 ASN B CA 1
ATOM 2762 C C . ASN B 1 92 ? 22.703 -8.195 6.992 1 92 92 ASN B C 1
ATOM 2764 O O . ASN B 1 92 ? 23.156 -7.281 6.297 1 92 92 ASN B O 1
ATOM 2768 N N . TYR B 1 93 ? 21.609 -8.844 6.816 1 94.56 93 TYR B N 1
ATOM 2769 C CA . TYR B 1 93 ? 20.656 -8.258 5.887 1 94.56 93 TYR B CA 1
ATOM 2770 C C . TYR B 1 93 ? 19.562 -7.492 6.629 1 94.56 93 TYR B C 1
ATOM 2772 O O . TYR B 1 93 ? 19.109 -7.922 7.688 1 94.56 93 TYR B O 1
ATOM 2780 N N . ILE B 1 94 ? 19.203 -6.41 6.031 1 96.62 94 ILE B N 1
ATOM 2781 C CA . ILE B 1 94 ? 18.094 -5.633 6.582 1 96.62 94 ILE B CA 1
ATOM 2782 C C . ILE B 1 94 ? 16.766 -6.316 6.258 1 96.62 94 ILE B C 1
ATOM 2784 O O . ILE B 1 94 ? 16.531 -6.707 5.109 1 96.62 94 ILE B O 1
ATOM 2788 N N . GLU B 1 95 ? 15.938 -6.547 7.223 1 96.56 95 GLU B N 1
ATOM 2789 C CA . GLU B 1 95 ? 14.602 -7.098 7.012 1 96.56 95 GLU B CA 1
ATOM 2790 C C . GLU B 1 95 ? 13.633 -6.02 6.543 1 96.56 95 GLU B C 1
ATOM 2792 O O . GLU B 1 95 ? 12.672 -5.695 7.246 1 96.56 95 GLU B O 1
ATOM 2797 N N . SER B 1 96 ? 13.797 -5.641 5.277 1 95.81 96 SER B N 1
ATOM 2798 C CA . SER B 1 96 ? 13.078 -4.492 4.742 1 95.81 96 SER B CA 1
ATOM 2799 C C . SER B 1 96 ? 11.594 -4.789 4.59 1 95.81 96 SER B C 1
ATOM 2801 O O . SER B 1 96 ? 10.781 -3.869 4.492 1 95.81 96 SER B O 1
ATOM 2803 N N . TRP B 1 97 ? 11.242 -6.121 4.57 1 95.69 97 TRP B N 1
ATOM 2804 C CA . TRP B 1 97 ? 9.828 -6.473 4.48 1 95.69 97 TRP B CA 1
ATOM 2805 C C . TRP B 1 97 ? 9.055 -5.906 5.664 1 95.69 97 TRP B C 1
ATOM 2807 O O . TRP B 1 97 ? 7.879 -5.547 5.531 1 95.69 97 TRP B O 1
ATOM 2817 N N . ARG B 1 98 ? 9.688 -5.754 6.824 1 96.5 98 ARG B N 1
ATOM 2818 C CA . ARG B 1 98 ? 9.047 -5.195 8.016 1 96.5 98 ARG B CA 1
ATOM 2819 C C . ARG B 1 98 ? 8.648 -3.742 7.789 1 96.5 98 ARG B C 1
ATOM 2821 O O . ARG B 1 98 ? 7.582 -3.311 8.227 1 96.5 98 ARG B O 1
ATOM 2828 N N . LEU B 1 99 ? 9.531 -3.016 7.098 1 97.69 99 LEU B N 1
ATOM 2829 C CA . LEU B 1 99 ? 9.258 -1.613 6.801 1 97.69 99 LEU B CA 1
ATOM 2830 C C . LEU B 1 99 ? 8.188 -1.483 5.723 1 97.69 99 LEU B C 1
ATOM 2832 O O . LEU B 1 99 ? 7.285 -0.652 5.836 1 97.69 99 LEU B O 1
ATOM 2836 N N . MET B 1 100 ? 8.211 -2.377 4.719 1 97.94 100 MET B N 1
ATOM 2837 C CA . MET B 1 100 ? 7.324 -2.295 3.562 1 97.94 100 MET B CA 1
ATOM 2838 C C . MET B 1 100 ? 5.93 -2.814 3.902 1 97.94 100 MET B C 1
ATOM 2840 O O . MET B 1 100 ? 4.98 -2.59 3.152 1 97.94 100 MET B O 1
ATOM 2844 N N . SER B 1 101 ? 5.855 -3.463 5.082 1 98 101 SER B N 1
ATOM 2845 C CA . SER B 1 101 ? 4.555 -3.982 5.5 1 98 101 SER B CA 1
ATOM 2846 C C . SER B 1 101 ? 3.914 -3.078 6.547 1 98 101 SER B C 1
ATOM 2848 O O . SER B 1 101 ? 2.834 -3.383 7.059 1 98 101 SER B O 1
ATOM 2850 N N . ASN B 1 102 ? 4.609 -2.043 6.906 1 98.31 102 ASN B N 1
ATOM 2851 C CA . ASN B 1 102 ? 4.117 -1.135 7.938 1 98.31 102 ASN B CA 1
ATOM 2852 C C . ASN B 1 102 ? 3.508 0.126 7.328 1 98.31 102 ASN B C 1
ATOM 2854 O O . ASN B 1 102 ? 4.23 1.057 6.969 1 98.31 102 ASN B O 1
ATOM 2858 N N . TYR B 1 103 ? 2.221 0.172 7.289 1 98.62 103 TYR B N 1
ATOM 2859 C CA . TYR B 1 103 ? 1.493 1.266 6.656 1 98.62 103 TYR B CA 1
ATOM 2860 C C . TYR B 1 103 ? 1.89 2.607 7.262 1 98.62 103 TYR B C 1
ATOM 2862 O O . TYR B 1 103 ? 2.113 3.58 6.535 1 98.62 103 TYR B O 1
ATOM 2870 N N . LYS B 1 104 ? 1.923 2.668 8.57 1 98.56 104 LYS B N 1
ATOM 2871 C CA . LYS B 1 104 ? 2.23 3.92 9.25 1 98.56 104 LYS B CA 1
ATOM 2872 C C . LYS B 1 104 ? 3.637 4.406 8.906 1 98.56 104 LYS B C 1
ATOM 2874 O O . LYS B 1 104 ? 3.855 5.602 8.719 1 98.56 104 LYS B O 1
ATOM 2879 N N . PHE B 1 105 ? 4.543 3.508 8.828 1 98.75 105 PHE B N 1
ATOM 2880 C CA . PHE B 1 105 ? 5.898 3.875 8.438 1 98.75 105 PHE B CA 1
ATOM 2881 C C . PHE B 1 105 ? 5.918 4.426 7.016 1 98.75 105 PHE B C 1
ATOM 2883 O O . PHE B 1 105 ? 6.562 5.441 6.75 1 98.75 105 PHE B O 1
ATOM 2890 N N . LEU B 1 106 ? 5.234 3.736 6.156 1 98.88 106 LEU B N 1
ATOM 2891 C CA . LEU B 1 106 ? 5.234 4.133 4.754 1 98.88 106 LEU B CA 1
ATOM 2892 C C . LEU B 1 106 ? 4.57 5.492 4.57 1 98.88 106 LEU B C 1
ATOM 2894 O O . LEU B 1 106 ? 4.965 6.266 3.697 1 98.88 106 LEU B O 1
ATOM 2898 N N . GLU B 1 107 ? 3.572 5.809 5.41 1 98.62 107 GLU B N 1
ATOM 2899 C CA . GLU B 1 107 ? 2.973 7.141 5.406 1 98.62 107 GLU B CA 1
ATOM 2900 C C . GLU B 1 107 ? 4.008 8.211 5.742 1 98.62 107 GLU B C 1
ATOM 2902 O O . GLU B 1 107 ? 4.023 9.281 5.129 1 98.62 107 GLU B O 1
ATOM 2907 N N . LEU B 1 108 ? 4.824 7.926 6.73 1 98.75 108 LEU B N 1
ATOM 2908 C CA . LEU B 1 108 ? 5.895 8.859 7.074 1 98.75 108 LEU B CA 1
ATOM 2909 C C . LEU B 1 108 ? 6.852 9.039 5.902 1 98.75 108 LEU B C 1
ATOM 2911 O O . LEU B 1 108 ? 7.266 10.164 5.602 1 98.75 108 LEU B O 1
ATOM 2915 N N . MET B 1 109 ? 7.148 7.957 5.242 1 98.75 109 MET B N 1
ATOM 2916 C CA . MET B 1 109 ? 8.039 8.039 4.086 1 98.75 109 MET B CA 1
ATOM 2917 C C . MET B 1 109 ? 7.383 8.812 2.951 1 98.75 109 MET B C 1
ATOM 2919 O O . MET B 1 109 ? 8.062 9.516 2.199 1 98.75 109 MET B O 1
ATOM 2923 N N . GLY B 1 110 ? 6.043 8.609 2.811 1 98.5 110 GLY B N 1
ATOM 2924 C CA . GLY B 1 110 ? 5.34 9.422 1.836 1 98.5 110 GLY B CA 1
ATOM 2925 C C . GLY B 1 110 ? 5.57 10.914 2.029 1 98.5 110 GLY B C 1
ATOM 2926 O O . GLY B 1 110 ? 5.801 11.641 1.062 1 98.5 110 GLY B O 1
ATOM 2927 N N . TYR B 1 111 ? 5.512 11.352 3.262 1 97.94 111 TYR B N 1
ATOM 2928 C CA . TYR B 1 111 ? 5.785 12.75 3.592 1 97.94 111 TYR B CA 1
ATOM 2929 C C . TYR B 1 111 ? 7.211 13.133 3.207 1 97.94 111 TYR B C 1
ATOM 2931 O O . TYR B 1 111 ? 7.438 14.18 2.598 1 97.94 111 TYR B O 1
ATOM 2939 N N . VAL B 1 112 ? 8.172 12.266 3.527 1 98.38 112 VAL B N 1
ATOM 2940 C CA . VAL B 1 112 ? 9.578 12.531 3.252 1 98.38 112 VAL B CA 1
ATOM 2941 C C . VAL B 1 112 ? 9.797 12.656 1.746 1 98.38 112 VAL B C 1
ATOM 2943 O O . VAL B 1 112 ? 10.461 13.586 1.282 1 98.38 112 VAL B O 1
ATOM 2946 N N . ILE B 1 113 ? 9.242 11.742 1.016 1 98.5 113 ILE B N 1
ATOM 2947 C CA . ILE B 1 113 ? 9.391 11.742 -0.435 1 98.5 113 ILE B CA 1
ATOM 2948 C C . ILE B 1 113 ? 8.758 13.008 -1.015 1 98.5 113 ILE B C 1
ATOM 2950 O O . ILE B 1 113 ? 9.336 13.656 -1.895 1 98.5 113 ILE B O 1
ATOM 2954 N N . SER B 1 114 ? 7.555 13.375 -0.529 1 97.31 114 SER B N 1
ATOM 2955 C CA . SER B 1 114 ? 6.883 14.57 -1.01 1 97.31 114 SER B CA 1
ATOM 2956 C C . SER B 1 114 ? 7.707 15.82 -0.722 1 97.31 114 SER B C 1
ATOM 2958 O O . SER B 1 114 ? 7.754 16.75 -1.538 1 97.31 114 SER B O 1
ATOM 2960 N N . SER B 1 115 ? 8.359 15.844 0.451 1 96.12 115 SER B N 1
ATOM 2961 C CA . SER B 1 115 ? 9.219 16.969 0.809 1 96.12 115 SER B CA 1
ATOM 2962 C C . SER B 1 115 ? 10.461 17.016 -0.08 1 96.12 115 SER B C 1
ATOM 2964 O O . SER B 1 115 ? 10.898 18.094 -0.479 1 96.12 115 SER B O 1
ATOM 2966 N N . PHE B 1 116 ? 11.055 15.875 -0.37 1 97.44 116 PHE B N 1
ATOM 2967 C CA . PHE B 1 116 ? 12.211 15.75 -1.255 1 97.44 116 PHE B CA 1
ATOM 2968 C C . PHE B 1 116 ? 11.883 16.266 -2.65 1 97.44 116 PHE B C 1
ATOM 2970 O O . PHE B 1 116 ? 12.664 17.016 -3.244 1 97.44 116 PHE B O 1
ATOM 2977 N N . VAL B 1 117 ? 10.688 15.922 -3.178 1 97.12 117 VAL B N 1
ATOM 2978 C CA . VAL B 1 117 ? 10.266 16.344 -4.508 1 97.12 117 VAL B CA 1
ATOM 2979 C C . VAL B 1 117 ? 9.938 17.844 -4.5 1 97.12 117 VAL B C 1
ATOM 2981 O O . VAL B 1 117 ? 10.25 18.547 -5.457 1 97.12 117 VAL B O 1
ATOM 2984 N N . GLY B 1 118 ? 9.281 18.266 -3.406 1 93.88 118 GLY B N 1
ATOM 2985 C CA . GLY B 1 118 ? 8.945 19.672 -3.275 1 93.88 118 GLY B CA 1
ATOM 2986 C C . GLY B 1 118 ? 7.945 20.141 -4.312 1 93.88 118 GLY B C 1
ATOM 2987 O O . GLY B 1 118 ? 6.906 19.516 -4.508 1 93.88 118 GLY B O 1
ATOM 2988 N N . ASP B 1 119 ? 8.242 21.188 -5.027 1 92.38 119 ASP B N 1
ATOM 2989 C CA . ASP B 1 119 ? 7.32 21.812 -5.969 1 92.38 119 ASP B CA 1
ATOM 2990 C C . ASP B 1 119 ? 7.566 21.312 -7.391 1 92.38 119 ASP B C 1
ATOM 2992 O O . ASP B 1 119 ? 6.957 21.812 -8.336 1 92.38 119 ASP B O 1
ATOM 2996 N N . GLU B 1 120 ? 8.445 20.312 -7.492 1 94.12 120 GLU B N 1
ATOM 2997 C CA . GLU B 1 120 ? 8.719 19.766 -8.812 1 94.12 120 GLU B CA 1
ATOM 2998 C C . GLU B 1 120 ? 7.559 18.922 -9.312 1 94.12 120 GLU B C 1
ATOM 3000 O O . GLU B 1 120 ? 6.797 18.359 -8.516 1 94.12 120 GLU B O 1
ATOM 3005 N N . GLU B 1 121 ? 7.41 18.906 -10.586 1 94 121 GLU B N 1
ATOM 3006 C CA . GLU B 1 121 ? 6.34 18.141 -11.203 1 94 121 GLU B CA 1
ATOM 3007 C C . GLU B 1 121 ? 6.77 16.703 -11.445 1 94 121 GLU B C 1
ATOM 3009 O O . GLU B 1 121 ? 7.227 16.359 -12.539 1 94 121 GLU B O 1
ATOM 3014 N N . VAL B 1 122 ? 6.762 15.867 -10.602 1 97.62 122 VAL B N 1
ATOM 3015 C CA . VAL B 1 122 ? 6.969 14.43 -10.703 1 97.62 122 VAL B CA 1
ATOM 3016 C C . VAL B 1 122 ? 5.621 13.711 -10.766 1 97.62 122 VAL B C 1
ATOM 3018 O O . VAL B 1 122 ? 4.812 13.812 -9.836 1 97.62 122 VAL B O 1
ATOM 3021 N N . ASN B 1 123 ? 5.402 13.047 -11.844 1 98.19 123 ASN B N 1
ATOM 3022 C CA . ASN B 1 123 ? 4.039 12.555 -12.016 1 98.19 123 ASN B CA 1
ATOM 3023 C C . ASN B 1 123 ? 4 11.031 -12.109 1 98.19 123 ASN B C 1
ATOM 3025 O O . ASN B 1 123 ? 2.922 10.438 -12.156 1 98.19 123 ASN B O 1
ATOM 3029 N N . VAL B 1 124 ? 5.199 10.359 -12.094 1 98.81 124 VAL B N 1
ATOM 3030 C CA . VAL B 1 124 ? 5.25 8.898 -12.07 1 98.81 124 VAL B CA 1
ATOM 3031 C C . VAL B 1 124 ? 6.277 8.43 -11.039 1 98.81 124 VAL B C 1
ATOM 3033 O O . VAL B 1 124 ? 7.371 8.992 -10.953 1 98.81 124 VAL B O 1
ATOM 3036 N N . ILE B 1 125 ? 5.922 7.48 -10.266 1 98.88 125 ILE B N 1
ATOM 3037 C CA . ILE B 1 125 ? 6.82 6.812 -9.328 1 98.88 125 ILE B CA 1
ATOM 3038 C C . ILE B 1 125 ? 7.012 5.359 -9.742 1 98.88 125 ILE B C 1
ATOM 3040 O O . ILE B 1 125 ? 6.035 4.625 -9.93 1 98.88 125 ILE B O 1
ATOM 3044 N N . VAL B 1 126 ? 8.211 4.938 -9.922 1 98.81 126 VAL B N 1
ATOM 3045 C CA . VAL B 1 126 ? 8.531 3.549 -10.242 1 98.81 126 VAL B CA 1
ATOM 3046 C C . VAL B 1 126 ? 9.312 2.918 -9.086 1 98.81 126 VAL B C 1
ATOM 3048 O O . VAL B 1 126 ? 10.133 3.58 -8.453 1 98.81 126 VAL B O 1
ATOM 3051 N N . SER B 1 127 ? 9 1.735 -8.812 1 98.62 127 SER B N 1
ATOM 3052 C CA . SER B 1 127 ? 9.703 0.978 -7.781 1 98.62 127 SER B CA 1
ATOM 3053 C C . SER B 1 127 ? 9.711 -0.513 -8.102 1 98.62 127 SER B C 1
ATOM 3055 O O . SER B 1 127 ? 8.773 -1.027 -8.719 1 98.62 127 SER B O 1
ATOM 3057 N N . PRO B 1 128 ? 10.789 -1.222 -7.676 1 96.88 128 PRO B N 1
ATOM 3058 C CA . PRO B 1 128 ? 10.695 -2.682 -7.734 1 96.88 128 PRO B CA 1
ATOM 3059 C C . PRO B 1 128 ? 9.523 -3.234 -6.926 1 96.88 128 PRO B C 1
ATOM 3061 O O . PRO B 1 128 ? 9.016 -2.557 -6.031 1 96.88 128 PRO B O 1
ATOM 3064 N N . GLN B 1 129 ? 9.156 -4.426 -7.219 1 94.25 129 GLN B N 1
ATOM 3065 C CA . GLN B 1 129 ? 7.984 -5.051 -6.609 1 94.25 129 GLN B CA 1
ATOM 3066 C C . GLN B 1 129 ? 8.109 -5.09 -5.09 1 94.25 129 GLN B C 1
ATOM 3068 O O . GLN B 1 129 ? 7.16 -4.781 -4.375 1 94.25 129 GLN B O 1
ATOM 3073 N N . GLY B 1 130 ? 9.281 -5.387 -4.605 1 93.94 130 GLY B N 1
ATOM 3074 C CA . GLY B 1 130 ? 9.477 -5.5 -3.168 1 93.94 130 GLY B CA 1
ATOM 3075 C C . GLY B 1 130 ? 9.305 -4.184 -2.436 1 93.94 130 GLY B C 1
ATOM 3076 O O . GLY B 1 130 ? 8.945 -4.164 -1.257 1 93.94 130 GLY B O 1
ATOM 3077 N N . SER B 1 131 ? 9.5 -3.062 -3.109 1 97.38 131 SER B N 1
ATOM 3078 C CA . SER B 1 131 ? 9.398 -1.735 -2.512 1 97.38 131 SER B CA 1
ATOM 3079 C C . SER B 1 131 ? 8.148 -1.008 -2.992 1 97.38 131 SER B C 1
ATOM 3081 O O . SER B 1 131 ? 7.957 0.17 -2.686 1 97.38 131 SER B O 1
ATOM 3083 N N . PHE B 1 132 ? 7.289 -1.715 -3.721 1 98.56 132 PHE B N 1
ATOM 3084 C CA . PHE B 1 132 ? 6.148 -1.073 -4.363 1 98.56 132 PHE B CA 1
ATOM 3085 C C . PHE B 1 132 ? 5.23 -0.435 -3.33 1 98.56 132 PHE B C 1
ATOM 3087 O O . PHE B 1 132 ? 4.617 0.604 -3.59 1 98.56 132 PHE B O 1
ATOM 3094 N N . PRO B 1 133 ? 5.086 -1 -2.107 1 98.81 133 PRO B N 1
ATOM 3095 C CA . PRO B 1 133 ? 4.281 -0.324 -1.089 1 98.81 133 PRO B CA 1
ATOM 3096 C C . PRO B 1 133 ? 4.723 1.118 -0.85 1 98.81 133 PRO B C 1
ATOM 3098 O O . PRO B 1 133 ? 3.885 1.992 -0.61 1 98.81 133 PRO B O 1
ATOM 3101 N N . LEU B 1 134 ? 6.012 1.317 -0.942 1 98.88 134 LEU B N 1
ATOM 3102 C CA . LEU B 1 134 ? 6.555 2.662 -0.795 1 98.88 134 LEU B CA 1
ATOM 3103 C C . LEU B 1 134 ? 6.051 3.576 -1.908 1 98.88 134 LEU B C 1
ATOM 3105 O O . LEU B 1 134 ? 5.602 4.695 -1.644 1 98.88 134 LEU B O 1
ATOM 3109 N N . ALA B 1 135 ? 6.125 3.105 -3.129 1 98.94 135 ALA B N 1
ATOM 3110 C CA . ALA B 1 135 ? 5.656 3.871 -4.281 1 98.94 135 ALA B CA 1
ATOM 3111 C C . ALA B 1 135 ? 4.156 4.133 -4.195 1 98.94 135 ALA B C 1
ATOM 3113 O O . ALA B 1 135 ? 3.691 5.227 -4.531 1 98.94 135 ALA B O 1
ATOM 3114 N N . LEU B 1 136 ? 3.445 3.141 -3.736 1 98.88 136 LEU B N 1
ATOM 3115 C CA . LEU B 1 136 ? 1.995 3.256 -3.637 1 98.88 136 LEU B CA 1
ATOM 3116 C C . LEU B 1 136 ? 1.604 4.387 -2.689 1 98.88 136 LEU B C 1
ATOM 3118 O O . LEU B 1 136 ? 0.827 5.27 -3.059 1 98.88 136 LEU B O 1
ATOM 3122 N N . ILE B 1 137 ? 2.174 4.379 -1.499 1 98.88 137 ILE B N 1
ATOM 3123 C CA . ILE B 1 137 ? 1.819 5.391 -0.509 1 98.88 137 ILE B CA 1
ATOM 3124 C C . ILE B 1 137 ? 2.309 6.762 -0.973 1 98.88 137 ILE B C 1
ATOM 3126 O O . ILE B 1 137 ? 1.586 7.754 -0.868 1 98.88 137 ILE B O 1
ATOM 3130 N N . ALA B 1 138 ? 3.49 6.801 -1.543 1 98.75 138 ALA B N 1
ATOM 3131 C CA . ALA B 1 138 ? 4.035 8.062 -2.043 1 98.75 138 ALA B CA 1
ATOM 3132 C C . ALA B 1 138 ? 3.168 8.633 -3.162 1 98.75 138 ALA B C 1
ATOM 3134 O O . ALA B 1 138 ? 3.078 9.852 -3.326 1 98.75 138 ALA B O 1
ATOM 3135 N N . SER B 1 139 ? 2.555 7.766 -3.91 1 98.62 139 SER B N 1
ATOM 3136 C CA . SER B 1 139 ? 1.74 8.219 -5.035 1 98.62 139 SER B CA 1
ATOM 3137 C C . SER B 1 139 ? 0.577 9.078 -4.562 1 98.62 139 SER B C 1
ATOM 3139 O O . SER B 1 139 ? 0.172 10.016 -5.254 1 98.62 139 SER B O 1
ATOM 3141 N N . ASP B 1 140 ? 0.059 8.742 -3.428 1 97.56 140 ASP B N 1
ATOM 3142 C CA . ASP B 1 140 ? -1.012 9.57 -2.875 1 97.56 140 ASP B CA 1
ATOM 3143 C C . ASP B 1 140 ? -0.49 10.945 -2.463 1 97.56 140 ASP B C 1
ATOM 3145 O O . ASP B 1 140 ? -1.147 11.961 -2.699 1 97.56 140 ASP B O 1
ATOM 3149 N N . TRP B 1 141 ? 0.659 11.016 -1.848 1 97.12 141 TRP B N 1
ATOM 3150 C CA . TRP B 1 141 ? 1.256 12.258 -1.37 1 97.12 141 TRP B CA 1
ATOM 3151 C C . TRP B 1 141 ? 1.612 13.18 -2.535 1 97.12 141 TRP B C 1
ATOM 3153 O O . TRP B 1 141 ? 1.498 14.398 -2.43 1 97.12 141 TRP B O 1
ATOM 3163 N N . LEU B 1 142 ? 2.033 12.57 -3.66 1 97.12 142 LEU B N 1
ATOM 3164 C CA . LEU B 1 142 ? 2.527 13.344 -4.793 1 97.12 142 LEU B CA 1
ATOM 3165 C C . LEU B 1 142 ? 1.442 13.516 -5.848 1 97.12 142 LEU B C 1
ATOM 3167 O O . LEU B 1 142 ? 1.624 14.258 -6.816 1 97.12 142 LEU B O 1
ATOM 3171 N N . LYS B 1 143 ? 0.32 12.797 -5.664 1 96.12 143 LYS B N 1
ATOM 3172 C CA . LYS B 1 143 ? -0.697 12.742 -6.711 1 96.12 143 LYS B CA 1
ATOM 3173 C C . LYS B 1 143 ? -0.095 12.289 -8.039 1 96.12 143 LYS B C 1
ATOM 3175 O O . LYS B 1 143 ? -0.309 12.93 -9.07 1 96.12 143 LYS B O 1
ATOM 3180 N N . ALA B 1 144 ? 0.666 11.281 -7.961 1 98.25 144 ALA B N 1
ATOM 3181 C CA . ALA B 1 144 ? 1.371 10.703 -9.102 1 98.25 144 ALA B CA 1
ATOM 3182 C C . ALA B 1 144 ? 0.95 9.25 -9.336 1 98.25 144 ALA B C 1
ATOM 3184 O O . ALA B 1 144 ? 0.322 8.633 -8.469 1 98.25 144 ALA B O 1
ATOM 3185 N N . LYS B 1 145 ? 1.26 8.734 -10.453 1 98.12 145 LYS B N 1
ATOM 3186 C CA . LYS B 1 145 ? 1.045 7.32 -10.75 1 98.12 145 LYS B CA 1
ATOM 3187 C C . LYS B 1 145 ? 2.154 6.457 -10.156 1 98.12 145 LYS B C 1
ATOM 3189 O O . LYS B 1 145 ? 3.328 6.824 -10.203 1 98.12 145 LYS B O 1
ATOM 3194 N N . ALA B 1 146 ? 1.77 5.395 -9.578 1 98.75 146 ALA B N 1
ATOM 3195 C CA . ALA B 1 146 ? 2.744 4.414 -9.109 1 98.75 146 ALA B CA 1
ATOM 3196 C C . ALA B 1 146 ? 2.793 3.203 -10.039 1 98.75 146 ALA B C 1
ATOM 3198 O O . ALA B 1 146 ? 1.751 2.656 -10.406 1 98.75 146 ALA B O 1
ATOM 3199 N N . LEU B 1 147 ? 3.973 2.844 -10.398 1 98.62 147 LEU B N 1
ATOM 3200 C CA . LEU B 1 147 ? 4.16 1.683 -11.266 1 98.62 147 LEU B CA 1
ATOM 3201 C C . LEU B 1 147 ? 5.215 0.744 -10.688 1 98.62 147 LEU B C 1
ATOM 3203 O O . LEU B 1 147 ? 6.301 1.184 -10.305 1 98.62 147 LEU B O 1
ATOM 3207 N N . SER B 1 148 ? 4.844 -0.495 -10.641 1 97.88 148 SER B N 1
ATOM 3208 C CA . SER B 1 148 ? 5.797 -1.507 -10.195 1 97.88 148 SER B CA 1
ATOM 3209 C C . SER B 1 148 ? 6.684 -1.977 -11.344 1 97.88 148 SER B C 1
ATOM 3211 O O . SER B 1 148 ? 6.203 -2.186 -12.461 1 97.88 148 SER B O 1
ATOM 3213 N N . CYS B 1 149 ? 7.926 -1.997 -11.102 1 97.19 149 CYS B N 1
ATOM 3214 C CA . CYS B 1 149 ? 8.875 -2.664 -11.977 1 97.19 149 CYS B CA 1
ATOM 3215 C C . CYS B 1 149 ? 9.031 -4.133 -11.602 1 97.19 149 CYS B C 1
ATOM 3217 O O . CYS B 1 149 ? 9.656 -4.457 -10.586 1 97.19 149 CYS B O 1
ATOM 3219 N N . MET B 1 150 ? 8.555 -4.996 -12.422 1 95.94 150 MET B N 1
ATOM 3220 C CA . MET B 1 150 ? 8.469 -6.422 -12.102 1 95.94 150 MET B CA 1
ATOM 3221 C C . MET B 1 150 ? 9.555 -7.207 -12.828 1 95.94 150 MET B C 1
ATOM 3223 O O . MET B 1 150 ? 10 -6.805 -13.906 1 95.94 150 MET B O 1
ATOM 3227 N N . GLU B 1 151 ? 9.859 -8.336 -12.273 1 94.88 151 GLU B N 1
ATOM 3228 C CA . GLU B 1 151 ? 10.898 -9.164 -12.883 1 94.88 151 GLU B CA 1
ATOM 3229 C C . GLU B 1 151 ? 10.289 -10.281 -13.727 1 94.88 151 GLU B C 1
ATOM 3231 O O . GLU B 1 151 ? 11.016 -11.055 -14.359 1 94.88 151 GLU B O 1
ATOM 3236 N N . HIS B 1 152 ? 8.953 -10.367 -13.719 1 90.38 152 HIS B N 1
ATOM 3237 C CA . HIS B 1 152 ? 8.227 -11.305 -14.562 1 90.38 152 HIS B CA 1
ATOM 3238 C C . HIS B 1 152 ? 7.02 -10.633 -15.219 1 90.38 152 HIS B C 1
ATOM 3240 O O . HIS B 1 152 ? 6.355 -9.797 -14.602 1 90.38 152 HIS B O 1
ATOM 3246 N N . ALA B 1 153 ? 6.844 -11.008 -16.438 1 87.31 153 ALA B N 1
ATOM 3247 C CA . ALA B 1 153 ? 5.648 -10.531 -17.125 1 87.31 153 ALA B CA 1
ATOM 3248 C C . ALA B 1 153 ? 4.426 -11.359 -16.734 1 87.31 153 ALA B C 1
ATOM 3250 O O . ALA B 1 153 ? 4.512 -12.586 -16.625 1 87.31 153 ALA B O 1
ATOM 3251 N N . SER B 1 154 ? 3.379 -10.664 -16.406 1 86.19 154 SER B N 1
ATOM 3252 C CA . SER B 1 154 ? 2.137 -11.367 -16.109 1 86.19 154 SER B CA 1
ATOM 3253 C C . SER B 1 154 ? 1.15 -11.258 -17.266 1 86.19 154 SER B C 1
ATOM 3255 O O . SER B 1 154 ? 1.305 -10.406 -18.141 1 86.19 154 SER B O 1
ATOM 3257 N N . LEU B 1 155 ? 0.182 -12.125 -17.25 1 86.56 155 LEU B N 1
ATOM 3258 C CA . LEU B 1 155 ? -0.855 -12.109 -18.266 1 86.56 155 LEU B CA 1
ATOM 3259 C C . LEU B 1 155 ? -1.717 -10.852 -18.156 1 86.56 155 LEU B C 1
ATOM 3261 O O . LEU B 1 155 ? -2.432 -10.492 -19.094 1 86.56 155 LEU B O 1
ATOM 3265 N N . SER B 1 156 ? -1.565 -10.211 -17.047 1 88.88 156 SER B N 1
ATOM 3266 C CA . SER B 1 156 ? -2.346 -8.992 -16.844 1 88.88 156 SER B CA 1
ATOM 3267 C C . SER B 1 156 ? -1.703 -7.801 -17.547 1 88.88 156 SER B C 1
ATOM 3269 O O . SER B 1 156 ? -2.334 -6.754 -17.703 1 88.88 156 SER B O 1
ATOM 3271 N N . LEU B 1 157 ? -0.445 -7.973 -17.906 1 91.69 157 LEU B N 1
ATOM 3272 C CA . LEU B 1 157 ? 0.274 -6.902 -18.578 1 91.69 157 LEU B CA 1
ATOM 3273 C C . LEU B 1 157 ? 0.043 -6.961 -20.094 1 91.69 157 LEU B C 1
ATOM 3275 O O . LEU B 1 157 ? 0.762 -7.66 -20.812 1 91.69 157 LEU B O 1
ATOM 3279 N N . GLU B 1 158 ? -0.929 -6.262 -20.578 1 91.25 158 GLU B N 1
ATOM 3280 C CA . GLU B 1 158 ? -1.149 -6.262 -22.016 1 91.25 158 GLU B CA 1
ATOM 3281 C C . GLU B 1 158 ? -0.027 -5.527 -22.75 1 91.25 158 GLU B C 1
ATOM 3283 O O . GLU B 1 158 ? 0.528 -6.043 -23.719 1 91.25 158 GLU B O 1
ATOM 3288 N N . SER B 1 159 ? 0.251 -4.301 -22.375 1 95.06 159 SER B N 1
ATOM 3289 C CA . SER B 1 159 ? 1.314 -3.459 -22.906 1 95.06 159 SER B CA 1
ATOM 3290 C C . SER B 1 159 ? 2.33 -3.096 -21.828 1 95.06 159 SER B C 1
ATOM 3292 O O . SER B 1 159 ? 1.959 -2.646 -20.75 1 95.06 159 SER B O 1
ATOM 3294 N N . TYR B 1 160 ? 3.605 -3.361 -22.156 1 97.19 160 TYR B N 1
ATOM 3295 C CA . TYR B 1 160 ? 4.652 -3.094 -21.172 1 97.19 160 TYR B CA 1
ATOM 3296 C C . TYR B 1 160 ? 5.93 -2.621 -21.859 1 97.19 160 TYR B C 1
ATOM 3298 O O . TYR B 1 160 ? 6.113 -2.834 -23.047 1 97.19 160 TYR B O 1
ATOM 3306 N N . LEU B 1 161 ? 6.738 -1.932 -21.078 1 98 161 LEU B N 1
ATOM 3307 C CA . LEU B 1 161 ? 8.125 -1.627 -21.422 1 98 161 LEU B CA 1
ATOM 3308 C C . LEU B 1 161 ? 9.078 -2.598 -20.734 1 98 161 LEU B C 1
ATOM 3310 O O . LEU B 1 161 ? 8.758 -3.143 -19.672 1 98 161 LEU B O 1
ATOM 3314 N N . ARG B 1 162 ? 10.203 -2.822 -21.375 1 98 162 ARG B N 1
ATOM 3315 C CA . ARG B 1 162 ? 11.094 -3.82 -20.781 1 98 162 ARG B CA 1
ATOM 3316 C C . ARG B 1 162 ? 12.555 -3.455 -21.031 1 98 162 ARG B C 1
ATOM 3318 O O . ARG B 1 162 ? 12.875 -2.715 -21.969 1 98 162 ARG B O 1
ATOM 3325 N N . SER B 1 163 ? 13.391 -3.863 -20.219 1 98.38 163 SER B N 1
ATOM 3326 C CA . SER B 1 163 ? 14.844 -3.818 -20.281 1 98.38 163 SER B CA 1
ATOM 3327 C C . SER B 1 163 ? 15.469 -4.895 -19.406 1 98.38 163 SER B C 1
ATOM 3329 O O . SER B 1 163 ? 14.766 -5.734 -18.844 1 98.38 163 SER B O 1
ATOM 3331 N N . SER B 1 164 ? 16.75 -5.004 -19.391 1 98.25 164 SER B N 1
ATOM 3332 C CA . SER B 1 164 ? 17.438 -5.996 -18.562 1 98.25 164 SER B CA 1
ATOM 3333 C C . SER B 1 164 ? 18.75 -5.445 -18.016 1 98.25 164 SER B C 1
ATOM 3335 O O . SER B 1 164 ? 19.25 -4.422 -18.5 1 98.25 164 SER B O 1
ATOM 3337 N N . TYR B 1 165 ? 19.172 -6.059 -17.031 1 97.56 165 TYR B N 1
ATOM 3338 C CA . TYR B 1 165 ? 20.453 -5.703 -16.453 1 97.56 165 TYR B CA 1
ATOM 3339 C C . TYR B 1 165 ? 21.156 -6.93 -15.875 1 97.56 165 TYR B C 1
ATOM 3341 O O . TYR B 1 165 ? 20.516 -7.945 -15.602 1 97.56 165 TYR B O 1
ATOM 3349 N N . VAL B 1 166 ? 22.484 -6.848 -15.766 1 96.81 166 VAL B N 1
ATOM 3350 C CA . VAL B 1 166 ? 23.281 -7.887 -15.133 1 96.81 166 VAL B CA 1
ATOM 3351 C C . VAL B 1 166 ? 23.344 -7.641 -13.625 1 96.81 166 VAL B C 1
ATOM 3353 O O . VAL B 1 166 ? 23.75 -6.559 -13.188 1 96.81 166 VAL B O 1
ATOM 3356 N N . SER B 1 167 ? 22.828 -8.586 -12.883 1 95.62 167 SER B N 1
ATOM 3357 C CA . SER B 1 167 ? 22.969 -8.539 -11.43 1 95.62 167 SER B CA 1
ATOM 3358 C C . SER B 1 167 ? 24.172 -9.367 -10.969 1 95.62 167 SER B C 1
ATOM 3360 O O . SER B 1 167 ? 24.125 -10.594 -10.984 1 95.62 167 SER B O 1
ATOM 3362 N N . LEU B 1 168 ? 25.219 -8.703 -10.5 1 93.25 168 LEU B N 1
ATOM 3363 C CA . LEU B 1 168 ? 26.391 -9.406 -9.977 1 93.25 168 LEU B CA 1
ATOM 3364 C C . LEU B 1 168 ? 26.078 -10.086 -8.656 1 93.25 168 LEU B C 1
ATOM 3366 O O . LEU B 1 168 ? 26.547 -11.195 -8.391 1 93.25 168 LEU B O 1
ATOM 3370 N N . ASP B 1 169 ? 25.203 -9.438 -7.82 1 86.81 169 ASP B N 1
ATOM 3371 C CA . ASP B 1 169 ? 24.797 -9.992 -6.531 1 86.81 169 ASP B CA 1
ATOM 3372 C C . ASP B 1 169 ? 24.078 -11.32 -6.711 1 86.81 169 ASP B C 1
ATOM 3374 O O . ASP B 1 169 ? 24.25 -12.25 -5.914 1 86.81 169 ASP B O 1
ATOM 3378 N N . ARG B 1 170 ? 23.281 -11.375 -7.816 1 89.75 170 ARG B N 1
ATOM 3379 C CA . ARG B 1 170 ? 22.484 -12.57 -8.047 1 89.75 170 ARG B CA 1
ATOM 3380 C C . ARG B 1 170 ? 23.172 -13.516 -9.023 1 89.75 170 ARG B C 1
ATOM 3382 O O . ARG B 1 170 ? 22.781 -14.68 -9.148 1 89.75 170 ARG B O 1
ATOM 3389 N N . GLY B 1 171 ? 24.234 -13.07 -9.688 1 94.19 171 GLY B N 1
ATOM 3390 C CA . GLY B 1 171 ? 24.875 -13.859 -10.727 1 94.19 171 GLY B CA 1
ATOM 3391 C C . GLY B 1 171 ? 23.938 -14.211 -11.867 1 94.19 171 GLY B C 1
ATOM 3392 O O . GLY B 1 171 ? 23.922 -15.359 -12.328 1 94.19 171 GLY B O 1
ATOM 3393 N N . ALA B 1 172 ? 23.062 -13.242 -12.297 1 96.25 172 ALA B N 1
ATOM 3394 C CA . ALA B 1 172 ? 22.047 -13.523 -13.305 1 96.25 172 ALA B CA 1
ATOM 3395 C C . ALA B 1 172 ? 21.703 -12.273 -14.109 1 96.25 172 ALA B C 1
ATOM 3397 O O . ALA B 1 172 ? 22.016 -11.156 -13.688 1 96.25 172 ALA B O 1
ATOM 3398 N N . VAL B 1 173 ? 21.203 -12.508 -15.32 1 97.44 173 VAL B N 1
ATOM 3399 C CA . VAL B 1 173 ? 20.531 -11.438 -16.062 1 97.44 173 VAL B CA 1
ATOM 3400 C C . VAL B 1 173 ? 19.094 -11.312 -15.586 1 97.44 173 VAL B C 1
ATOM 3402 O O . VAL B 1 173 ? 18.359 -12.305 -15.547 1 97.44 173 VAL B O 1
ATOM 3405 N N . VAL B 1 174 ? 18.75 -10.125 -15.211 1 97.31 174 VAL B N 1
ATOM 3406 C CA . VAL B 1 174 ? 17.406 -9.906 -14.68 1 97.31 174 VAL B CA 1
ATOM 3407 C C . VAL B 1 174 ? 16.578 -9.086 -15.672 1 97.31 174 VAL B C 1
ATOM 3409 O O . VAL B 1 174 ? 17.016 -8.023 -16.125 1 97.31 174 VAL B O 1
ATOM 3412 N N . GLU B 1 175 ? 15.43 -9.609 -16.031 1 97.81 175 GLU B N 1
ATOM 3413 C CA . GLU B 1 175 ? 14.492 -8.867 -16.875 1 97.81 175 GLU B CA 1
ATOM 3414 C C . GLU B 1 175 ? 13.57 -7.984 -16.031 1 97.81 175 GLU B C 1
ATOM 3416 O O . GLU B 1 175 ? 13.133 -8.383 -14.953 1 97.81 175 GLU B O 1
ATOM 3421 N N . LEU B 1 176 ? 13.328 -6.777 -16.547 1 98 176 LEU B N 1
ATOM 3422 C CA . LEU B 1 176 ? 12.422 -5.844 -15.891 1 98 176 LEU B CA 1
ATOM 3423 C C . LEU B 1 176 ? 11.242 -5.5 -16.797 1 98 176 LEU B C 1
ATOM 3425 O O . LEU B 1 176 ? 11.43 -5.285 -18 1 98 176 LEU B O 1
ATOM 3429 N N . TYR B 1 177 ? 10.094 -5.5 -16.266 1 98 177 TYR B N 1
ATOM 3430 C CA . TYR B 1 177 ? 8.867 -5.145 -16.969 1 98 177 TYR B CA 1
ATOM 3431 C C . TYR B 1 177 ? 8.117 -4.047 -16.234 1 98 177 TYR B C 1
ATOM 3433 O O . TYR B 1 177 ? 7.934 -4.121 -15.016 1 98 177 TYR B O 1
ATOM 3441 N N . VAL B 1 178 ? 7.695 -3.02 -16.922 1 98.12 178 VAL B N 1
ATOM 3442 C CA . VAL B 1 178 ? 6.871 -1.945 -16.391 1 98.12 178 VAL B CA 1
ATOM 3443 C C . VAL B 1 178 ? 5.641 -1.745 -17.266 1 98.12 178 VAL B C 1
ATOM 3445 O O . VAL B 1 178 ? 5.75 -1.686 -18.5 1 98.12 178 VAL B O 1
ATOM 3448 N N . PRO B 1 179 ? 4.43 -1.636 -16.672 1 97 179 PRO B N 1
ATOM 3449 C CA . PRO B 1 179 ? 3.26 -1.345 -17.5 1 97 179 PRO B CA 1
ATOM 3450 C C . PRO B 1 179 ? 3.443 -0.102 -18.359 1 97 179 PRO B C 1
ATOM 3452 O O . PRO B 1 179 ? 4.02 0.891 -17.906 1 97 179 PRO B O 1
ATOM 3455 N N . SER B 1 180 ? 2.994 -0.15 -19.609 1 96.31 180 SER B N 1
ATOM 3456 C CA . SER B 1 180 ? 3.135 0.951 -20.562 1 96.31 180 SER B CA 1
ATOM 3457 C C . SER B 1 180 ? 2.209 2.109 -20.203 1 96.31 180 SER B C 1
ATOM 3459 O O . SER B 1 180 ? 1.289 2.43 -20.953 1 96.31 180 SER B O 1
ATOM 3461 N N . GLN B 1 181 ? 2.496 2.703 -19.062 1 97.31 181 GLN B N 1
ATOM 3462 C CA . GLN B 1 181 ? 1.664 3.799 -18.578 1 97.31 181 GLN B CA 1
ATOM 3463 C C . GLN B 1 181 ? 2.498 5.055 -18.328 1 97.31 181 GLN B C 1
ATOM 3465 O O . GLN B 1 181 ? 1.999 6.039 -17.781 1 97.31 181 GLN B O 1
ATOM 3470 N N . ILE B 1 182 ? 3.799 4.938 -18.656 1 98.44 182 ILE B N 1
ATOM 3471 C CA . ILE B 1 182 ? 4.645 6.129 -18.672 1 98.44 182 ILE B CA 1
ATOM 3472 C C . ILE B 1 182 ? 4.438 6.891 -19.969 1 98.44 182 ILE B C 1
ATOM 3474 O O . ILE B 1 182 ? 4.504 6.305 -21.062 1 98.44 182 ILE B O 1
ATOM 3478 N N . GLU B 1 183 ? 4.125 8.164 -19.859 1 98 183 GLU B N 1
ATOM 3479 C CA . GLU B 1 183 ? 3.848 8.984 -21.047 1 98 183 GLU B CA 1
ATOM 3480 C C . GLU B 1 183 ? 5.051 9.844 -21.422 1 98 183 GLU B C 1
ATOM 3482 O O . GLU B 1 183 ? 5.957 10.039 -20.594 1 98 183 GLU B O 1
ATOM 3487 N N . VAL B 1 184 ? 4.988 10.305 -22.625 1 98.5 184 VAL B N 1
ATOM 3488 C CA . VAL B 1 184 ? 6.016 11.219 -23.109 1 98.5 184 VAL B CA 1
ATOM 3489 C C . VAL B 1 184 ? 6.109 12.43 -22.188 1 98.5 184 VAL B C 1
ATOM 3491 O O . VAL B 1 184 ? 5.086 12.969 -21.75 1 98.5 184 VAL B O 1
ATOM 3494 N N . ASP B 1 185 ? 7.336 12.766 -21.703 1 98.25 185 ASP B N 1
ATOM 3495 C CA . ASP B 1 185 ? 7.684 13.969 -20.953 1 98.25 185 ASP B CA 1
ATOM 3496 C C . ASP B 1 185 ? 7.344 13.805 -19.469 1 98.25 185 ASP B C 1
ATOM 3498 O O . ASP B 1 185 ? 7.469 14.75 -18.703 1 98.25 185 ASP B O 1
ATOM 3502 N N . ASP B 1 186 ? 6.859 12.57 -19.172 1 98.62 186 ASP B N 1
ATOM 3503 C CA . ASP B 1 186 ? 6.707 12.312 -17.734 1 98.62 186 ASP B CA 1
ATOM 3504 C C . ASP B 1 186 ? 8.031 12.523 -17 1 98.62 186 ASP B C 1
ATOM 3506 O O . ASP B 1 186 ? 9.102 12.305 -17.562 1 98.62 186 ASP B O 1
ATOM 3510 N N . ARG B 1 187 ? 7.953 13.023 -15.812 1 98.69 187 ARG B N 1
ATOM 3511 C CA . ARG B 1 187 ? 9.07 13.047 -14.875 1 98.69 187 ARG B CA 1
ATOM 3512 C C . ARG B 1 187 ? 8.938 11.945 -13.836 1 98.69 187 ARG B C 1
ATOM 3514 O O . ARG B 1 187 ? 8.008 11.961 -13.023 1 98.69 187 ARG B O 1
ATOM 3521 N N . VAL B 1 188 ? 9.898 11.023 -13.859 1 98.81 188 VAL B N 1
ATOM 3522 C CA . VAL B 1 188 ? 9.781 9.773 -13.125 1 98.81 188 VAL B CA 1
ATOM 3523 C C . VAL B 1 188 ? 10.75 9.773 -11.938 1 98.81 188 VAL B C 1
ATOM 3525 O O . VAL B 1 188 ? 11.906 10.18 -12.078 1 98.81 188 VAL B O 1
ATOM 3528 N N . ILE B 1 189 ? 10.328 9.445 -10.789 1 98.94 189 ILE B N 1
ATOM 3529 C CA . ILE B 1 189 ? 11.219 9.203 -9.664 1 98.94 189 ILE B CA 1
ATOM 3530 C C . ILE B 1 189 ? 11.266 7.703 -9.367 1 98.94 189 ILE B C 1
ATOM 3532 O O . ILE B 1 189 ? 10.25 7.016 -9.43 1 98.94 189 ILE B O 1
ATOM 3536 N N . LEU B 1 190 ? 12.445 7.148 -9.148 1 98.94 190 LEU B N 1
ATOM 3537 C CA . LEU B 1 190 ? 12.656 5.793 -8.656 1 98.94 190 LEU B CA 1
ATOM 3538 C C . LEU B 1 190 ? 12.75 5.773 -7.137 1 98.94 190 LEU B C 1
ATOM 3540 O O . LEU B 1 190 ? 13.555 6.496 -6.547 1 98.94 190 LEU B O 1
ATOM 3544 N N . VAL B 1 191 ? 11.891 4.996 -6.488 1 98.88 191 VAL B N 1
ATOM 3545 C CA . VAL B 1 191 ? 11.969 4.887 -5.035 1 98.88 191 VAL B CA 1
ATOM 3546 C C . VAL B 1 191 ? 12.297 3.445 -4.641 1 98.88 191 VAL B C 1
ATOM 3548 O O . VAL B 1 191 ? 11.805 2.5 -5.266 1 98.88 191 VAL B O 1
ATOM 3551 N N . ARG B 1 192 ? 13.109 3.285 -3.625 1 98.44 192 ARG B N 1
ATOM 3552 C CA . ARG B 1 192 ? 13.562 1.981 -3.152 1 98.44 192 ARG B CA 1
ATOM 3553 C C . ARG B 1 192 ? 13.57 1.924 -1.629 1 98.44 192 ARG B C 1
ATOM 3555 O O . ARG B 1 192 ? 13.758 2.943 -0.963 1 98.44 192 ARG B O 1
ATOM 3562 N N . ASP B 1 193 ? 13.422 0.689 -1.168 1 98 193 ASP B N 1
ATOM 3563 C CA . ASP B 1 193 ? 13.562 0.493 0.272 1 98 193 ASP B CA 1
ATOM 3564 C C . ASP B 1 193 ? 15.031 0.504 0.688 1 98 193 ASP B C 1
ATOM 3566 O O . ASP B 1 193 ? 15.406 1.195 1.637 1 98 193 ASP B O 1
ATOM 3570 N N . ILE B 1 194 ? 15.828 -0.22 -0.089 1 97.69 194 ILE B N 1
ATOM 3571 C CA . ILE B 1 194 ? 17.266 -0.301 0.182 1 97.69 194 ILE B CA 1
ATOM 3572 C C . ILE B 1 194 ? 18.047 -0.142 -1.12 1 97.69 194 ILE B C 1
ATOM 3574 O O . ILE B 1 194 ? 17.656 -0.696 -2.152 1 97.69 194 ILE B O 1
ATOM 3578 N N . VAL B 1 195 ? 19.109 0.575 -0.996 1 97.12 195 VAL B N 1
ATOM 3579 C CA . VAL B 1 195 ? 19.953 0.707 -2.176 1 97.12 195 VAL B CA 1
ATOM 3580 C C . VAL B 1 195 ? 21.422 0.469 -1.794 1 97.12 195 VAL B C 1
ATOM 3582 O O . VAL B 1 195 ? 21.859 0.879 -0.717 1 97.12 195 VAL B O 1
ATOM 3585 N N . LYS B 1 196 ? 22.078 -0.215 -2.578 1 94.25 196 LYS B N 1
ATOM 3586 C CA . LYS B 1 196 ? 23.531 -0.392 -2.496 1 94.25 196 LYS B CA 1
ATOM 3587 C C . LYS B 1 196 ? 24.219 0.155 -3.74 1 94.25 196 LYS B C 1
ATOM 3589 O O . LYS B 1 196 ? 24.578 1.335 -3.793 1 94.25 196 LYS B O 1
ATOM 3594 N N . ASN B 1 197 ? 24.234 -0.545 -4.805 1 94.25 197 ASN B N 1
ATOM 3595 C CA . ASN B 1 197 ? 24.891 -0.104 -6.035 1 94.25 197 ASN B CA 1
ATOM 3596 C C . ASN B 1 197 ? 23.875 0.204 -7.129 1 94.25 197 ASN B C 1
ATOM 3598 O O . ASN B 1 197 ? 24.234 0.723 -8.188 1 94.25 197 ASN B O 1
ATOM 3602 N N . LEU B 1 198 ? 22.609 -0.09 -6.836 1 96.56 198 LEU B N 1
ATOM 3603 C CA . LEU B 1 198 ? 21.531 0.194 -7.781 1 96.56 198 LEU B CA 1
ATOM 3604 C C . LEU B 1 198 ? 21.859 -0.365 -9.164 1 96.56 198 LEU B C 1
ATOM 3606 O O . LEU B 1 198 ? 21.797 0.36 -10.156 1 96.56 198 LEU B O 1
ATOM 3610 N N . GLU B 1 199 ? 22.094 -1.662 -9.242 1 96.5 199 GLU B N 1
ATOM 3611 C CA . GLU B 1 199 ? 22.5 -2.357 -10.461 1 96.5 199 GLU B CA 1
ATOM 3612 C C . GLU B 1 199 ? 21.469 -2.162 -11.578 1 96.5 199 GLU B C 1
ATOM 3614 O O . GLU B 1 199 ? 21.828 -2.146 -12.758 1 96.5 199 GLU B O 1
ATOM 3619 N N . SER B 1 200 ? 20.25 -1.938 -11.203 1 96.94 200 SER B N 1
ATOM 3620 C CA . SER B 1 200 ? 19.156 -1.897 -12.172 1 96.94 200 SER B CA 1
ATOM 3621 C C . SER B 1 200 ? 19.016 -0.508 -12.789 1 96.94 200 SER B C 1
ATOM 3623 O O . SER B 1 200 ? 18.172 -0.291 -13.648 1 96.94 200 SER B O 1
ATOM 3625 N N . LEU B 1 201 ? 19.844 0.46 -12.422 1 97.25 201 LEU B N 1
ATOM 3626 C CA . LEU B 1 201 ? 19.641 1.862 -12.758 1 97.25 201 LEU B CA 1
ATOM 3627 C C . LEU B 1 201 ? 19.594 2.051 -14.273 1 97.25 201 LEU B C 1
ATOM 3629 O O . LEU B 1 201 ? 18.656 2.672 -14.797 1 97.25 201 LEU B O 1
ATOM 3633 N N . GLU B 1 202 ? 20.531 1.523 -15.023 1 96.88 202 GLU B N 1
ATOM 3634 C CA . GLU B 1 202 ? 20.594 1.721 -16.469 1 96.88 202 GLU B CA 1
ATOM 3635 C C . GLU B 1 202 ? 19.375 1.103 -17.156 1 96.88 202 GLU B C 1
ATOM 3637 O O . GLU B 1 202 ? 18.859 1.664 -18.125 1 96.88 202 GLU B O 1
ATOM 3642 N N . ALA B 1 203 ? 18.984 -0.101 -16.672 1 98.25 203 ALA B N 1
ATOM 3643 C CA . ALA B 1 203 ? 17.797 -0.737 -17.234 1 98.25 203 ALA B CA 1
ATOM 3644 C C . ALA B 1 203 ? 16.547 0.122 -17 1 98.25 203 ALA B C 1
ATOM 3646 O O . ALA B 1 203 ? 15.688 0.23 -17.875 1 98.25 203 ALA B O 1
ATOM 3647 N N . ILE B 1 204 ? 16.438 0.755 -15.828 1 98.38 204 ILE B N 1
ATOM 3648 C CA . ILE B 1 204 ? 15.305 1.612 -15.5 1 98.38 204 ILE B CA 1
ATOM 3649 C C . ILE B 1 204 ? 15.328 2.863 -16.375 1 98.38 204 ILE B C 1
ATOM 3651 O O . ILE B 1 204 ? 14.297 3.277 -16.906 1 98.38 204 ILE B O 1
ATOM 3655 N N . ILE B 1 205 ? 16.5 3.426 -16.531 1 98.31 205 ILE B N 1
ATOM 3656 C CA . ILE B 1 205 ? 16.656 4.594 -17.391 1 98.31 205 ILE B CA 1
ATOM 3657 C C . ILE B 1 205 ? 16.234 4.254 -18.812 1 98.31 205 ILE B C 1
ATOM 3659 O O . ILE B 1 205 ? 15.539 5.035 -19.469 1 98.31 205 ILE B O 1
ATOM 3663 N N . ASP B 1 206 ? 16.641 3.043 -19.281 1 98.31 206 ASP B N 1
ATOM 3664 C CA . ASP B 1 206 ? 16.25 2.586 -20.609 1 98.31 206 ASP B CA 1
ATOM 3665 C C . ASP B 1 206 ? 14.727 2.561 -20.75 1 98.31 206 ASP B C 1
ATOM 3667 O O . ASP B 1 206 ? 14.188 3.047 -21.75 1 98.31 206 ASP B O 1
ATOM 3671 N N . ILE B 1 207 ? 14.055 2.018 -19.828 1 98.62 207 ILE B N 1
ATOM 3672 C CA . ILE B 1 207 ? 12.594 1.901 -19.844 1 98.62 207 ILE B CA 1
ATOM 3673 C C . ILE B 1 207 ? 11.969 3.293 -19.875 1 98.62 207 ILE B C 1
ATOM 3675 O O . ILE B 1 207 ? 11.07 3.555 -20.672 1 98.62 207 ILE B O 1
ATOM 3679 N N . VAL B 1 208 ? 12.445 4.18 -19.031 1 98.69 208 VAL B N 1
ATOM 3680 C CA . VAL B 1 208 ? 11.914 5.535 -18.906 1 98.69 208 VAL B CA 1
ATOM 3681 C C . VAL B 1 208 ? 12.156 6.293 -20.219 1 98.69 208 VAL B C 1
ATOM 3683 O O . VAL B 1 208 ? 11.25 6.949 -20.734 1 98.69 208 VAL B O 1
ATOM 3686 N N . ASN B 1 209 ? 13.336 6.148 -20.781 1 98.31 209 ASN B N 1
ATOM 3687 C CA . ASN B 1 209 ? 13.688 6.812 -22.031 1 98.31 209 ASN B CA 1
ATOM 3688 C C . ASN B 1 209 ? 12.867 6.273 -23.203 1 98.31 209 ASN B C 1
ATOM 3690 O O . ASN B 1 209 ? 12.453 7.031 -24.078 1 98.31 209 ASN B O 1
ATOM 3694 N N . ASP B 1 210 ? 12.68 4.973 -23.203 1 98.38 210 ASP B N 1
ATOM 3695 C CA . ASP B 1 210 ? 11.883 4.348 -24.25 1 98.38 210 ASP B CA 1
ATOM 3696 C C . ASP B 1 210 ? 10.477 4.926 -24.297 1 98.38 210 ASP B C 1
ATOM 3698 O O . ASP B 1 210 ? 9.844 4.961 -25.359 1 98.38 210 ASP B O 1
ATOM 3702 N N . ALA B 1 211 ? 9.969 5.43 -23.203 1 98.38 211 ALA B N 1
ATOM 3703 C CA . ALA B 1 211 ? 8.641 6.023 -23.125 1 98.38 211 ALA B CA 1
ATOM 3704 C C . ALA B 1 211 ? 8.672 7.5 -23.516 1 98.38 211 ALA B C 1
ATOM 3706 O O . ALA B 1 211 ? 7.629 8.156 -23.562 1 98.38 211 ALA B O 1
ATOM 3707 N N . GLY B 1 212 ? 9.875 7.969 -23.734 1 98.5 212 GLY B N 1
ATOM 3708 C CA . GLY B 1 212 ? 10.008 9.391 -24 1 98.5 212 GLY B CA 1
ATOM 3709 C C . GLY B 1 212 ? 9.938 10.25 -22.75 1 98.5 212 GLY B C 1
ATOM 3710 O O . GLY B 1 212 ? 9.633 11.438 -22.828 1 98.5 212 GLY B O 1
ATOM 3711 N N . ALA B 1 213 ? 10.156 9.609 -21.609 1 98.62 213 ALA B N 1
ATOM 3712 C CA . ALA B 1 213 ? 10.125 10.281 -20.312 1 98.62 213 ALA B CA 1
ATOM 3713 C C . ALA B 1 213 ? 11.539 10.484 -19.766 1 98.62 213 ALA B C 1
ATOM 3715 O O . ALA B 1 213 ? 12.523 10.25 -20.469 1 98.62 213 ALA B O 1
ATOM 3716 N N . LYS B 1 214 ? 11.664 11.023 -18.531 1 98 214 LYS B N 1
ATOM 3717 C CA . LYS B 1 214 ? 12.961 11.289 -17.906 1 98 214 LYS B CA 1
ATOM 3718 C C . LYS B 1 214 ? 12.969 10.867 -16.453 1 98 214 LYS B C 1
ATOM 3720 O O . LYS B 1 214 ? 12 11.086 -15.727 1 98 214 LYS B O 1
ATOM 3725 N N . LEU B 1 215 ? 14.039 10.25 -16.125 1 98.56 215 LEU B N 1
ATOM 3726 C CA . LEU B 1 215 ? 14.242 9.984 -14.703 1 98.56 215 LEU B CA 1
ATOM 3727 C C . LEU B 1 215 ? 14.648 11.258 -13.961 1 98.56 215 LEU B C 1
ATOM 3729 O O . LEU B 1 215 ? 15.742 11.781 -14.172 1 98.56 215 LEU B O 1
ATOM 3733 N N . TRP B 1 216 ? 13.758 11.75 -13.133 1 98.31 216 TRP B N 1
ATOM 3734 C CA . TRP B 1 216 ? 13.953 13 -12.414 1 98.31 216 TRP B CA 1
ATOM 3735 C C . TRP B 1 216 ? 14.914 12.812 -11.25 1 98.31 216 TRP B C 1
ATOM 3737 O O . TRP B 1 216 ? 15.781 13.656 -11 1 98.31 216 TRP B O 1
ATOM 3747 N N . GLY B 1 217 ? 14.742 11.695 -10.531 1 98.5 217 GLY B N 1
ATOM 3748 C CA . GLY B 1 217 ? 15.57 11.461 -9.359 1 98.5 217 GLY B CA 1
ATOM 3749 C C . GLY B 1 217 ? 15.375 10.078 -8.766 1 98.5 217 GLY B C 1
ATOM 3750 O O . GLY B 1 217 ? 14.602 9.273 -9.289 1 98.5 217 GLY B O 1
ATOM 3751 N N . VAL B 1 218 ? 16.156 9.797 -7.715 1 98.81 218 VAL B N 1
ATOM 3752 C CA . VAL B 1 218 ? 16.125 8.516 -7.012 1 98.81 218 VAL B CA 1
ATOM 3753 C C . VAL B 1 218 ? 16.047 8.758 -5.504 1 98.81 218 VAL B C 1
ATOM 3755 O O . VAL B 1 218 ? 16.766 9.602 -4.965 1 98.81 218 VAL B O 1
ATOM 3758 N N . PHE B 1 219 ? 15.117 8.117 -4.879 1 98.75 219 PHE B N 1
ATOM 3759 C CA . PHE B 1 219 ? 14.953 8.133 -3.428 1 98.75 219 PHE B CA 1
ATOM 3760 C C . PHE B 1 219 ? 15.117 6.734 -2.846 1 98.75 219 PHE B C 1
ATOM 3762 O O . PHE B 1 219 ? 14.602 5.762 -3.402 1 98.75 219 PHE B O 1
ATOM 3769 N N . SER B 1 220 ? 15.867 6.617 -1.778 1 98.75 220 SER B N 1
ATOM 3770 C CA . SER B 1 220 ? 15.93 5.359 -1.04 1 98.75 220 SER B CA 1
ATOM 3771 C C . SER B 1 220 ? 15.695 5.582 0.45 1 98.75 220 SER B C 1
ATOM 3773 O O . SER B 1 220 ? 16.188 6.559 1.022 1 98.75 220 SER B O 1
ATOM 3775 N N . VAL B 1 221 ? 14.977 4.652 1.069 1 98.75 221 VAL B N 1
ATOM 3776 C CA . VAL B 1 221 ? 14.781 4.723 2.514 1 98.75 221 VAL B CA 1
ATOM 3777 C C . VAL B 1 221 ? 16.109 4.492 3.229 1 98.75 221 VAL B C 1
ATOM 3779 O O . VAL B 1 221 ? 16.531 5.309 4.055 1 98.75 221 VAL B O 1
ATOM 3782 N N . ILE B 1 222 ? 16.781 3.436 2.852 1 98.38 222 ILE B N 1
ATOM 3783 C CA . ILE B 1 222 ? 18.047 3.082 3.488 1 98.38 222 ILE B CA 1
ATOM 3784 C C . ILE B 1 222 ? 19.141 2.959 2.43 1 98.38 222 ILE B C 1
ATOM 3786 O O . ILE B 1 222 ? 18.938 2.312 1.398 1 98.38 222 ILE B O 1
ATOM 3790 N N . SER B 1 223 ? 20.219 3.572 2.611 1 97.94 223 SER B N 1
ATOM 3791 C CA . SER B 1 223 ? 21.422 3.42 1.782 1 97.94 223 SER B CA 1
ATOM 3792 C C . SER B 1 223 ? 22.531 2.701 2.539 1 97.94 223 SER B C 1
ATOM 3794 O O . SER B 1 223 ? 22.859 3.076 3.666 1 97.94 223 SER B O 1
ATOM 3796 N N . ILE B 1 224 ? 23.031 1.663 1.898 1 95.31 224 ILE B N 1
ATOM 3797 C CA . ILE B 1 224 ? 24.078 0.92 2.604 1 95.31 224 ILE B CA 1
ATOM 3798 C C . ILE B 1 224 ? 25.438 1.19 1.955 1 95.31 224 ILE B C 1
ATOM 3800 O O . ILE B 1 224 ? 26.453 0.653 2.391 1 95.31 224 ILE B O 1
ATOM 3804 N N . SER B 1 225 ? 25.516 2.012 0.855 1 94.12 225 SER B N 1
ATOM 3805 C CA . SER B 1 225 ? 26.734 2.465 0.209 1 94.12 225 SER B CA 1
ATOM 3806 C C . SER B 1 225 ? 26.531 3.795 -0.507 1 94.12 225 SER B C 1
ATOM 3808 O O . SER B 1 225 ? 25.391 4.25 -0.664 1 94.12 225 SER B O 1
ATOM 3810 N N . ASP B 1 226 ? 27.641 4.355 -0.905 1 93.25 226 ASP B N 1
ATOM 3811 C CA . ASP B 1 226 ? 27.547 5.605 -1.658 1 93.25 226 ASP B CA 1
ATOM 3812 C C . ASP B 1 226 ? 27.734 5.359 -3.152 1 93.25 226 ASP B C 1
ATOM 3814 O O . ASP B 1 226 ? 27.656 6.289 -3.955 1 93.25 226 ASP B O 1
ATOM 3818 N N . GLU B 1 227 ? 27.891 4.168 -3.523 1 94.69 227 GLU B N 1
ATOM 3819 C CA . GLU B 1 227 ? 28.188 3.812 -4.906 1 94.69 227 GLU B CA 1
ATOM 3820 C C . GLU B 1 227 ? 27.062 4.246 -5.848 1 94.69 227 GLU B C 1
ATOM 3822 O O . GLU B 1 227 ? 27.328 4.707 -6.961 1 94.69 227 GLU B O 1
ATOM 3827 N N . TRP B 1 228 ? 25.844 4.098 -5.395 1 96.25 228 TRP B N 1
ATOM 3828 C CA . TRP B 1 228 ? 24.703 4.422 -6.258 1 96.25 228 TRP B CA 1
ATOM 3829 C C . TRP B 1 228 ? 24.641 5.918 -6.543 1 96.25 228 TRP B C 1
ATOM 3831 O O . TRP B 1 228 ? 24.25 6.336 -7.633 1 96.25 228 TRP B O 1
ATOM 3841 N N . GLU B 1 229 ? 25.047 6.75 -5.621 1 96.31 229 GLU B N 1
ATOM 3842 C CA . GLU B 1 229 ? 25.031 8.195 -5.812 1 96.31 229 GLU B CA 1
ATOM 3843 C C . GLU B 1 229 ? 26.062 8.625 -6.855 1 96.31 229 GLU B C 1
ATOM 3845 O O . GLU B 1 229 ? 25.797 9.508 -7.672 1 96.31 229 GLU B O 1
ATOM 3850 N N . LYS B 1 230 ? 27.234 7.988 -6.801 1 95.19 230 LYS B N 1
ATOM 3851 C CA . LYS B 1 230 ? 28.266 8.258 -7.805 1 95.19 230 LYS B CA 1
ATOM 3852 C C . LYS B 1 230 ? 27.766 7.887 -9.203 1 95.19 230 LYS B C 1
ATOM 3854 O O . LYS B 1 230 ? 28.016 8.617 -10.164 1 95.19 230 LYS B O 1
ATOM 3859 N N . LYS B 1 231 ? 27.109 6.766 -9.25 1 95.75 231 LYS B N 1
ATOM 3860 C CA . LYS B 1 231 ? 26.547 6.32 -10.516 1 95.75 231 LYS B CA 1
ATOM 3861 C C . LYS B 1 231 ? 25.562 7.348 -11.07 1 95.75 231 LYS B C 1
ATOM 3863 O O . LYS B 1 231 ? 25.547 7.613 -12.273 1 95.75 231 LYS B O 1
ATOM 3868 N N . LEU B 1 232 ? 24.703 7.922 -10.219 1 97.31 232 LEU B N 1
ATOM 3869 C CA . LEU B 1 232 ? 23.734 8.938 -10.625 1 97.31 232 LEU B CA 1
ATOM 3870 C C . LEU B 1 232 ? 24.453 10.195 -11.125 1 97.31 232 LEU B C 1
ATOM 3872 O O . LEU B 1 232 ? 24.062 10.766 -12.141 1 97.31 232 LEU B O 1
ATOM 3876 N N . ASP B 1 233 ? 25.5 10.586 -10.43 1 96.06 233 ASP B N 1
ATOM 3877 C CA . ASP B 1 233 ? 26.281 11.758 -10.82 1 96.06 233 ASP B CA 1
ATOM 3878 C C . ASP B 1 233 ? 26.891 11.57 -12.211 1 96.06 233 ASP B C 1
ATOM 3880 O O . ASP B 1 233 ? 26.859 12.484 -13.039 1 96.06 233 ASP B O 1
ATOM 3884 N N . ASP B 1 234 ? 27.406 10.391 -12.422 1 95.81 234 ASP B N 1
ATOM 3885 C CA . ASP B 1 234 ? 28.031 10.078 -13.711 1 95.81 234 ASP B CA 1
ATOM 3886 C C . ASP B 1 234 ? 27.016 10.172 -14.844 1 95.81 234 ASP B C 1
ATOM 3888 O O . ASP B 1 234 ? 27.375 10.477 -15.984 1 95.81 234 ASP B O 1
ATOM 3892 N N . LEU B 1 235 ? 25.75 9.945 -14.547 1 95.31 235 LEU B N 1
ATOM 3893 C CA . LEU B 1 235 ? 24.703 9.945 -15.555 1 95.31 235 LEU B CA 1
ATOM 3894 C C . LEU B 1 235 ? 24 11.297 -15.609 1 95.31 235 LEU B C 1
ATOM 3896 O O . LEU B 1 235 ? 23.031 11.469 -16.359 1 95.31 235 LEU B O 1
ATOM 3900 N N . GLY B 1 236 ? 24.406 12.25 -14.695 1 94.69 236 GLY B N 1
ATOM 3901 C CA . GLY B 1 236 ? 23.859 13.594 -14.703 1 94.69 236 GLY B CA 1
ATOM 3902 C C . GLY B 1 236 ? 22.547 13.711 -13.977 1 94.69 236 GLY B C 1
ATOM 3903 O O . GLY B 1 236 ? 21.766 14.625 -14.234 1 94.69 236 GLY B O 1
ATOM 3904 N N . ILE B 1 237 ? 22.234 12.742 -13.18 1 95.31 237 ILE B N 1
ATOM 3905 C CA . ILE B 1 237 ? 21.031 12.789 -12.359 1 95.31 237 ILE B CA 1
ATOM 3906 C C . ILE B 1 237 ? 21.375 13.352 -10.977 1 95.31 237 ILE B C 1
ATOM 3908 O O . ILE B 1 237 ? 22.031 12.688 -10.172 1 95.31 237 ILE B O 1
ATOM 3912 N N . GLY B 1 238 ? 20.891 14.562 -10.742 1 93.25 238 GLY B N 1
ATOM 3913 C CA . GLY B 1 238 ? 21.312 15.258 -9.531 1 93.25 238 GLY B CA 1
ATOM 3914 C C . GLY B 1 238 ? 20.344 15.094 -8.383 1 93.25 238 GLY B C 1
ATOM 3915 O O . GLY B 1 238 ? 20.703 15.281 -7.219 1 93.25 238 GLY B O 1
ATOM 3916 N N . LYS B 1 239 ? 19.109 14.781 -8.703 1 97.56 239 LYS B N 1
ATOM 3917 C CA . LYS B 1 239 ? 18.109 14.641 -7.648 1 97.56 239 LYS B CA 1
ATOM 3918 C C . LYS B 1 239 ? 18.172 13.258 -7.008 1 97.56 239 LYS B C 1
ATOM 3920 O O . LYS B 1 239 ? 17.766 12.266 -7.617 1 97.56 239 LYS B O 1
ATOM 3925 N N . LYS B 1 240 ? 18.797 13.211 -5.836 1 98 240 LYS B N 1
ATOM 3926 C CA . LYS B 1 240 ? 18.953 11.961 -5.098 1 98 240 LYS B CA 1
ATOM 3927 C C . LYS B 1 240 ? 18.844 12.188 -3.596 1 98 240 LYS B C 1
ATOM 3929 O O . LYS B 1 240 ? 19.203 13.258 -3.094 1 98 240 LYS B O 1
ATOM 3934 N N . MET B 1 241 ? 18.281 11.211 -2.916 1 97.5 241 MET B N 1
ATOM 3935 C CA . MET B 1 241 ? 18.172 11.281 -1.46 1 97.5 241 MET B CA 1
ATOM 3936 C C . MET B 1 241 ? 18.219 9.883 -0.842 1 97.5 241 MET B C 1
ATOM 3938 O O . MET B 1 241 ? 17.531 8.977 -1.322 1 97.5 241 MET B O 1
ATOM 3942 N N . ALA B 1 242 ? 19.031 9.68 0.077 1 97.69 242 ALA B N 1
ATOM 3943 C CA . ALA B 1 242 ? 18.984 8.586 1.038 1 97.69 242 ALA B CA 1
ATOM 3944 C C . ALA B 1 242 ? 18.469 9.055 2.391 1 97.69 242 ALA B C 1
ATOM 3946 O O . ALA B 1 242 ? 19.109 9.867 3.064 1 97.69 242 ALA B O 1
ATOM 3947 N N . PHE B 1 243 ? 17.359 8.555 2.818 1 98.19 243 PHE B N 1
ATOM 3948 C CA . PHE B 1 243 ? 16.766 9.039 4.059 1 98.19 243 PHE B CA 1
ATOM 3949 C C . PHE B 1 243 ? 17.609 8.633 5.262 1 98.19 243 PHE B C 1
ATOM 3951 O O . PHE B 1 243 ? 17.812 9.43 6.176 1 98.19 243 PHE B O 1
ATOM 3958 N N . TYR B 1 244 ? 18.047 7.387 5.254 1 97.5 244 TYR B N 1
ATOM 3959 C CA . TYR B 1 244 ? 18.875 6.863 6.336 1 97.5 244 TYR B CA 1
ATOM 3960 C C . TYR B 1 244 ? 20.094 6.133 5.785 1 97.5 244 TYR B C 1
ATOM 3962 O O . TYR B 1 244 ? 19.969 5.246 4.941 1 97.5 244 TYR B O 1
ATOM 3970 N N . ARG B 1 245 ? 21.25 6.496 6.246 1 96.19 245 ARG B N 1
ATOM 3971 C CA . ARG B 1 245 ? 22.5 5.848 5.844 1 96.19 245 ARG B CA 1
ATOM 3972 C C . ARG B 1 245 ? 23 4.91 6.938 1 96.19 245 ARG B C 1
ATOM 3974 O O . ARG B 1 245 ? 23.234 5.336 8.07 1 96.19 245 ARG B O 1
ATOM 3981 N N . MET B 1 246 ? 23.109 3.619 6.512 1 92.31 246 MET B N 1
ATOM 3982 C CA . MET B 1 246 ? 23.625 2.648 7.477 1 92.31 246 MET B CA 1
ATOM 3983 C C . MET B 1 246 ? 25.062 2.963 7.848 1 92.31 246 MET B C 1
ATOM 3985 O O . MET B 1 246 ? 25.875 3.275 6.98 1 92.31 246 MET B O 1
ATOM 3989 N N . PRO B 1 247 ? 25.266 2.963 9.156 1 81.75 247 PRO B N 1
ATOM 3990 C CA . PRO B 1 247 ? 26.656 3.213 9.562 1 81.75 247 PRO B CA 1
ATOM 3991 C C . PRO B 1 247 ? 27.625 2.129 9.086 1 81.75 247 PRO B C 1
ATOM 3993 O O . PRO B 1 247 ? 27.25 0.956 9.008 1 81.75 247 PRO B O 1
ATOM 3996 N N . ARG B 1 248 ? 28.844 2.424 8.562 1 68.94 248 ARG B N 1
ATOM 3997 C CA . ARG B 1 248 ? 29.891 1.518 8.102 1 68.94 248 ARG B CA 1
ATOM 3998 C C . ARG B 1 248 ? 30.562 0.808 9.273 1 68.94 248 ARG B C 1
ATOM 4000 O O . ARG B 1 248 ? 30.625 1.355 10.375 1 68.94 248 ARG B O 1
#

pLDDT: mean 92.33, std 15.53, range [18.81, 98.94]

InterPro domains:
  IPR029057 Phosphoribosyltransferase-like [G3DSA:3.40.50.2020] (67-241)
  IPR029057 Phosphoribosyltransferase-like [SSF53271] (92-237)
  IPR050118 Purine/Pyrimidine Phosphoribosyltransferase [PTHR43864] (12-247)

Sequence (496 aa):
MSYASWKGKVVMRNGRLESPYISVRLLSSLKGFFTLKELESKLGIPYQVIWRYISLKSTPEKTTARKIIERIESLNLIEEALRRNLRVNRYNYIESWRLMSNYKFLELMGYVISSFVGDEEVNVIVSPQGSFPLALIASDWLKAKALSCMEHASLSLESYLRSSYVSLDRGAVVELYVPSQIEVDDRVILVRDIVKNLESLEAIIDIVNDAGAKLWGVFSVISISDEWEKKLDDLGIGKKMAFYRMPRMSYASWKGKVVMRNGRLESPYISVRLLSSLKGFFTLKELESKLGIPYQVIWRYISLKSTPEKTTARKIIERIESLNLIEEALRRNLRVNRYNYIESWRLMSNYKFLELMGYVISSFVGDEEVNVIVSPQGSFPLALIASDWLKAKALSCMEHASLSLESYLRSSYVSLDRGAVVELYVPSQIEVDDRVILVRDIVKNLESLEAIIDIVNDAGAKLWGVFSVISISDEWEKKLDDLGIGKKMAFYRMPR

Organism: Korarchaeum cryptofilum (strain OPF8) (NCBI:txid374847)

Solvent-accessible surface area (backbone atoms only — not comparable to full-atom values): 25983 Å² total; per-residue (Å²): 132,79,74,77,62,71,69,68,64,67,58,60,51,76,72,61,42,35,26,26,47,54,31,33,53,49,52,49,23,46,52,73,71,38,53,56,66,56,46,19,71,71,66,71,43,58,47,70,56,53,49,29,34,57,52,32,77,42,65,52,52,46,70,55,11,27,52,52,44,50,45,40,58,76,67,42,47,67,59,50,46,48,60,76,61,63,48,66,43,100,83,73,30,57,33,55,65,60,51,55,36,30,53,38,56,30,50,51,47,13,52,51,51,36,29,71,54,46,89,57,80,50,46,33,28,36,12,45,59,86,25,26,52,48,27,34,46,26,16,64,64,52,70,26,46,29,43,49,37,27,71,62,87,51,84,42,55,80,54,64,37,62,40,53,31,67,33,76,93,73,71,43,79,44,49,40,32,31,65,66,73,65,46,69,70,37,24,28,33,39,40,35,54,67,38,43,61,52,66,53,50,66,26,51,49,49,37,35,45,73,37,48,24,40,74,53,30,40,39,23,48,31,23,71,49,65,55,32,58,54,54,32,52,76,72,68,40,77,44,66,49,54,74,36,69,57,84,130,135,81,75,75,63,73,71,70,65,64,62,60,54,75,70,62,43,32,27,28,47,53,31,34,53,49,52,50,24,46,52,74,71,37,55,57,67,56,47,20,70,72,63,73,45,58,46,70,59,53,49,29,35,58,51,33,77,42,64,54,50,47,70,55,12,27,51,50,43,49,44,43,59,74,67,41,46,66,58,50,47,49,60,75,63,61,50,66,42,98,84,73,29,58,32,54,64,60,52,55,36,30,52,38,57,29,50,50,46,13,52,51,51,38,31,71,53,48,90,57,80,50,47,33,28,36,12,44,59,86,26,26,51,48,28,34,43,26,16,62,64,53,70,25,46,32,42,48,38,26,72,64,87,52,83,41,54,79,53,64,38,63,38,54,32,68,34,76,92,75,72,41,78,43,50,40,32,30,65,67,74,64,45,68,69,36,25,28,32,40,41,36,53,66,37,44,61,52,67,54,49,65,26,52,49,50,35,35,44,74,37,48,24,38,74,53,30,40,39,24,49,30,23,72,51,65,56,32,58,53,54,31,54,76,72,68,40,78,45,66,47,55,76,36,71,58,82,132

Nearest PDB structures (foldseek):
  6w1i-assembly1_D  TM=8.280E-01  e=4.420E-11  Bacillus subtilis subsp. subtilis str. 168
  1y0b-assembly2_C  TM=8.342E-01  e=7.509E-11  Bacillus subtilis
  5znq-assembly1_B  TM=8.250E-01  e=2.167E-10  Yersinia pseudotuberculosis IP 32953
  8izj-assembly1_B  TM=8.486E-01  e=5.558E-10  Escherichia coli
  5vjn-assembly1_A  TM=7.655E-01  e=7.366E-08  Saccharomyces cerevisiae

Foldseek 3Di:
DPFVQVPPPLPADPQNLQDLVLLLLLLLLLVVQDPLVRLCVQQVDHSVVSVCSNVVVDTDGRVSSNSSSVSCVVVVSLVVSCVSQWDADPVRDTPLLSQLVRLSNLLSLLVVVCSLCHPPQAAEEEEEPSNQSNQVNNCVSNVHHYKYWYQDDDPVQPAWFKFWFQDPVVRDITIIIIRLPQAAAHEYEYEEAEDEQPRCVVGVQVRQVVRNYGHQEYEYAEYAYCNNVVVCVVVVRDRYDHNYYDDD/DDQVQVPPPLPAPPQLLQDLVLLLLLLLLLVVQDPLVRLCVQQVDHSVVSVCSNVVVDTDGRVSSNSSSVSCVVVVSLVVSCVSQWDADPVRDTPLLSQLVRLSNLSSLLVVVCSLCHPPQAAEEEEAPSNQSNQVNNCVSNVHHYKYWYQDDDPVQPAWFKFWFQDPVVRDITIIIIRLPQAAAHEYEYEEAEDEQPRCVVGVQVRQVVRNYGHQEYEYAEYAYCNNVVVCVVVVRNRYDHNYYDDD